Protein AF-0000000066949214 (afdb_homodimer)

Foldseek 3Di:
DAAEEEDLAVVRVVVVCVVVVPDDLVCLRNHAYEYDLQRFLVRLVVVVVVDDDDDSHRHYDCVQLSVLSPVLLVLLVVLLVVLLVVVLVVLCVVQVVLVVLLVVLVVVLPDDLVPDDDDDDDLQAPPKDFDDDDQDDPPRDPDDVLCPDDPPRDHRDIDGHDDDPVVSVVVSVVVSVVVSVVSVVVSVVSVVVNVVSVVVSVCSVVVSVVVSVCNRRGRGSRSSHDDDSDDDND/DAAEEEDLAVVRVVVVCVVVVPDDLVCLRNHAYEYDLQRFLVRLVVVVVVDDDDDSHRHYDCVQLSVLSPVLLVLLVVLLVVLLVVVLVVLCVVQVVLVVLLVVLVVVLPDDLVPDDDDDDDLQAPPKDFDDDDQDDPPRDPDDPQCPDDPPRDHRDIDGHDDDPVVSVVVSVVRSVVVSVVSVVVSVVSVVVNVVSVVVSVCSVVVSVVVSVCNRRGRGSRSSHDDDSDDDND

Sequence (468 aa):
MAEIETISSLADADDVLENRGINQVEGINQVQFRLDEQISLVAATEVKVRTRPGRLGFRLLNPELMDCKFQTKVKLDEAYERMFTECMIECDQELVPLEAHIAELKRLLLLPNNEIEDIGPDIMQRGRGLQQVLYLHPPFPLYPEYEYHPPPQPQIPYQPAYATAKERENARSRDRRAQRAWWHANLTLLETKKKILEGKRIDLERGLRSEMRKALESQSDLGAGYTNYHFRHRMAEIETISSLADADDVLENRGINQVEGINQVQFRLDEQISLVAATEVKVRTRPGRLGFRLLNPELMDCKFQTKVKLDEAYERMFTECMIECDQELVPLEAHIAELKRLLLLPNNEIEDIGPDIMQRGRGLQQVLYLHPPFPLYPEYEYHPPPQPQIPYQPAYATAKERENARSRDRRAQRAWWHANLTLLETKKKILEGKRIDLERGLRSEMRKALESQSDLGAGYTNYHFRHR

pLDDT: mean 91.13, std 10.94, range [52.09, 98.62]

Radius of gyration: 39.36 Å; Cα contacts (8 Å, |Δi|>4): 691; chains: 2; bounding box: 39×109×84 Å

Solvent-accessible surface area (backbone atoms only — not comparable to full-atom values): 24986 Å² total; per-residue (Å²): 131,56,44,78,44,76,29,59,33,61,67,48,51,52,48,52,30,60,76,66,65,50,75,54,78,86,44,35,68,56,41,29,38,30,69,39,64,38,26,12,32,54,37,40,41,57,44,49,75,33,41,42,76,30,72,84,32,28,40,42,75,46,58,57,44,45,50,27,16,41,50,39,46,54,53,49,51,53,50,46,50,52,42,50,51,52,52,52,51,54,48,46,66,59,45,52,49,47,51,52,52,48,52,50,42,54,54,59,67,63,51,54,75,89,72,54,79,86,70,54,74,63,70,80,61,34,65,47,42,69,28,35,12,38,38,57,71,88,78,42,58,84,72,55,63,68,79,66,48,64,81,87,50,83,70,66,50,73,36,66,39,61,84,44,70,64,55,45,50,50,50,53,50,27,18,51,45,8,34,46,34,47,45,48,51,44,40,52,52,50,52,51,53,47,53,48,54,53,48,40,48,54,48,49,53,52,51,50,50,53,51,51,50,47,62,35,65,36,70,34,40,46,18,32,21,46,56,78,81,82,73,81,75,117,131,56,44,78,43,76,28,58,34,61,66,49,51,50,49,52,30,60,77,68,66,52,75,53,82,84,44,34,67,54,42,29,38,31,70,41,63,38,26,13,32,54,36,40,42,57,46,50,76,36,41,41,78,33,74,86,32,28,40,42,75,49,57,57,42,47,50,26,17,40,51,40,46,53,51,49,53,54,50,47,51,53,41,50,51,51,52,52,50,54,49,46,66,58,46,54,52,48,52,53,52,48,52,51,42,54,53,59,67,64,51,56,74,89,72,55,80,86,71,56,75,63,70,80,60,36,65,46,42,70,28,35,12,39,40,56,71,90,78,42,56,84,72,56,67,65,73,69,46,65,82,89,48,78,70,66,49,72,36,65,39,60,84,46,73,66,54,46,50,52,50,53,50,28,18,53,46,8,35,46,34,47,47,47,52,43,39,53,49,51,52,51,52,48,54,49,52,53,48,40,48,53,48,49,54,52,51,50,50,51,53,51,51,48,63,36,63,35,69,32,39,44,18,32,20,47,57,79,82,82,72,80,74,111

Secondary structure (DSSP, 8-state):
-PEEEEESSHHHHHHHHHHHT--SGGGGGGEEEEE-TT--HHHHHHHHHTEEE-SSSEEES-HHHHHHHHHHHHHHHHHHHHHHHHHHHHHHHHHHHHHHHHHHHHHHHTS-GGGSPP-SS-GGGTT-EEPEEE--STTS-SS-GGGGPPTTSPPPPEEPPP-SHHHHHHHHHHHHHHHHHHHHHHHHHHHHHHHHHHHHHHHHHHHHHHHHHHHHHS--STTSS---------/-PEEEEESSHHHHHHHHHHHT--SGGGGGGEEEEE-TT--HHHHHHHHHTEEE-SSSEEES-HHHHHHHHHHHHHHHHHHHHHHHHHHHHHHHHHHHHHHHHHHHHHHHTS-GGGSPP-SS-GGGTT-EEPEEE--STTS-SS-GGGGPPTTSPPPPEEPPP-SHHHHHHHHHHHHHHHHHHHHHHHHHHHHHHHHHHHHHHHHHHHHHHHHHHHHHS--STTSS---------

Structure (mmCIF, N/CA/C/O backbone):
data_AF-0000000066949214-model_v1
#
loop_
_entity.id
_entity.type
_entity.pdbx_description
1 polymer 'Os05g0100100 protein'
#
loop_
_atom_site.group_PDB
_atom_site.id
_atom_site.type_symbol
_atom_site.label_atom_id
_atom_site.label_alt_id
_atom_site.label_comp_id
_atom_site.label_asym_id
_atom_site.label_entity_id
_atom_site.label_seq_id
_atom_site.pdbx_PDB_ins_code
_atom_site.Cartn_x
_atom_site.Cartn_y
_atom_site.Cartn_z
_atom_site.occupancy
_atom_site.B_iso_or_equiv
_atom_site.auth_seq_id
_atom_site.auth_comp_id
_atom_site.auth_asym_id
_atom_site.auth_atom_id
_atom_site.pdbx_PDB_model_num
ATOM 1 N N . MET A 1 1 ? 13.844 -54.031 -25.891 1 65.94 1 MET A N 1
ATOM 2 C CA . MET A 1 1 ? 12.938 -53.312 -25 1 65.94 1 MET A CA 1
ATOM 3 C C . MET A 1 1 ? 13.188 -51.812 -25.062 1 65.94 1 MET A C 1
ATOM 5 O O . MET A 1 1 ? 14.336 -51.375 -25.172 1 65.94 1 MET A O 1
ATOM 9 N N . ALA A 1 2 ? 12.188 -50.938 -25.281 1 81.5 2 ALA A N 1
ATOM 10 C CA . ALA A 1 2 ? 12.383 -49.5 -25.438 1 81.5 2 ALA A CA 1
ATOM 11 C C . ALA A 1 2 ? 12.953 -48.875 -24.172 1 81.5 2 ALA A C 1
ATOM 13 O O . ALA A 1 2 ? 12.586 -49.281 -23.062 1 81.5 2 ALA A O 1
ATOM 14 N N . GLU A 1 3 ? 14.023 -48.188 -24.375 1 91.94 3 GLU A N 1
ATOM 15 C CA . GLU A 1 3 ? 14.609 -47.438 -23.266 1 91.94 3 GLU A CA 1
ATOM 16 C C . GLU A 1 3 ? 13.672 -46.344 -22.781 1 91.94 3 GLU A C 1
ATOM 18 O O . GLU A 1 3 ? 12.953 -45.719 -23.578 1 91.94 3 GLU A O 1
ATOM 23 N N . ILE A 1 4 ? 13.656 -46.219 -21.516 1 95.06 4 ILE A N 1
ATOM 24 C CA . ILE A 1 4 ? 12.805 -45.188 -20.922 1 95.06 4 ILE A CA 1
ATOM 25 C C . ILE A 1 4 ? 13.648 -43.969 -20.562 1 95.06 4 ILE A C 1
ATOM 27 O O . ILE A 1 4 ? 14.664 -44.094 -19.859 1 95.06 4 ILE A O 1
ATOM 31 N N . GLU A 1 5 ? 13.273 -42.75 -21.125 1 95.88 5 GLU A N 1
ATOM 32 C CA . GLU A 1 5 ? 13.961 -41.5 -20.828 1 95.88 5 GLU A CA 1
ATOM 33 C C . GLU A 1 5 ? 13.047 -40.531 -20.078 1 95.88 5 GLU A C 1
ATOM 35 O O . GLU A 1 5 ? 11.891 -40.344 -20.453 1 95.88 5 GLU A O 1
ATOM 40 N N . THR A 1 6 ? 13.617 -40 -18.938 1 97.38 6 THR A N 1
ATOM 41 C CA . THR A 1 6 ? 12.867 -39 -18.188 1 97.38 6 THR A CA 1
ATOM 42 C C . THR A 1 6 ? 13.18 -37.594 -18.703 1 97.38 6 THR A C 1
ATOM 44 O O . THR A 1 6 ? 14.352 -37.219 -18.812 1 97.38 6 THR A O 1
ATOM 47 N N . ILE A 1 7 ? 12.125 -36.812 -19.062 1 96.88 7 ILE A N 1
ATOM 48 C CA . ILE A 1 7 ? 12.336 -35.469 -19.625 1 96.88 7 ILE A CA 1
ATOM 49 C C . ILE A 1 7 ? 11.664 -34.438 -18.734 1 96.88 7 ILE A C 1
ATOM 51 O O . ILE A 1 7 ? 10.664 -34.719 -18.078 1 96.88 7 ILE A O 1
ATOM 55 N N . SER A 1 8 ? 12.312 -33.25 -18.766 1 97.5 8 SER A N 1
ATOM 56 C CA . SER A 1 8 ? 11.766 -32.125 -18.016 1 97.5 8 SER A CA 1
ATOM 57 C C . SER A 1 8 ? 11.375 -30.984 -18.938 1 97.5 8 SER A C 1
ATOM 59 O O . SER A 1 8 ? 11 -29.906 -18.469 1 97.5 8 SER A O 1
ATOM 61 N N . SER A 1 9 ? 11.508 -31.25 -20.219 1 96.12 9 SER A N 1
ATOM 62 C CA . SER A 1 9 ? 11.125 -30.281 -21.234 1 96.12 9 SER A CA 1
ATOM 63 C C . SER A 1 9 ? 11.125 -30.922 -22.625 1 96.12 9 SER A C 1
ATOM 65 O O . SER A 1 9 ? 11.633 -32.031 -22.797 1 96.12 9 SER A O 1
ATOM 67 N N . LEU A 1 10 ? 10.523 -30.234 -23.562 1 93.56 10 LEU A N 1
ATOM 68 C CA . LEU A 1 10 ? 10.578 -30.688 -24.953 1 93.56 10 LEU A CA 1
ATOM 69 C C . LEU A 1 10 ? 12.008 -30.672 -25.469 1 93.56 10 LEU A C 1
ATOM 71 O O . LEU A 1 10 ? 12.391 -31.531 -26.266 1 93.56 10 LEU A O 1
ATOM 75 N N . ALA A 1 11 ? 12.703 -29.688 -24.984 1 93.75 11 ALA A N 1
ATOM 76 C CA . ALA A 1 11 ? 14.109 -29.594 -25.391 1 93.75 11 ALA A CA 1
ATOM 77 C C . ALA A 1 11 ? 14.883 -30.844 -24.969 1 93.75 11 ALA A C 1
ATOM 79 O O . ALA A 1 11 ? 15.727 -31.328 -25.719 1 93.75 11 ALA A O 1
ATOM 80 N N . ASP A 1 12 ? 14.609 -31.344 -23.75 1 95.31 12 ASP A N 1
ATOM 81 C CA . ASP A 1 12 ? 15.219 -32.594 -23.297 1 95.31 12 ASP A CA 1
ATOM 82 C C . ASP A 1 12 ? 14.93 -33.719 -24.266 1 95.31 12 ASP A C 1
ATOM 84 O O . ASP A 1 12 ? 15.812 -34.531 -24.578 1 95.31 12 ASP A O 1
ATOM 88 N N . ALA A 1 13 ? 13.664 -33.812 -24.703 1 93.25 13 ALA A N 1
ATOM 89 C CA . ALA A 1 13 ? 13.25 -34.875 -25.625 1 93.25 13 ALA A CA 1
ATOM 90 C C . ALA A 1 13 ? 14 -34.781 -26.953 1 93.25 13 ALA A C 1
ATOM 92 O O . ALA A 1 13 ? 14.477 -35.781 -27.469 1 93.25 13 ALA A O 1
ATOM 93 N N . ASP A 1 14 ? 14.164 -33.594 -27.422 1 90.94 14 ASP A N 1
ATOM 94 C CA . ASP A 1 14 ? 14.898 -33.375 -28.672 1 90.94 14 ASP A CA 1
ATOM 95 C C . ASP A 1 14 ? 16.359 -33.781 -28.516 1 90.94 14 ASP A C 1
ATOM 97 O O . ASP A 1 14 ? 16.938 -34.375 -29.438 1 90.94 14 ASP A O 1
ATOM 101 N N . ASP A 1 15 ? 16.875 -33.438 -27.422 1 93.19 15 ASP A N 1
ATOM 102 C CA . ASP A 1 15 ? 18.266 -33.781 -27.156 1 93.19 15 ASP A CA 1
ATOM 103 C C . ASP A 1 15 ? 18.469 -35.281 -27.156 1 93.19 15 ASP A C 1
ATOM 105 O O . ASP A 1 15 ? 19.453 -35.781 -27.688 1 93.19 15 ASP A O 1
ATOM 109 N N . VAL A 1 16 ? 17.562 -35.969 -26.469 1 92.31 16 VAL A N 1
ATOM 110 C CA . VAL A 1 16 ? 17.609 -37.438 -26.406 1 92.31 16 VAL A CA 1
ATOM 111 C C . VAL A 1 16 ? 17.594 -38.031 -27.828 1 92.31 16 VAL A C 1
ATOM 113 O O . VAL A 1 16 ? 18.375 -38.906 -28.141 1 92.31 16 VAL A O 1
ATOM 116 N N . LEU A 1 17 ? 16.703 -37.562 -28.672 1 90.44 17 LEU A N 1
ATOM 117 C CA . LEU A 1 17 ? 16.578 -38.062 -30.047 1 90.44 17 LEU A CA 1
ATOM 118 C C . LEU A 1 17 ? 17.844 -37.781 -30.844 1 90.44 17 LEU A C 1
ATOM 120 O O . LEU A 1 17 ? 18.328 -38.656 -31.562 1 90.44 17 LEU A O 1
ATOM 124 N N . GLU A 1 18 ? 18.344 -36.625 -30.719 1 90.44 18 GLU A N 1
ATOM 125 C CA . GLU A 1 18 ? 19.578 -36.25 -31.422 1 90.44 18 GLU A CA 1
ATOM 126 C C . GLU A 1 18 ? 20.75 -37.125 -31.016 1 90.44 18 GLU A C 1
ATOM 128 O O . GLU A 1 18 ? 21.5 -37.594 -31.875 1 90.44 18 GLU A O 1
ATOM 133 N N . ASN A 1 19 ? 20.875 -37.312 -29.734 1 92.38 19 ASN A N 1
ATOM 134 C CA . ASN A 1 19 ? 21.984 -38.094 -29.203 1 92.38 19 ASN A CA 1
ATOM 135 C C . ASN A 1 19 ? 21.906 -39.562 -29.641 1 92.38 19 ASN A C 1
ATOM 137 O O . ASN A 1 19 ? 22.922 -40.25 -29.766 1 92.38 19 ASN A O 1
ATOM 141 N N . ARG A 1 20 ? 20.656 -40.031 -29.906 1 89 20 ARG A N 1
ATOM 142 C CA . ARG A 1 20 ? 20.453 -41.406 -30.281 1 89 20 ARG A CA 1
ATOM 143 C C . ARG A 1 20 ? 20.375 -41.562 -31.797 1 89 20 ARG A C 1
ATOM 145 O O . ARG A 1 20 ? 20.219 -42.656 -32.312 1 89 20 ARG A O 1
ATOM 152 N N . GLY A 1 21 ? 20.359 -40.469 -32.438 1 86.12 21 GLY A N 1
ATOM 153 C CA . GLY A 1 21 ? 20.297 -40.5 -33.906 1 86.12 21 GLY A CA 1
ATOM 154 C C . GLY A 1 21 ? 18.953 -40.906 -34.438 1 86.12 21 GLY A C 1
ATOM 155 O O . GLY A 1 21 ? 18.859 -41.531 -35.5 1 86.12 21 GLY A O 1
ATOM 156 N N . ILE A 1 22 ? 17.938 -40.656 -33.656 1 86.94 22 ILE A N 1
ATOM 157 C CA . ILE A 1 22 ? 16.594 -41 -34.094 1 86.94 22 ILE A CA 1
ATOM 158 C C . ILE A 1 22 ? 16.016 -39.844 -34.906 1 86.94 22 ILE A C 1
ATOM 160 O O . ILE A 1 22 ? 15.688 -38.781 -34.344 1 86.94 22 ILE A O 1
ATOM 164 N N . ASN A 1 23 ? 15.883 -40 -36.188 1 79.56 23 ASN A N 1
ATOM 165 C CA . ASN A 1 23 ? 15.43 -38.938 -37.094 1 79.56 23 ASN A CA 1
ATOM 166 C C . ASN A 1 23 ? 14.328 -39.406 -38.031 1 79.56 23 ASN A C 1
ATOM 168 O O . ASN A 1 23 ? 13.852 -38.656 -38.875 1 79.56 23 ASN A O 1
ATOM 172 N N . GLN A 1 24 ? 13.984 -40.656 -37.875 1 77.56 24 GLN A N 1
ATOM 173 C CA . GLN A 1 24 ? 12.945 -41.219 -38.75 1 77.56 24 GLN A CA 1
ATOM 174 C C . GLN A 1 24 ? 11.859 -41.906 -37.906 1 77.56 24 GLN A C 1
ATOM 176 O O . GLN A 1 24 ? 12.102 -42.312 -36.75 1 77.56 24 GLN A O 1
ATOM 181 N N . VAL A 1 25 ? 10.688 -42.062 -38.469 1 76.06 25 VAL A N 1
ATOM 182 C CA . VAL A 1 25 ? 9.492 -42.625 -37.812 1 76.06 25 VAL A CA 1
ATOM 183 C C . VAL A 1 25 ? 9.766 -44.062 -37.375 1 76.06 25 VAL A C 1
ATOM 185 O O . VAL A 1 25 ? 9.18 -44.5 -36.375 1 76.06 25 VAL A O 1
ATOM 188 N N . GLU A 1 26 ? 10.695 -44.719 -37.969 1 77.5 26 GLU A N 1
ATOM 189 C CA . GLU A 1 26 ? 11 -46.094 -37.625 1 77.5 26 GLU A CA 1
ATOM 190 C C . GLU A 1 26 ? 11.641 -46.219 -36.25 1 77.5 26 GLU A C 1
ATOM 192 O O . GLU A 1 26 ? 11.617 -47.312 -35.656 1 77.5 26 GLU A O 1
ATOM 197 N N . GLY A 1 27 ? 12.148 -45.125 -35.781 1 80.12 27 GLY A N 1
ATOM 198 C CA . GLY A 1 27 ? 12.867 -45.156 -34.531 1 80.12 27 GLY A CA 1
ATOM 199 C C . GLY A 1 27 ? 11.969 -44.875 -33.312 1 80.12 27 GLY A C 1
ATOM 200 O O . GLY A 1 27 ? 12.445 -44.781 -32.188 1 80.12 27 GLY A O 1
ATOM 201 N N . ILE A 1 28 ? 10.656 -44.844 -33.562 1 82.88 28 ILE A N 1
ATOM 202 C CA . ILE A 1 28 ? 9.742 -44.438 -32.5 1 82.88 28 ILE A CA 1
ATOM 203 C C . ILE A 1 28 ? 9.727 -45.469 -31.391 1 82.88 28 ILE A C 1
ATOM 205 O O . ILE A 1 28 ? 9.445 -45.156 -30.234 1 82.88 28 ILE A O 1
ATOM 209 N N . ASN A 1 29 ? 10.086 -46.656 -31.672 1 85.25 29 ASN A N 1
ATOM 210 C CA . ASN A 1 29 ? 10.008 -47.75 -30.672 1 85.25 29 ASN A CA 1
ATOM 211 C C . ASN A 1 29 ? 11.312 -47.875 -29.891 1 85.25 29 ASN A C 1
ATOM 213 O O . ASN A 1 29 ? 11.406 -48.688 -28.984 1 85.25 29 ASN A O 1
ATOM 217 N N . GLN A 1 30 ? 12.234 -47.062 -30.188 1 88.56 30 GLN A N 1
ATOM 218 C CA . GLN A 1 30 ? 13.547 -47.156 -29.547 1 88.56 30 GLN A CA 1
ATOM 219 C C . GLN A 1 30 ? 13.555 -46.469 -28.188 1 88.56 30 GLN A C 1
ATOM 221 O O . GLN A 1 30 ? 14.367 -46.812 -27.328 1 88.56 30 GLN A O 1
ATOM 226 N N . VAL A 1 31 ? 12.695 -45.5 -28.125 1 92.06 31 VAL A N 1
ATOM 227 C CA . VAL A 1 31 ? 12.711 -44.75 -26.875 1 92.06 31 VAL A CA 1
ATOM 228 C C . VAL A 1 31 ? 11.281 -44.406 -26.453 1 92.06 31 VAL A C 1
ATOM 230 O O . VAL A 1 31 ? 10.414 -44.188 -27.297 1 92.06 31 VAL A O 1
ATOM 233 N N . GLN A 1 32 ? 11 -44.5 -25.172 1 94.12 32 GLN A N 1
ATOM 234 C CA . GLN A 1 32 ? 9.781 -44.031 -24.531 1 94.12 32 GLN A CA 1
ATOM 235 C C . GLN A 1 32 ? 10.078 -42.938 -23.5 1 94.12 32 GLN A C 1
ATOM 237 O O . GLN A 1 32 ? 11.148 -42.938 -22.875 1 94.12 32 GLN A O 1
ATOM 242 N N . PHE A 1 33 ? 9.125 -42.031 -23.391 1 95.19 33 PHE A N 1
ATOM 243 C CA . PHE A 1 33 ? 9.398 -40.906 -22.531 1 95.19 33 PHE A CA 1
ATOM 244 C C . PHE A 1 33 ? 8.531 -40.938 -21.266 1 95.19 33 PHE A C 1
ATOM 246 O O . PHE A 1 33 ? 7.406 -41.438 -21.312 1 95.19 33 PHE A O 1
ATOM 253 N N . ARG A 1 34 ? 9.156 -40.469 -20.188 1 96.69 34 ARG A N 1
ATOM 254 C CA . ARG A 1 34 ? 8.5 -40.219 -18.906 1 96.69 34 ARG A CA 1
ATOM 255 C C . ARG A 1 34 ? 8.742 -38.781 -18.469 1 96.69 34 ARG A C 1
ATOM 257 O O . ARG A 1 34 ? 9.867 -38.281 -18.562 1 96.69 34 ARG A O 1
ATOM 264 N N . LEU A 1 35 ? 7.625 -38.188 -18.031 1 97.5 35 LEU A N 1
ATOM 265 C CA . LEU A 1 35 ? 7.797 -36.844 -17.5 1 97.5 35 LEU A CA 1
ATOM 266 C C . LEU A 1 35 ? 8.383 -36.906 -16.094 1 97.5 35 LEU A C 1
ATOM 268 O O . LEU A 1 35 ? 7.988 -37.75 -15.281 1 97.5 35 LEU A O 1
ATOM 272 N N . ASP A 1 36 ? 9.344 -35.969 -15.93 1 97.81 36 ASP A N 1
ATOM 273 C CA . ASP A 1 36 ? 9.82 -35.781 -14.562 1 97.81 36 ASP A CA 1
ATOM 274 C C . ASP A 1 36 ? 8.703 -35.281 -13.656 1 97.81 36 ASP A C 1
ATOM 276 O O . ASP A 1 36 ? 7.922 -34.406 -14.055 1 97.81 36 ASP A O 1
ATOM 280 N N . GLU A 1 37 ? 8.664 -35.781 -12.484 1 97.38 37 GLU A N 1
ATOM 281 C CA . GLU A 1 37 ? 7.59 -35.406 -11.57 1 97.38 37 GLU A CA 1
ATOM 282 C C . GLU A 1 37 ? 7.645 -33.938 -11.227 1 97.38 37 GLU A C 1
ATOM 284 O O . GLU A 1 37 ? 6.617 -33.312 -10.922 1 97.38 37 GLU A O 1
ATOM 289 N N . GLN A 1 38 ? 8.859 -33.344 -11.312 1 97.94 38 GLN A N 1
ATOM 290 C CA . GLN A 1 38 ? 9.023 -31.969 -10.898 1 97.94 38 GLN A CA 1
ATOM 291 C C . GLN A 1 38 ? 9.109 -31.031 -12.109 1 97.94 38 GLN A C 1
ATOM 293 O O . GLN A 1 38 ? 9.516 -29.875 -11.984 1 97.94 38 GLN A O 1
ATOM 298 N N . ILE A 1 39 ? 8.68 -31.516 -13.25 1 98.25 39 ILE A N 1
ATOM 299 C CA . ILE A 1 39 ? 8.633 -30.672 -14.438 1 98.25 39 ILE A CA 1
ATOM 300 C C . ILE A 1 39 ? 7.805 -29.422 -14.156 1 98.25 39 ILE A C 1
ATOM 302 O O . ILE A 1 39 ? 6.809 -29.484 -13.43 1 98.25 39 ILE A O 1
ATOM 306 N N . SER A 1 40 ? 8.242 -28.359 -14.711 1 98.44 40 SER A N 1
ATOM 307 C CA . SER A 1 40 ? 7.504 -27.125 -14.477 1 98.44 40 SER A CA 1
ATOM 308 C C . SER A 1 40 ? 6.141 -27.156 -15.156 1 98.44 40 SER A C 1
ATOM 310 O O . SER A 1 40 ? 5.922 -27.938 -16.094 1 98.44 40 SER A O 1
ATOM 312 N N . LEU A 1 41 ? 5.305 -26.406 -14.602 1 98.62 41 LEU A N 1
ATOM 313 C CA . LEU A 1 41 ? 3.967 -26.359 -15.18 1 98.62 41 LEU A CA 1
ATOM 314 C C . LEU A 1 41 ? 4.012 -25.891 -16.625 1 98.62 41 LEU A C 1
ATOM 316 O O . LEU A 1 41 ? 3.299 -26.422 -17.484 1 98.62 41 LEU A O 1
ATOM 320 N N . VAL A 1 42 ? 4.84 -24.906 -16.953 1 98.06 42 VAL A N 1
ATOM 321 C CA . VAL A 1 42 ? 4.969 -24.375 -18.312 1 98.06 42 VAL A CA 1
ATOM 322 C C . VAL A 1 42 ? 5.543 -25.438 -19.234 1 98.06 42 VAL A C 1
ATOM 324 O O . VAL A 1 42 ? 5.004 -25.688 -20.312 1 98.06 42 VAL A O 1
ATOM 327 N N . ALA A 1 43 ? 6.535 -26.094 -18.781 1 97.88 43 ALA A N 1
ATOM 328 C CA . ALA A 1 43 ? 7.156 -27.125 -19.594 1 97.88 43 ALA A CA 1
ATOM 329 C C . ALA A 1 43 ? 6.191 -28.281 -19.844 1 97.88 43 ALA A C 1
ATOM 331 O O . ALA A 1 43 ? 6.117 -28.812 -20.953 1 97.88 43 ALA A O 1
ATOM 332 N N . ALA A 1 44 ? 5.484 -28.719 -18.812 1 97.75 44 ALA A N 1
ATOM 333 C CA . ALA A 1 44 ? 4.504 -29.781 -18.953 1 97.75 44 ALA A CA 1
ATOM 334 C C . ALA A 1 44 ? 3.428 -29.422 -19.969 1 97.75 44 ALA A C 1
ATOM 336 O O . ALA A 1 44 ? 2.984 -30.281 -20.734 1 97.75 44 ALA A O 1
ATOM 337 N N . THR A 1 45 ? 3.02 -28.203 -19.922 1 96.44 45 THR A N 1
ATOM 338 C CA . THR A 1 45 ? 2.004 -27.734 -20.859 1 96.44 45 THR A CA 1
ATOM 339 C C . THR A 1 45 ? 2.518 -27.797 -22.297 1 96.44 45 THR A C 1
ATOM 341 O O . THR A 1 45 ? 1.783 -28.172 -23.203 1 96.44 45 THR A O 1
ATOM 344 N N . GLU A 1 46 ? 3.721 -27.438 -22.516 1 94.88 46 GLU A N 1
ATOM 345 C CA . GLU A 1 46 ? 4.324 -27.516 -23.844 1 94.88 46 GLU A CA 1
ATOM 346 C C . GLU A 1 46 ? 4.344 -28.953 -24.344 1 94.88 46 GLU A C 1
ATOM 348 O O . GLU A 1 46 ? 4.078 -29.219 -25.531 1 94.88 46 GLU A O 1
ATOM 353 N N . VAL A 1 47 ? 4.664 -29.859 -23.438 1 94.88 47 VAL A N 1
ATOM 354 C CA . VAL A 1 47 ? 4.664 -31.266 -23.797 1 94.88 47 VAL A CA 1
ATOM 355 C C . VAL A 1 47 ? 3.25 -31.719 -24.156 1 94.88 47 VAL A C 1
ATOM 357 O O . VAL A 1 47 ? 3.045 -32.438 -25.141 1 94.88 47 VAL A O 1
ATOM 360 N N . LYS A 1 48 ? 2.318 -31.281 -23.344 1 94.31 48 LYS A N 1
ATOM 361 C CA . LYS A 1 48 ? 0.929 -31.688 -23.562 1 94.31 48 LYS A CA 1
ATOM 362 C C . LYS A 1 48 ? 0.442 -31.25 -24.953 1 94.31 48 LYS A C 1
ATOM 364 O O . LYS A 1 48 ? -0.281 -31.984 -25.609 1 94.31 48 LYS A O 1
ATOM 369 N N . VAL A 1 49 ? 0.837 -30.109 -25.375 1 90.62 49 VAL A N 1
ATOM 370 C CA . VAL A 1 49 ? 0.42 -29.562 -26.656 1 90.62 49 VAL A CA 1
ATOM 371 C C . VAL A 1 49 ? 0.888 -30.469 -27.781 1 90.62 49 VAL A C 1
ATOM 373 O O . VAL A 1 49 ? 0.236 -30.562 -28.828 1 90.62 49 VAL A O 1
ATOM 376 N N . ARG A 1 50 ? 1.873 -31.266 -27.516 1 89.88 50 ARG A N 1
ATOM 377 C CA . ARG A 1 50 ? 2.455 -32.125 -28.547 1 89.88 50 ARG A CA 1
ATOM 378 C C . ARG A 1 50 ? 2.096 -33.594 -28.312 1 89.88 50 ARG A C 1
ATOM 380 O O . ARG A 1 50 ? 2.703 -34.469 -28.891 1 89.88 50 ARG A O 1
ATOM 387 N N . THR A 1 51 ? 1.265 -33.781 -27.375 1 90.88 51 THR A N 1
ATOM 388 C CA . THR A 1 51 ? 0.872 -35.125 -27.031 1 90.88 51 THR A CA 1
ATOM 389 C C . THR A 1 51 ? -0.571 -35.406 -27.453 1 90.88 51 THR A C 1
ATOM 391 O O . THR A 1 51 ? -1.442 -34.562 -27.281 1 90.88 51 THR A O 1
ATOM 394 N N . ARG A 1 52 ? -0.812 -36.562 -28.016 1 88.06 52 ARG A N 1
ATOM 395 C CA . ARG A 1 52 ? -2.141 -37 -28.438 1 88.06 52 ARG A CA 1
ATOM 396 C C . ARG A 1 52 ? -2.275 -38.531 -28.328 1 88.06 52 ARG A C 1
ATOM 398 O O . ARG A 1 52 ? -1.274 -39.25 -28.281 1 88.06 52 ARG A O 1
ATOM 405 N N . PRO A 1 53 ? -3.58 -38.906 -28.172 1 86.88 53 PRO A N 1
ATOM 406 C CA . PRO A 1 53 ? -3.758 -40.344 -28.266 1 86.88 53 PRO A CA 1
ATOM 407 C C . PRO A 1 53 ? -3.291 -40.906 -29.609 1 86.88 53 PRO A C 1
ATOM 409 O O . PRO A 1 53 ? -3.551 -40.312 -30.656 1 86.88 53 PRO A O 1
ATOM 412 N N . GLY A 1 54 ? -2.447 -41.906 -29.516 1 83.69 54 GLY A N 1
ATOM 413 C CA . GLY A 1 54 ? -1.995 -42.438 -30.781 1 83.69 54 GLY A CA 1
ATOM 414 C C . GLY A 1 54 ? -0.955 -43.531 -30.609 1 83.69 54 GLY A C 1
ATOM 415 O O . GLY A 1 54 ? -0.649 -43.938 -29.484 1 83.69 54 GLY A O 1
ATOM 416 N N . ARG A 1 55 ? -0.5 -44.062 -31.812 1 82.31 55 ARG A N 1
ATOM 417 C CA . ARG A 1 55 ? 0.49 -45.125 -31.828 1 82.31 55 ARG A CA 1
ATOM 418 C C . ARG A 1 55 ? 1.735 -44.719 -32.594 1 82.31 55 ARG A C 1
ATOM 420 O O . ARG A 1 55 ? 2.793 -45.344 -32.469 1 82.31 55 ARG A O 1
ATOM 427 N N . LEU A 1 56 ? 1.579 -43.75 -33.375 1 80.38 56 LEU A N 1
ATOM 428 C CA . LEU A 1 56 ? 2.648 -43.375 -34.281 1 80.38 56 LEU A CA 1
ATOM 429 C C . LEU A 1 56 ? 3.461 -42.219 -33.75 1 80.38 56 LEU A C 1
ATOM 431 O O . LEU A 1 56 ? 3.658 -41.219 -34.438 1 80.38 56 LEU A O 1
ATOM 435 N N . GLY A 1 57 ? 3.842 -42.25 -32.594 1 85.75 57 GLY A N 1
ATOM 436 C CA . GLY A 1 57 ? 4.691 -41.312 -31.875 1 85.75 57 GLY A CA 1
ATOM 437 C C . GLY A 1 57 ? 5.453 -41.938 -30.719 1 85.75 57 GLY A C 1
ATOM 438 O O . GLY A 1 57 ? 5.418 -43.156 -30.547 1 85.75 57 GLY A O 1
ATOM 439 N N . PHE A 1 58 ? 6.133 -41.156 -30.094 1 90.38 58 PHE A N 1
ATOM 440 C CA . PHE A 1 58 ? 6.871 -41.656 -28.953 1 90.38 58 PHE A CA 1
ATOM 441 C C . PHE A 1 58 ? 5.957 -41.812 -27.75 1 90.38 58 PHE A C 1
ATOM 443 O O . PHE A 1 58 ? 5.309 -40.875 -27.312 1 90.38 58 PHE A O 1
ATOM 450 N N . ARG A 1 59 ? 5.938 -42.906 -27.188 1 92.19 59 ARG A N 1
ATOM 451 C CA . ARG A 1 59 ? 5.004 -43.25 -26.125 1 92.19 59 ARG A CA 1
ATOM 452 C C . ARG A 1 59 ? 5.34 -42.438 -24.859 1 92.19 59 ARG A C 1
ATOM 454 O O . ARG A 1 59 ? 6.504 -42.375 -24.469 1 92.19 59 ARG A O 1
ATOM 461 N N . LEU A 1 60 ? 4.324 -41.906 -24.297 1 94.44 60 LEU A N 1
ATOM 462 C CA . LEU A 1 60 ? 4.426 -41.281 -22.984 1 94.44 60 LEU A CA 1
ATOM 463 C C . LEU A 1 60 ? 3.904 -42.219 -21.891 1 94.44 60 LEU A C 1
ATOM 465 O O . LEU A 1 60 ? 2.74 -42.625 -21.922 1 94.44 60 LEU A O 1
ATOM 469 N N . LEU A 1 61 ? 4.691 -42.406 -20.891 1 93.94 61 LEU A N 1
ATOM 470 C CA . LEU A 1 61 ? 4.418 -43.469 -19.953 1 93.94 61 LEU A CA 1
ATOM 471 C C . LEU A 1 61 ? 3.535 -43 -18.797 1 93.94 61 LEU A C 1
ATOM 473 O O . LEU A 1 61 ? 2.85 -43.812 -18.172 1 93.94 61 LEU A O 1
ATOM 477 N N . ASN A 1 62 ? 3.631 -41.719 -18.469 1 94.38 62 ASN A N 1
ATOM 478 C CA . ASN A 1 62 ? 2.859 -41.219 -17.328 1 94.38 62 ASN A CA 1
ATOM 479 C C . ASN A 1 62 ? 1.982 -40.031 -17.734 1 94.38 62 ASN A C 1
ATOM 481 O O . ASN A 1 62 ? 2.123 -38.938 -17.188 1 94.38 62 ASN A O 1
ATOM 485 N N . PRO A 1 63 ? 0.985 -40.25 -18.594 1 94.12 63 PRO A N 1
ATOM 486 C CA . PRO A 1 63 ? 0.09 -39.188 -19.047 1 94.12 63 PRO A CA 1
ATOM 487 C C . PRO A 1 63 ? -0.749 -38.594 -17.922 1 94.12 63 PRO A C 1
ATOM 489 O O . PRO A 1 63 ? -1.174 -37.438 -18 1 94.12 63 PRO A O 1
ATOM 492 N N . GLU A 1 64 ? -1.032 -39.406 -16.906 1 94.81 64 GLU A N 1
ATOM 493 C CA . GLU A 1 64 ? -1.771 -38.906 -15.758 1 94.81 64 GLU A CA 1
ATOM 494 C C . GLU A 1 64 ? -1.062 -37.688 -15.133 1 94.81 64 GLU A C 1
ATOM 496 O O . GLU A 1 64 ? -1.701 -36.688 -14.797 1 94.81 64 GLU A O 1
ATOM 501 N N . LEU A 1 65 ? 0.292 -37.812 -14.969 1 96.38 65 LEU A N 1
ATOM 502 C CA . LEU A 1 65 ? 1.084 -36.688 -14.453 1 96.38 65 LEU A CA 1
ATOM 503 C C . LEU A 1 65 ? 0.93 -35.469 -15.328 1 96.38 65 LEU A C 1
ATOM 505 O O . LEU A 1 65 ? 0.755 -34.344 -14.82 1 96.38 65 LEU A O 1
ATOM 509 N N . MET A 1 66 ? 0.968 -35.625 -16.609 1 96.06 66 MET A N 1
ATOM 510 C CA . MET A 1 66 ? 0.813 -34.531 -17.562 1 96.06 66 MET A CA 1
ATOM 511 C C . MET A 1 66 ? -0.534 -33.844 -17.391 1 96.06 66 MET A C 1
ATOM 513 O O . MET A 1 66 ? -0.606 -32.625 -17.359 1 96.06 66 MET A O 1
ATOM 517 N N . ASP A 1 67 ? -1.559 -34.625 -17.234 1 95.5 67 ASP A N 1
ATOM 518 C CA . ASP A 1 67 ? -2.904 -34.062 -17.062 1 95.5 67 ASP A CA 1
ATOM 519 C C . ASP A 1 67 ? -3.025 -33.312 -15.75 1 95.5 67 ASP A C 1
ATOM 521 O O . ASP A 1 67 ? -3.631 -32.219 -15.703 1 95.5 67 ASP A O 1
ATOM 525 N N . CYS A 1 68 ? -2.486 -33.875 -14.688 1 97.56 68 CYS A N 1
ATOM 526 C CA . CYS A 1 68 ? -2.508 -33.219 -13.398 1 97.56 68 CYS A CA 1
ATOM 527 C C . CYS A 1 68 ? -1.765 -31.875 -13.461 1 97.56 68 CYS A C 1
ATOM 529 O O . CYS A 1 68 ? -2.238 -30.875 -12.93 1 97.56 68 CYS A O 1
ATOM 531 N N . LYS A 1 69 ? -0.597 -31.891 -14.109 1 98.25 69 LYS A N 1
ATOM 532 C CA . LYS A 1 69 ? 0.185 -30.656 -14.266 1 98.25 69 LYS A CA 1
ATOM 533 C C . LYS A 1 69 ? -0.598 -29.609 -15.039 1 98.25 69 LYS A C 1
ATOM 535 O O . LYS A 1 69 ? -0.619 -28.438 -14.648 1 98.25 69 LYS A O 1
ATOM 540 N N . PHE A 1 70 ? -1.191 -30.031 -16.078 1 97.38 70 PHE A N 1
ATOM 541 C CA . PHE A 1 70 ? -1.962 -29.109 -16.891 1 97.38 70 PHE A CA 1
ATOM 542 C C . PHE A 1 70 ? -3.145 -28.547 -16.109 1 97.38 70 PHE A C 1
ATOM 544 O O . PHE A 1 70 ? -3.389 -27.344 -16.125 1 97.38 70 PHE A O 1
ATOM 551 N N . GLN A 1 71 ? -3.877 -29.406 -15.508 1 97.19 71 GLN A N 1
ATOM 552 C CA . GLN A 1 71 ? -5.008 -28.969 -14.695 1 97.19 71 GLN A CA 1
ATOM 553 C C . GLN A 1 71 ? -4.562 -27.984 -13.617 1 97.19 71 GLN A C 1
ATOM 555 O O . GLN A 1 71 ? -5.227 -26.969 -13.383 1 97.19 71 GLN A O 1
ATOM 560 N N . THR A 1 72 ? -3.502 -28.312 -12.961 1 98.25 72 THR A N 1
ATOM 561 C CA . THR A 1 72 ? -2.967 -27.453 -11.914 1 98.25 72 THR A CA 1
ATOM 562 C C . THR A 1 72 ? -2.623 -26.078 -12.484 1 98.25 72 THR A C 1
ATOM 564 O O . THR A 1 72 ? -2.898 -25.047 -11.859 1 98.25 72 THR A O 1
ATOM 567 N N . LYS A 1 73 ? -1.979 -26.016 -13.656 1 98.31 73 LYS A N 1
ATOM 568 C CA . LYS A 1 73 ? -1.653 -24.75 -14.297 1 98.31 73 LYS A CA 1
ATOM 569 C C . LYS A 1 73 ? -2.908 -23.906 -14.516 1 98.31 73 LYS A C 1
ATOM 571 O O . LYS A 1 73 ? -2.928 -22.719 -14.203 1 98.31 73 LYS A O 1
ATOM 576 N N . VAL A 1 74 ? -3.943 -24.547 -15.031 1 97.88 74 VAL A N 1
ATOM 577 C CA . VAL A 1 74 ? -5.195 -23.859 -15.32 1 97.88 74 VAL A CA 1
ATOM 578 C C . VAL A 1 74 ? -5.793 -23.297 -14.023 1 97.88 74 VAL A C 1
ATOM 580 O O . VAL A 1 74 ? -6.172 -22.125 -13.961 1 97.88 74 VAL A O 1
ATOM 583 N N . LYS A 1 75 ? -5.828 -24.125 -13.039 1 98.19 75 LYS A N 1
ATOM 584 C CA . LYS A 1 75 ? -6.438 -23.734 -11.773 1 98.19 75 LYS A CA 1
ATOM 585 C C . LYS A 1 75 ? -5.617 -22.656 -11.086 1 98.19 75 LYS A C 1
ATOM 587 O O . LYS A 1 75 ? -6.176 -21.766 -10.438 1 98.19 75 LYS A O 1
ATOM 592 N N . LEU A 1 76 ? -4.312 -22.766 -11.164 1 98.38 76 LEU A N 1
ATOM 593 C CA . LEU A 1 76 ? -3.463 -21.75 -10.57 1 98.38 76 LEU A CA 1
ATOM 594 C C . LEU A 1 76 ? -3.646 -20.406 -11.289 1 98.38 76 LEU A C 1
ATOM 596 O O . LEU A 1 76 ? -3.732 -19.359 -10.641 1 98.38 76 LEU A O 1
ATOM 600 N N . ASP A 1 77 ? -3.752 -20.422 -12.625 1 97.94 77 ASP A N 1
ATOM 601 C CA . ASP A 1 77 ? -4 -19.219 -13.398 1 97.94 77 ASP A CA 1
ATOM 602 C C . ASP A 1 77 ? -5.316 -18.547 -12.984 1 97.94 77 ASP A C 1
ATOM 604 O O . ASP A 1 77 ? -5.375 -17.328 -12.797 1 97.94 77 ASP A O 1
ATOM 608 N N . GLU A 1 78 ? -6.301 -19.328 -12.844 1 97.81 78 GLU A N 1
ATOM 609 C CA . GLU A 1 78 ? -7.613 -18.828 -12.453 1 97.81 78 GLU A CA 1
ATOM 610 C C . GLU A 1 78 ? -7.574 -18.188 -11.062 1 97.81 78 GLU A C 1
ATOM 612 O O . GLU A 1 78 ? -8.094 -17.094 -10.859 1 97.81 78 GLU A O 1
ATOM 617 N N . ALA A 1 79 ? -6.98 -18.938 -10.156 1 97.69 79 ALA A N 1
ATOM 618 C CA . ALA A 1 79 ? -6.883 -18.453 -8.781 1 97.69 79 ALA A CA 1
ATOM 619 C C . ALA A 1 79 ? -6.082 -17.156 -8.703 1 97.69 79 ALA A C 1
ATOM 621 O O . ALA A 1 79 ? -6.492 -16.203 -8.031 1 97.69 79 ALA A O 1
ATOM 622 N N . TYR A 1 80 ? -5.012 -17.125 -9.406 1 97.69 80 TYR A N 1
ATOM 623 C CA . TYR A 1 80 ? -4.172 -15.93 -9.445 1 97.69 80 TYR A CA 1
ATOM 624 C C . TYR A 1 80 ? -4.93 -14.742 -10.023 1 97.69 80 TYR A C 1
ATOM 626 O O . TYR A 1 80 ? -4.867 -13.641 -9.492 1 97.69 80 TYR A O 1
ATOM 634 N N . GLU A 1 81 ? -5.566 -14.961 -11.125 1 97.69 81 GLU A N 1
ATOM 635 C CA . GLU A 1 81 ? -6.312 -13.883 -11.773 1 97.69 81 GLU A CA 1
ATOM 636 C C . GLU A 1 81 ? -7.352 -13.289 -10.836 1 97.69 81 GLU A C 1
ATOM 638 O O . GLU A 1 81 ? -7.52 -12.07 -10.773 1 97.69 81 GLU A O 1
ATOM 643 N N . ARG A 1 82 ? -8.031 -14.031 -10.117 1 97.12 82 ARG A N 1
ATOM 644 C CA . ARG A 1 82 ? -9.023 -13.562 -9.156 1 97.12 82 ARG A CA 1
ATOM 645 C C . ARG A 1 82 ? -8.367 -12.727 -8.062 1 97.12 82 ARG A C 1
ATOM 647 O O . ARG A 1 82 ? -8.828 -11.625 -7.762 1 97.12 82 ARG A O 1
ATOM 654 N N . MET A 1 83 ? -7.309 -13.344 -7.504 1 96.56 83 MET A N 1
ATOM 655 C CA . MET A 1 83 ? -6.59 -12.641 -6.445 1 96.56 83 MET A CA 1
ATOM 656 C C . MET A 1 83 ? -6.066 -11.297 -6.945 1 96.56 83 MET A C 1
ATOM 658 O O . MET A 1 83 ? -6.211 -10.281 -6.27 1 96.56 83 MET A O 1
ATOM 662 N N . PHE A 1 84 ? -5.492 -11.336 -8.109 1 97.38 84 PHE A N 1
ATOM 663 C CA . PHE A 1 84 ? -4.883 -10.148 -8.695 1 97.38 84 PHE A CA 1
ATOM 664 C C . PHE A 1 84 ? -5.93 -9.078 -8.977 1 97.38 84 PHE A C 1
ATOM 666 O O . PHE A 1 84 ? -5.742 -7.91 -8.633 1 97.38 84 PHE A O 1
ATOM 673 N N . THR A 1 85 ? -6.973 -9.453 -9.562 1 97.19 85 THR A N 1
ATOM 674 C CA . THR A 1 85 ? -8.055 -8.531 -9.883 1 97.19 85 THR A CA 1
ATOM 675 C C . THR A 1 85 ? -8.609 -7.887 -8.617 1 97.19 85 THR A C 1
ATOM 677 O O . THR A 1 85 ? -8.836 -6.676 -8.578 1 97.19 85 THR A O 1
ATOM 680 N N . GLU A 1 86 ? -8.805 -8.664 -7.641 1 96 86 GLU A N 1
ATOM 681 C CA . GLU A 1 86 ? -9.312 -8.141 -6.375 1 96 86 GLU A CA 1
ATOM 682 C C . GLU A 1 86 ? -8.328 -7.145 -5.762 1 96 86 GLU A C 1
ATOM 684 O O . GLU A 1 86 ? -8.742 -6.117 -5.219 1 96 86 GLU A O 1
ATOM 689 N N . CYS A 1 87 ? -7.047 -7.469 -5.816 1 95.62 87 CYS A N 1
ATOM 690 C CA . CYS A 1 87 ? -6.016 -6.562 -5.324 1 95.62 87 CYS A CA 1
ATOM 691 C C . CYS A 1 87 ? -6.078 -5.223 -6.051 1 95.62 87 CYS A C 1
ATOM 693 O O . CYS A 1 87 ? -6.008 -4.168 -5.422 1 95.62 87 CYS A O 1
ATOM 695 N N . MET A 1 88 ? -6.23 -5.238 -7.367 1 96.75 88 MET A N 1
ATOM 696 C CA . MET A 1 88 ? -6.262 -4.012 -8.156 1 96.75 88 MET A CA 1
ATOM 697 C C . MET A 1 88 ? -7.52 -3.203 -7.855 1 96.75 88 MET A C 1
ATOM 699 O O . MET A 1 88 ? -7.465 -1.975 -7.773 1 96.75 88 MET A O 1
ATOM 703 N N . ILE A 1 89 ? -8.625 -3.873 -7.648 1 96.31 89 ILE A N 1
ATOM 704 C CA . ILE A 1 89 ? -9.875 -3.203 -7.309 1 96.31 89 ILE A CA 1
ATOM 705 C C . ILE A 1 89 ? -9.727 -2.469 -5.98 1 96.31 89 ILE A C 1
ATOM 707 O O . ILE A 1 89 ? -10.172 -1.326 -5.84 1 96.31 89 ILE A O 1
ATOM 711 N N . GLU A 1 90 ? -9.109 -3.127 -5.004 1 94.69 90 GLU A N 1
ATOM 712 C CA . GLU A 1 90 ? -8.867 -2.504 -3.707 1 94.69 90 GLU A CA 1
ATOM 713 C C . GLU A 1 90 ? -7.988 -1.264 -3.844 1 94.69 90 GLU A C 1
ATOM 715 O O . GLU A 1 90 ? -8.242 -0.243 -3.203 1 94.69 90 GLU A O 1
ATOM 720 N N . CYS A 1 91 ? -6.98 -1.335 -4.637 1 96.19 91 CYS A N 1
ATOM 721 C CA . CYS A 1 91 ? -6.125 -0.18 -4.895 1 96.19 91 CYS A CA 1
ATOM 722 C C . CYS A 1 91 ? -6.934 0.974 -5.477 1 96.19 91 CYS A C 1
ATOM 724 O O . CYS A 1 91 ? -6.797 2.117 -5.035 1 96.19 91 CYS A O 1
ATOM 726 N N . ASP A 1 92 ? -7.805 0.689 -6.41 1 96.25 92 ASP A N 1
ATOM 727 C CA . ASP A 1 92 ? -8.617 1.719 -7.055 1 96.25 92 ASP A CA 1
ATOM 728 C C . ASP A 1 92 ? -9.602 2.34 -6.07 1 96.25 92 ASP A C 1
ATOM 730 O O . ASP A 1 92 ? -9.859 3.543 -6.117 1 96.25 92 ASP A O 1
ATOM 734 N N . GLN A 1 93 ? -10.117 1.548 -5.258 1 95.19 93 GLN A N 1
ATOM 735 C CA . GLN A 1 93 ? -11.086 2.029 -4.273 1 95.19 93 GLN A CA 1
ATOM 736 C C . GLN A 1 93 ? -10.453 3.059 -3.34 1 95.19 93 GLN A C 1
ATOM 738 O O . GLN A 1 93 ? -11.133 3.951 -2.836 1 95.19 93 GLN A O 1
ATOM 743 N N . GLU A 1 94 ? -9.203 2.922 -3.08 1 94.38 94 GLU A N 1
ATOM 744 C CA . GLU A 1 94 ? -8.492 3.873 -2.229 1 94.38 94 GLU A CA 1
ATOM 745 C C . GLU A 1 94 ? -8.07 5.109 -3.018 1 94.38 94 GLU A C 1
ATOM 747 O O . GLU A 1 94 ? -8.148 6.23 -2.512 1 94.38 94 GLU A O 1
ATOM 752 N N . LEU A 1 95 ? -7.719 4.918 -4.25 1 96.94 95 LEU A N 1
ATOM 753 C CA . LEU A 1 95 ? -7.07 5.969 -5.027 1 96.94 95 LEU A CA 1
ATOM 754 C C . LEU A 1 95 ? -8.102 6.906 -5.648 1 96.94 95 LEU A C 1
ATOM 756 O O . LEU A 1 95 ? -7.891 8.117 -5.711 1 96.94 95 LEU A O 1
ATOM 760 N N . VAL A 1 96 ? -9.219 6.395 -6.066 1 96.62 96 VAL A N 1
ATOM 761 C CA . VAL A 1 96 ? -10.18 7.156 -6.859 1 96.62 96 VAL A CA 1
ATOM 762 C C . VAL A 1 96 ? -10.742 8.305 -6.027 1 96.62 96 VAL A C 1
ATOM 764 O O . VAL A 1 96 ? -10.703 9.461 -6.449 1 96.62 96 VAL A O 1
ATOM 767 N N . PRO A 1 97 ? -11.273 8 -4.816 1 96.56 97 PRO A N 1
ATOM 768 C CA . PRO A 1 97 ? -11.766 9.117 -4.008 1 96.56 97 PRO A CA 1
ATOM 769 C C . PRO A 1 97 ? -10.664 10.117 -3.656 1 96.56 97 PRO A C 1
ATOM 771 O O . PRO A 1 97 ? -10.914 11.328 -3.613 1 96.56 97 PRO A O 1
ATOM 774 N N . LEU A 1 98 ? -9.492 9.633 -3.363 1 97 98 LEU A N 1
ATOM 775 C CA . LEU A 1 98 ? -8.352 10.484 -3.037 1 97 98 LEU A CA 1
ATOM 776 C C . LEU A 1 98 ? -8.047 11.438 -4.184 1 97 98 LEU A C 1
ATOM 778 O O . LEU A 1 98 ? -7.832 12.633 -3.959 1 97 98 LEU A O 1
ATOM 782 N N . GLU A 1 99 ? -8.086 10.984 -5.387 1 97.56 99 GLU A N 1
ATOM 783 C CA . GLU A 1 99 ? -7.828 11.797 -6.57 1 97.56 99 GLU A CA 1
ATOM 784 C C . GLU A 1 99 ? -8.906 12.867 -6.75 1 97.56 99 GLU A C 1
ATOM 786 O O . GLU A 1 99 ? -8.609 13.984 -7.164 1 97.56 99 GLU A O 1
ATOM 791 N N . ALA A 1 100 ? -10.07 12.516 -6.434 1 97.56 100 ALA A N 1
ATOM 792 C CA . ALA A 1 100 ? -11.164 13.477 -6.504 1 97.56 100 ALA A CA 1
ATOM 793 C C . ALA A 1 100 ? -10.953 14.625 -5.52 1 97.56 100 ALA A C 1
ATOM 795 O O . ALA A 1 100 ? -11.148 15.789 -5.863 1 97.56 100 ALA A O 1
ATOM 796 N N . HIS A 1 101 ? -10.555 14.305 -4.305 1 97.81 101 HIS A N 1
ATOM 797 C CA . HIS A 1 101 ? -10.281 15.328 -3.299 1 97.81 101 HIS A CA 1
ATOM 798 C C . HIS A 1 101 ? -9.125 16.219 -3.725 1 97.81 101 HIS A C 1
ATOM 800 O O . HIS A 1 101 ? -9.18 17.438 -3.553 1 97.81 101 HIS A O 1
ATOM 806 N N . ILE A 1 102 ? -8.078 15.641 -4.215 1 98.31 102 ILE A N 1
ATOM 807 C CA . ILE A 1 102 ? -6.914 16.391 -4.676 1 98.31 102 ILE A CA 1
ATOM 808 C C . ILE A 1 102 ? -7.328 17.359 -5.777 1 98.31 102 ILE A C 1
ATOM 810 O O . ILE A 1 102 ? -6.938 18.531 -5.762 1 98.31 102 ILE A O 1
ATOM 814 N N . ALA A 1 103 ? -8.148 16.859 -6.715 1 98.06 103 ALA A N 1
ATOM 815 C CA . ALA A 1 103 ? -8.625 17.703 -7.805 1 98.06 103 ALA A CA 1
ATOM 816 C C . ALA A 1 103 ? -9.438 18.875 -7.27 1 98.06 103 ALA A C 1
ATOM 818 O O . ALA A 1 103 ? -9.297 20.016 -7.746 1 98.06 103 ALA A O 1
ATOM 819 N N . GLU A 1 104 ? -10.266 18.609 -6.32 1 97.69 104 GLU A N 1
ATOM 820 C CA . GLU A 1 104 ? -11.078 19.656 -5.715 1 97.69 104 GLU A CA 1
ATOM 821 C C . GLU A 1 104 ? -10.211 20.719 -5.035 1 97.69 104 GLU A C 1
ATOM 823 O O . GLU A 1 104 ? -10.438 21.906 -5.199 1 97.69 104 GLU A O 1
ATOM 828 N N . LEU A 1 105 ? -9.211 20.297 -4.281 1 98.12 105 LEU A N 1
ATOM 829 C CA . LEU A 1 105 ? -8.32 21.234 -3.596 1 98.12 105 LEU A CA 1
ATOM 830 C C . LEU A 1 105 ? -7.527 22.062 -4.598 1 98.12 105 LEU A C 1
ATOM 832 O O . LEU A 1 105 ? -7.316 23.25 -4.387 1 98.12 105 LEU A O 1
ATOM 836 N N . LYS A 1 106 ? -7.113 21.469 -5.672 1 98.12 106 LYS A N 1
ATOM 837 C CA . LYS A 1 106 ? -6.402 22.203 -6.715 1 98.12 106 LYS A CA 1
ATOM 838 C C . LYS A 1 106 ? -7.293 23.266 -7.344 1 98.12 106 LYS A C 1
ATOM 840 O O . LYS A 1 106 ? -6.824 24.359 -7.664 1 98.12 106 LYS A O 1
ATOM 845 N N . ARG A 1 107 ? -8.531 22.922 -7.496 1 97.62 107 ARG A N 1
ATOM 846 C CA . ARG A 1 107 ? -9.492 23.891 -8 1 97.62 107 ARG A CA 1
ATOM 847 C C . ARG A 1 107 ? -9.656 25.062 -7.023 1 97.62 107 ARG A C 1
ATOM 849 O O . ARG A 1 107 ? -9.695 26.219 -7.43 1 97.62 107 ARG A O 1
ATOM 856 N N . LEU A 1 108 ? -9.773 24.75 -5.762 1 97.25 108 LEU A N 1
ATOM 857 C CA . LEU A 1 108 ? -9.914 25.781 -4.73 1 97.25 108 LEU A CA 1
ATOM 858 C C . LEU A 1 108 ? -8.703 26.703 -4.711 1 97.25 108 LEU A C 1
ATOM 860 O O . LEU A 1 108 ? -8.844 27.906 -4.559 1 97.25 108 LEU A O 1
ATOM 864 N N . LEU A 1 109 ? -7.516 26.141 -4.887 1 97.69 109 LEU A N 1
ATOM 865 C CA . LEU A 1 109 ? -6.27 26.906 -4.824 1 97.69 109 LEU A CA 1
ATOM 866 C C . LEU A 1 109 ? -6.16 27.875 -6 1 97.69 109 LEU A C 1
ATOM 868 O O . LEU A 1 109 ? -5.391 28.828 -5.945 1 97.69 109 LEU A O 1
ATOM 872 N N . LEU A 1 110 ? -6.98 27.656 -7.027 1 97.06 110 LEU A N 1
ATOM 873 C CA . LEU A 1 110 ? -6.957 28.5 -8.219 1 97.06 110 LEU A CA 1
ATOM 874 C C . LEU A 1 110 ? -7.988 29.609 -8.109 1 97.06 110 LEU A C 1
ATOM 876 O O . LEU A 1 110 ? -8.016 30.516 -8.945 1 97.06 110 LEU A O 1
ATOM 880 N N . LEU A 1 111 ? -8.766 29.562 -7.121 1 96.56 111 LEU A N 1
ATOM 881 C CA . LEU A 1 111 ? -9.789 30.594 -6.957 1 96.56 111 LEU A CA 1
ATOM 882 C C . LEU A 1 111 ? -9.148 31.969 -6.797 1 96.56 111 LEU A C 1
ATOM 884 O O . LEU A 1 111 ? -8.172 32.125 -6.055 1 96.56 111 LEU A O 1
ATOM 888 N N . PRO A 1 112 ? -9.688 32.906 -7.48 1 95.94 112 PRO A N 1
ATOM 889 C CA . PRO A 1 112 ? -9.234 34.281 -7.199 1 95.94 112 PRO A CA 1
ATOM 890 C C . PRO A 1 112 ? -9.562 34.719 -5.777 1 95.94 112 PRO A C 1
ATOM 892 O O . PRO A 1 112 ? -10.492 34.219 -5.16 1 95.94 112 PRO A O 1
ATOM 895 N N . ASN A 1 113 ? -8.852 35.719 -5.262 1 93.06 113 ASN A N 1
ATOM 896 C CA . ASN A 1 113 ? -8.977 36.156 -3.883 1 93.06 113 ASN A CA 1
ATOM 897 C C . ASN A 1 113 ? -10.398 36.594 -3.566 1 93.06 113 ASN A C 1
ATOM 899 O O . ASN A 1 113 ? -10.906 36.375 -2.471 1 93.06 113 ASN A O 1
ATOM 903 N N . ASN A 1 114 ? -11.008 37.219 -4.488 1 91.12 114 ASN A N 1
ATOM 904 C CA . ASN A 1 114 ? -12.32 37.781 -4.258 1 91.12 114 ASN A CA 1
ATOM 905 C C . ASN A 1 114 ? -13.398 36.719 -4.168 1 91.12 114 ASN A C 1
ATOM 907 O O . ASN A 1 114 ? -14.523 37 -3.746 1 91.12 114 ASN A O 1
ATOM 911 N N . GLU A 1 115 ? -13.055 35.469 -4.492 1 93.75 115 GLU A N 1
ATOM 912 C CA . GLU A 1 115 ? -14.023 34.375 -4.457 1 93.75 115 GLU A CA 1
ATOM 913 C C . GLU A 1 115 ? -13.836 33.531 -3.213 1 93.75 115 GLU A C 1
ATOM 915 O O . GLU A 1 115 ? -14.609 32.594 -2.967 1 93.75 115 GLU A O 1
ATOM 920 N N . ILE A 1 116 ? -12.82 33.875 -2.461 1 94.44 116 ILE A N 1
ATOM 921 C CA . ILE A 1 116 ? -12.625 33.156 -1.202 1 94.44 116 ILE A CA 1
ATOM 922 C C . ILE A 1 116 ? -13.547 33.719 -0.133 1 94.44 116 ILE A C 1
ATOM 924 O O . ILE A 1 116 ? -13.539 34.938 0.117 1 94.44 116 ILE A O 1
ATOM 928 N N . GLU A 1 117 ? -14.312 32.875 0.404 1 89.5 117 GLU A N 1
ATOM 929 C CA . GLU A 1 117 ? -15.312 33.281 1.386 1 89.5 117 GLU A CA 1
ATOM 930 C C . GLU A 1 117 ? -14.656 33.875 2.623 1 89.5 117 GLU A C 1
ATOM 932 O O . GLU A 1 117 ? -13.641 33.375 3.102 1 89.5 117 GLU A O 1
ATOM 937 N N . ASP A 1 118 ? -15.312 34.906 3.133 1 87.06 118 ASP A N 1
ATOM 938 C CA . ASP A 1 118 ? -14.883 35.469 4.398 1 87.06 118 ASP A CA 1
ATOM 939 C C . ASP A 1 118 ? -15.469 34.719 5.586 1 87.06 118 ASP A C 1
ATOM 941 O O . ASP A 1 118 ? -16.688 34.656 5.738 1 87.06 118 ASP A O 1
ATOM 945 N N . ILE A 1 119 ? -14.602 34.188 6.41 1 87.06 119 ILE A N 1
ATOM 946 C CA . ILE A 1 119 ? -15.109 33.344 7.496 1 87.06 119 ILE A CA 1
ATOM 947 C C . ILE A 1 119 ? -14.781 34 8.836 1 87.06 119 ILE A C 1
ATOM 949 O O . ILE A 1 119 ? -15.18 33.5 9.891 1 87.06 119 ILE A O 1
ATOM 953 N N . GLY A 1 120 ? -14.148 35.062 8.906 1 88.19 120 GLY A N 1
ATOM 954 C CA . GLY A 1 120 ? -13.789 35.719 10.164 1 88.19 120 GLY A CA 1
ATOM 955 C C . GLY A 1 120 ? -14.891 36.594 10.711 1 88.19 120 GLY A C 1
ATOM 956 O O . GLY A 1 120 ? -15.914 36.812 10.062 1 88.19 120 GLY A O 1
ATOM 957 N N . PRO A 1 121 ? -14.742 36.906 11.938 1 91.69 121 PRO A N 1
ATOM 958 C CA . PRO A 1 121 ? -15.711 37.844 12.539 1 91.69 121 PRO A CA 1
ATOM 959 C C . PRO A 1 121 ? -15.789 39.156 11.789 1 91.69 121 PRO A C 1
ATOM 961 O O . PRO A 1 121 ? -15.008 39.406 10.859 1 91.69 121 PRO A O 1
ATOM 964 N N . ASP A 1 122 ? -16.672 40 12.211 1 93.38 122 ASP A N 1
ATOM 965 C CA . ASP A 1 122 ? -16.828 41.344 11.625 1 93.38 122 ASP A CA 1
ATOM 966 C C . ASP A 1 122 ? -15.516 42.125 11.688 1 93.38 122 ASP A C 1
ATOM 968 O O . ASP A 1 122 ? -14.93 42.281 12.766 1 93.38 122 ASP A O 1
ATOM 972 N N . ILE A 1 123 ? -15.133 42.594 10.492 1 93.81 123 ILE A N 1
ATOM 973 C CA . ILE A 1 123 ? -13.828 43.25 10.336 1 93.81 123 ILE A CA 1
ATOM 974 C C . ILE A 1 123 ? -13.758 44.5 11.227 1 93.81 123 ILE A C 1
ATOM 976 O O . ILE A 1 123 ? -12.68 44.875 11.672 1 93.81 123 ILE A O 1
ATOM 980 N N . MET A 1 124 ? -14.867 45.094 11.57 1 93.44 124 MET A N 1
ATOM 981 C CA . MET A 1 124 ? -14.906 46.344 12.336 1 93.44 124 MET A CA 1
ATOM 982 C C . MET A 1 124 ? -14.664 46.062 13.82 1 93.44 124 MET A C 1
ATOM 984 O O . MET A 1 124 ? -14.383 47 14.586 1 93.44 124 MET A O 1
ATOM 988 N N . GLN A 1 125 ? -14.734 44.844 14.18 1 90.94 125 GLN A N 1
ATOM 989 C CA . GLN A 1 125 ? -14.594 44.5 15.594 1 90.94 125 GLN A CA 1
ATOM 990 C C . GLN A 1 125 ? -13.305 43.719 15.836 1 90.94 125 GLN A C 1
ATOM 992 O O . GLN A 1 125 ? -13.047 43.281 16.969 1 90.94 125 GLN A O 1
ATOM 997 N N . ARG A 1 126 ? -12.508 43.531 14.883 1 92.25 126 ARG A N 1
ATOM 998 C CA . ARG A 1 126 ? -11.312 42.719 14.992 1 92.25 126 ARG A CA 1
ATOM 999 C C . ARG A 1 126 ? -10.172 43.469 15.641 1 92.25 126 ARG A C 1
ATOM 1001 O O . ARG A 1 126 ? -10.086 44.688 15.523 1 92.25 126 ARG A O 1
ATOM 1008 N N . GLY A 1 127 ? -9.359 42.719 16.25 1 86.81 127 GLY A N 1
ATOM 1009 C CA . GLY A 1 127 ? -8.164 43.25 16.875 1 86.81 127 GLY A CA 1
ATOM 1010 C C . GLY A 1 127 ? -8.414 43.812 18.25 1 86.81 127 GLY A C 1
ATOM 1011 O O . GLY A 1 127 ? -7.477 44.25 18.938 1 86.81 127 GLY A O 1
ATOM 1012 N N . ARG A 1 128 ? -9.633 43.781 18.641 1 88 128 ARG A N 1
ATOM 1013 C CA . ARG A 1 128 ? -9.984 44.406 19.922 1 88 128 ARG A CA 1
ATOM 1014 C C . ARG A 1 128 ? -9.883 43.406 21.062 1 88 128 ARG A C 1
ATOM 1016 O O . ARG A 1 128 ? -10.133 42.188 20.875 1 88 128 ARG A O 1
ATOM 1023 N N . GLY A 1 129 ? -9.508 43.938 22.281 1 87.19 129 GLY A N 1
ATOM 1024 C CA . GLY A 1 129 ? -9.422 43.094 23.453 1 87.19 129 GLY A CA 1
ATOM 1025 C C . GLY A 1 129 ? -8.469 43.625 24.5 1 87.19 129 GLY A C 1
ATOM 1026 O O . GLY A 1 129 ? -7.941 44.719 24.375 1 87.19 129 GLY A O 1
ATOM 1027 N N . LEU A 1 130 ? -8.406 42.812 25.516 1 87.56 130 LEU A N 1
ATOM 1028 C CA . LEU A 1 130 ? -7.457 43.188 26.562 1 87.56 130 LEU A CA 1
ATOM 1029 C C . LEU A 1 130 ? -6.031 43.188 26.031 1 87.56 130 LEU A C 1
ATOM 1031 O O . LEU A 1 130 ? -5.66 42.281 25.25 1 87.56 130 LEU A O 1
ATOM 1035 N N . GLN A 1 131 ? -5.34 44.188 26.5 1 89.62 131 GLN A N 1
ATOM 1036 C CA . GLN A 1 131 ? -3.934 44.219 26.125 1 89.62 131 GLN A CA 1
ATOM 1037 C C . GLN A 1 131 ? -3.213 42.938 26.531 1 89.62 131 GLN A C 1
ATOM 1039 O O . GLN A 1 131 ? -3.387 42.469 27.641 1 89.62 131 GLN A O 1
ATOM 1044 N N . GLN A 1 132 ? -2.459 42.375 25.516 1 90.25 132 GLN A N 1
ATOM 1045 C CA . GLN A 1 132 ? -1.659 41.188 25.75 1 90.25 132 GLN A CA 1
ATOM 1046 C C . GLN A 1 132 ? -0.18 41.531 25.906 1 90.25 132 GLN A C 1
ATOM 1048 O O . GLN A 1 132 ? 0.341 42.375 25.188 1 90.25 132 GLN A O 1
ATOM 1053 N N . VAL A 1 133 ? 0.416 40.844 26.938 1 89.56 133 VAL A N 1
ATOM 1054 C CA . VAL A 1 133 ? 1.834 41.094 27.156 1 89.56 133 VAL A CA 1
ATOM 1055 C C . VAL A 1 133 ? 2.607 39.781 27.188 1 89.56 133 VAL A C 1
ATOM 1057 O O . VAL A 1 133 ? 2.088 38.781 27.641 1 89.56 133 VAL A O 1
ATOM 1060 N N . LEU A 1 134 ? 3.758 39.875 26.578 1 89.94 134 LEU A N 1
ATOM 1061 C CA . LEU A 1 134 ? 4.703 38.75 26.516 1 89.94 134 LEU A CA 1
ATOM 1062 C C . LEU A 1 134 ? 5.664 38.812 27.703 1 89.94 134 LEU A C 1
ATOM 1064 O O . LEU A 1 134 ? 6.301 39.812 27.953 1 89.94 134 LEU A O 1
ATOM 1068 N N . TYR A 1 135 ? 5.625 37.688 28.422 1 84.69 135 TYR A N 1
ATOM 1069 C CA . TYR A 1 135 ? 6.562 37.562 29.531 1 84.69 135 TYR A CA 1
ATOM 1070 C C . TYR A 1 135 ? 7.777 36.75 29.125 1 84.69 135 TYR A C 1
ATOM 1072 O O . TYR A 1 135 ? 7.652 35.562 28.797 1 84.69 135 TYR A O 1
ATOM 1080 N N . LEU A 1 136 ? 8.727 37.344 28.891 1 81.81 136 LEU A N 1
ATOM 1081 C CA . LEU A 1 136 ? 9.938 36.656 28.453 1 81.81 136 LEU A CA 1
ATOM 1082 C C 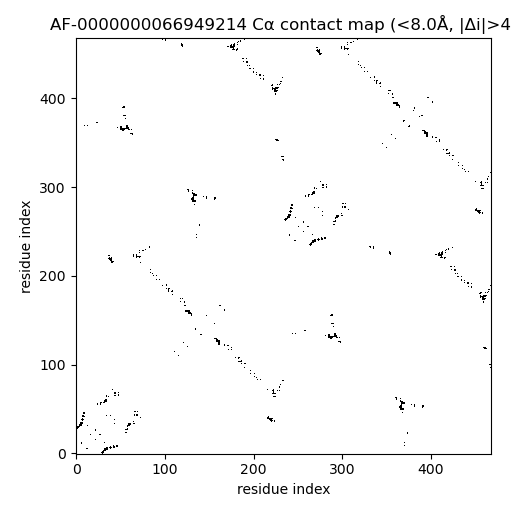. LEU A 1 136 ? 10.828 36.312 29.641 1 81.81 136 LEU A C 1
ATOM 1084 O O . LEU A 1 136 ? 10.57 36.719 30.766 1 81.81 136 LEU A O 1
ATOM 1088 N N . HIS A 1 137 ? 12.109 35.719 29.75 1 64.81 137 HIS A N 1
ATOM 1089 C CA . HIS A 1 137 ? 13.031 35.219 30.766 1 64.81 137 HIS A CA 1
ATOM 1090 C C . HIS A 1 137 ? 12.875 35.938 32.094 1 64.81 137 HIS A C 1
ATOM 1092 O O . HIS A 1 137 ? 12.367 37.062 32.125 1 64.81 137 HIS A O 1
ATOM 1098 N N . PRO A 1 138 ? 13.234 35.281 33.375 1 57.56 138 PRO A N 1
ATOM 1099 C CA . PRO A 1 138 ? 13.461 36.125 34.531 1 57.56 138 PRO A CA 1
ATOM 1100 C C . PRO A 1 138 ? 14.117 37.469 34.125 1 57.56 138 PRO A C 1
ATOM 1102 O O . PRO A 1 138 ? 14.883 37.531 33.188 1 57.56 138 PRO A O 1
ATOM 1105 N N . PRO A 1 139 ? 13.547 38.531 34.812 1 53.62 139 PRO A N 1
ATOM 1106 C CA . PRO A 1 139 ? 12.742 38.594 36.031 1 53.62 139 PRO A CA 1
ATOM 1107 C C . PRO A 1 139 ? 11.25 38.781 35.75 1 53.62 139 PRO A C 1
ATOM 1109 O O . PRO A 1 139 ? 10.492 39.156 36.656 1 53.62 139 PRO A O 1
ATOM 1112 N N . PHE A 1 140 ? 10.859 38.594 34.438 1 57.66 140 PHE A N 1
ATOM 1113 C CA . PHE A 1 140 ? 9.453 38.938 34.312 1 57.66 140 PHE A CA 1
ATOM 1114 C C . PHE A 1 140 ? 8.555 37.781 34.719 1 57.66 140 PHE A C 1
ATOM 1116 O O . PHE A 1 140 ? 8.539 36.75 34.062 1 57.66 140 PHE A O 1
ATOM 1123 N N . PRO A 1 141 ? 8.078 37.875 36 1 58.41 141 PRO A N 1
ATOM 1124 C CA . PRO A 1 141 ? 7.262 36.781 36.469 1 58.41 141 PRO A CA 1
ATOM 1125 C C . PRO A 1 141 ? 6.043 36.5 35.594 1 58.41 141 PRO A C 1
ATOM 1127 O O . PRO A 1 141 ? 5.406 37.469 35.125 1 58.41 141 PRO A O 1
ATOM 1130 N N . LEU A 1 142 ? 5.777 35.312 35.125 1 60.38 142 LEU A N 1
ATOM 1131 C CA . LEU A 1 142 ? 4.66 34.844 34.312 1 60.38 142 LEU A CA 1
ATOM 1132 C C . LEU A 1 142 ? 3.33 35.312 34.906 1 60.38 142 LEU A C 1
ATOM 1134 O O . LEU A 1 142 ? 2.387 35.594 34.156 1 60.38 142 LEU A O 1
ATOM 1138 N N . TYR A 1 143 ? 3.184 35.25 36.219 1 58.31 143 TYR A N 1
ATOM 1139 C CA . TYR A 1 143 ? 1.943 35.625 36.875 1 58.31 143 TYR A CA 1
ATOM 1140 C C . TYR A 1 143 ? 2.148 36.844 37.75 1 58.31 143 TYR A C 1
ATOM 1142 O O . TYR A 1 143 ? 2.383 36.719 38.969 1 58.31 143 TYR A O 1
ATOM 1150 N N . PRO A 1 144 ? 2.178 37.938 37.031 1 55.5 144 PRO A N 1
ATOM 1151 C CA . PRO A 1 144 ? 2.455 39.062 37.938 1 55.5 144 PRO A CA 1
ATOM 1152 C C . PRO A 1 144 ? 1.289 39.344 38.875 1 55.5 144 PRO A C 1
ATOM 1154 O O . PRO A 1 144 ? 0.144 39.469 38.438 1 55.5 144 PRO A O 1
ATOM 1157 N N . GLU A 1 145 ? 1.347 39.062 40.031 1 54.38 145 GLU A N 1
ATOM 1158 C CA . GLU A 1 145 ? 0.368 39.25 41.094 1 54.38 145 GLU A CA 1
ATOM 1159 C C . GLU A 1 145 ? -0.365 40.562 40.938 1 54.38 145 GLU A C 1
ATOM 1161 O O . GLU A 1 145 ? -1.561 40.656 41.25 1 54.38 145 GLU A O 1
ATOM 1166 N N . TYR A 1 146 ? 0.33 41.438 40.594 1 52.09 146 TYR A N 1
ATOM 1167 C CA . TYR A 1 146 ? -0.198 42.781 40.656 1 52.09 146 TYR A CA 1
ATOM 1168 C C . TYR A 1 146 ? -1.242 43.031 39.594 1 52.09 146 TYR A C 1
ATOM 1170 O O . TYR A 1 146 ? -2.023 44 39.688 1 52.09 146 TYR A O 1
ATOM 1178 N N . GLU A 1 147 ? -1.147 42.219 38.469 1 58.34 147 GLU A N 1
ATOM 1179 C CA . GLU A 1 147 ? -2.223 42.375 37.5 1 58.34 147 GLU A CA 1
ATOM 1180 C C . GLU A 1 147 ? -3.586 42.125 38.125 1 58.34 147 GLU A C 1
ATOM 1182 O O . GLU A 1 147 ? -4.609 42.594 37.625 1 58.34 147 GLU A O 1
ATOM 1187 N N . TYR A 1 148 ? -3.48 41.438 39.406 1 56.69 148 TYR A N 1
ATOM 1188 C CA . TYR A 1 148 ? -4.734 41.031 40.031 1 56.69 148 TYR A CA 1
ATOM 1189 C C . TYR A 1 148 ? -5.051 41.938 41.219 1 56.69 148 TYR A C 1
ATOM 1191 O O . TYR A 1 148 ? -5.945 41.625 42 1 56.69 148 TYR A O 1
ATOM 1199 N N . HIS A 1 149 ? -4.309 42.906 41.312 1 56.66 149 HIS A N 1
ATOM 1200 C CA . HIS A 1 149 ? -4.637 43.656 42.531 1 56.66 149 HIS A CA 1
ATOM 1201 C C . HIS A 1 149 ? -5.918 44.469 42.344 1 56.66 149 HIS A C 1
ATOM 1203 O O . HIS A 1 149 ? -6.238 44.875 41.219 1 56.66 149 HIS A O 1
ATOM 1209 N N . PRO A 1 150 ? -6.711 44.438 43.375 1 55.06 150 PRO A N 1
ATOM 1210 C CA . PRO A 1 150 ? -7.977 45.156 43.406 1 55.06 150 PRO A CA 1
ATOM 1211 C C . PRO A 1 150 ? -7.805 46.656 43.062 1 55.06 150 PRO A C 1
ATOM 1213 O O . PRO A 1 150 ? -6.711 47.188 43.188 1 55.06 150 PRO A O 1
ATOM 1216 N N . PRO A 1 151 ? -8.812 47.438 42.719 1 55.38 151 PRO A N 1
ATOM 1217 C CA . PRO A 1 151 ? -8.758 48.875 42.625 1 55.38 151 PRO A CA 1
ATOM 1218 C C . PRO A 1 151 ? -8.133 49.562 43.844 1 55.38 151 PRO A C 1
ATOM 1220 O O . PRO A 1 151 ? -8.203 49 44.938 1 55.38 151 PRO A O 1
ATOM 1223 N N . PRO A 1 152 ? -7.523 50.75 43.469 1 54.34 152 PRO A N 1
ATOM 1224 C CA . PRO A 1 152 ? -7.449 51.594 42.281 1 54.34 152 PRO A CA 1
ATOM 1225 C C . PRO A 1 152 ? -6.426 51.094 41.25 1 54.34 152 PRO A C 1
ATOM 1227 O O . PRO A 1 152 ? -5.883 51.875 40.469 1 54.34 152 PRO A O 1
ATOM 1230 N N . GLN A 1 153 ? -5.965 50.094 41.375 1 56.34 153 GLN A N 1
ATOM 1231 C CA . GLN A 1 153 ? -4.871 49.688 40.5 1 56.34 153 GLN A CA 1
ATOM 1232 C C . GLN A 1 153 ? -5.32 49.688 39.031 1 56.34 153 GLN A C 1
ATOM 1234 O O . GLN A 1 153 ? -6.473 49.344 38.75 1 56.34 153 GLN A O 1
ATOM 1239 N N . PRO A 1 154 ? -4.371 50.156 38.25 1 62.22 154 PRO A N 1
ATOM 1240 C CA . PRO A 1 154 ? -4.66 50.469 36.844 1 62.22 154 PRO A CA 1
ATOM 1241 C C . PRO A 1 154 ? -5.168 49.25 36.094 1 62.22 154 PRO A C 1
ATOM 1243 O O . PRO A 1 154 ? -4.68 48.125 36.312 1 62.22 154 PRO A O 1
ATOM 1246 N N . GLN A 1 155 ? -6.375 49.312 35.594 1 75.94 155 GLN A N 1
ATOM 1247 C CA . GLN A 1 155 ? -7.051 48.344 34.75 1 75.94 155 GLN A CA 1
ATOM 1248 C C . GLN A 1 155 ? -6.207 48 33.531 1 75.94 155 GLN A C 1
ATOM 1250 O O . GLN A 1 155 ? -5.426 48.812 33.062 1 75.94 155 GLN A O 1
ATOM 1255 N N . ILE A 1 156 ? -6.051 46.625 33.219 1 81.44 156 ILE A N 1
ATOM 1256 C CA . ILE A 1 156 ? -5.414 46.219 31.984 1 81.44 156 ILE A CA 1
ATOM 1257 C C . ILE A 1 156 ? -5.984 47.031 30.812 1 81.44 156 ILE A C 1
ATOM 1259 O O . ILE A 1 156 ? -7.203 47.125 30.656 1 81.44 156 ILE A O 1
ATOM 1263 N N . PRO A 1 157 ? -5.102 47.688 30.141 1 85.94 157 PRO A N 1
ATOM 1264 C CA . PRO A 1 157 ? -5.586 48.5 29.016 1 85.94 157 PRO A CA 1
ATOM 1265 C C . PRO A 1 157 ? -6.293 47.656 27.953 1 85.94 157 PRO A C 1
ATOM 1267 O O . PRO A 1 157 ? -6.031 46.469 27.828 1 85.94 157 PRO A O 1
ATOM 1270 N N . TYR A 1 158 ? -7.16 48.375 27.266 1 87.75 158 TYR A N 1
ATOM 1271 C CA . TYR A 1 158 ? -7.883 47.781 26.156 1 87.75 158 TYR A CA 1
ATOM 1272 C C . TYR A 1 158 ? -7.297 48.219 24.828 1 87.75 158 TYR A C 1
ATOM 1274 O O . TYR A 1 158 ? -6.977 49.375 24.641 1 87.75 158 TYR A O 1
ATOM 1282 N N . GLN A 1 159 ? -7.07 47.219 24.016 1 89.19 159 GLN A N 1
ATOM 1283 C CA . GLN A 1 159 ? -6.68 47.5 22.641 1 89.19 159 GLN A CA 1
ATOM 1284 C C . GLN A 1 159 ? -7.902 47.688 21.75 1 89.19 159 GLN A C 1
ATOM 1286 O O . GLN A 1 159 ? -8.82 46.875 21.75 1 89.19 159 GLN A O 1
ATOM 1291 N N . PRO A 1 160 ? -7.871 48.812 21.031 1 90.69 160 PRO A N 1
ATOM 1292 C CA . PRO A 1 160 ? -9.008 49.062 20.141 1 90.69 160 PRO A CA 1
ATOM 1293 C C . PRO A 1 160 ? -8.953 48.219 18.859 1 90.69 160 PRO A C 1
ATOM 1295 O O . PRO A 1 160 ? -7.922 47.625 18.562 1 90.69 160 PRO A O 1
ATOM 1298 N N . ALA A 1 161 ? -10.086 48.281 18.172 1 92.81 161 ALA A N 1
ATOM 1299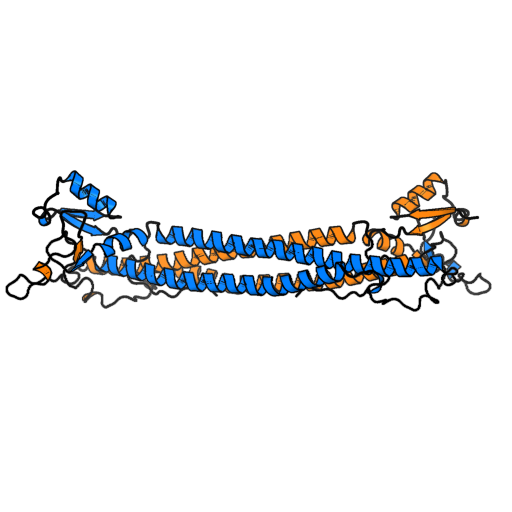 C CA . ALA A 1 161 ? -10.156 47.656 16.859 1 92.81 161 ALA A CA 1
ATOM 1300 C C . ALA A 1 161 ? -9.266 48.375 15.852 1 92.81 161 ALA A C 1
ATOM 1302 O O . ALA A 1 161 ? -8.727 49.438 16.141 1 92.81 161 ALA A O 1
ATOM 1303 N N . TYR A 1 162 ? -9.062 47.625 14.68 1 92.75 162 TYR A N 1
ATOM 1304 C CA . TYR A 1 162 ? -8.281 48.25 13.609 1 92.75 162 TYR A CA 1
ATOM 1305 C C . TYR A 1 162 ? -8.773 49.656 13.305 1 92.75 162 TYR A C 1
ATOM 1307 O O . TYR A 1 162 ? -9.961 49.844 13.078 1 92.75 162 TYR A O 1
ATOM 1315 N N . ALA A 1 163 ? -7.871 50.531 13.148 1 91.38 163 ALA A N 1
ATOM 1316 C CA . ALA A 1 163 ? -8.227 51.938 13.055 1 91.38 163 ALA A CA 1
ATOM 1317 C C . ALA A 1 163 ? -8.336 52.375 11.602 1 91.38 163 ALA A C 1
ATOM 1319 O O . ALA A 1 163 ? -9.156 53.25 11.266 1 91.38 163 ALA A O 1
ATOM 1320 N N . THR A 1 164 ? -7.535 51.844 10.781 1 94.19 164 THR A N 1
ATOM 1321 C CA . THR A 1 164 ? -7.441 52.344 9.414 1 94.19 164 THR A CA 1
ATOM 1322 C C . THR A 1 164 ? -7.984 51.312 8.422 1 94.19 164 THR A C 1
ATOM 1324 O O . THR A 1 164 ? -8.031 50.125 8.711 1 94.19 164 THR A O 1
ATOM 1327 N N . ALA A 1 165 ? -8.359 51.906 7.227 1 93.69 165 ALA A N 1
ATOM 1328 C CA . ALA A 1 165 ? -8.82 51.031 6.145 1 93.69 165 ALA A CA 1
ATOM 1329 C C . ALA A 1 165 ? -7.719 50.094 5.699 1 93.69 165 ALA A C 1
ATOM 1331 O O . ALA A 1 165 ? -7.988 48.938 5.355 1 93.69 165 ALA A O 1
ATOM 1332 N N . LYS A 1 166 ? -6.57 50.531 5.723 1 95.06 166 LYS A N 1
ATOM 1333 C CA . LYS A 1 166 ? -5.422 49.719 5.316 1 95.06 166 LYS A CA 1
ATOM 1334 C C . LYS A 1 166 ? -5.23 48.531 6.25 1 95.06 166 LYS A C 1
ATOM 1336 O O . LYS A 1 166 ? -4.98 47.406 5.793 1 95.06 166 LYS A O 1
ATOM 1341 N N . GLU A 1 167 ? -5.336 48.75 7.543 1 93.5 167 GLU A N 1
ATOM 1342 C CA . GLU A 1 167 ? -5.219 47.688 8.523 1 93.5 167 GLU A CA 1
ATOM 1343 C C . GLU A 1 167 ? -6.309 46.625 8.328 1 93.5 167 GLU A C 1
ATOM 1345 O O . GLU A 1 167 ? -6.043 45.438 8.422 1 93.5 167 GLU A O 1
ATOM 1350 N N . ARG A 1 168 ? -7.5 47.062 8 1 94.62 168 ARG A N 1
ATOM 1351 C CA . ARG A 1 168 ? -8.625 46.188 7.785 1 94.62 168 ARG A CA 1
ATOM 1352 C C . ARG A 1 168 ? -8.445 45.344 6.516 1 94.62 168 ARG A C 1
ATOM 1354 O O . ARG A 1 168 ? -8.719 44.156 6.5 1 94.62 168 ARG A O 1
ATOM 1361 N N . GLU A 1 169 ? -7.953 46.031 5.527 1 93.75 169 GLU A N 1
ATOM 1362 C CA . GLU A 1 169 ? -7.699 45.312 4.281 1 93.75 169 GLU A CA 1
ATOM 1363 C C . GLU A 1 169 ? -6.578 44.281 4.453 1 93.75 169 GLU A C 1
ATOM 1365 O O . GLU A 1 169 ? -6.633 43.188 3.889 1 93.75 169 GLU A O 1
ATOM 1370 N N . ASN A 1 170 ? -5.602 44.625 5.16 1 94.56 170 ASN A N 1
ATOM 1371 C CA . ASN A 1 170 ? -4.523 43.688 5.457 1 94.56 170 ASN A CA 1
ATOM 1372 C C . ASN A 1 170 ? -5.035 42.469 6.207 1 94.56 170 ASN A C 1
ATOM 1374 O O . ASN A 1 170 ? -4.602 41.344 5.938 1 94.56 170 ASN A O 1
ATOM 1378 N N . ALA A 1 171 ? -5.906 42.719 7.105 1 94.69 171 ALA A N 1
ATOM 1379 C CA . ALA A 1 171 ? -6.492 41.594 7.863 1 94.69 171 ALA A CA 1
ATOM 1380 C C . ALA A 1 171 ? -7.281 40.688 6.949 1 94.69 171 ALA A C 1
ATOM 1382 O O . ALA A 1 171 ? -7.164 39.438 7.055 1 94.69 171 ALA A O 1
ATOM 1383 N N . ARG A 1 172 ? -8.031 41.219 6.051 1 94.56 172 ARG A N 1
ATOM 1384 C CA . ARG A 1 172 ? -8.781 40.406 5.094 1 94.56 172 ARG A CA 1
ATOM 1385 C C . ARG A 1 172 ? -7.844 39.594 4.199 1 94.56 172 ARG A C 1
ATOM 1387 O O . ARG A 1 172 ? -8.117 38.438 3.893 1 94.56 172 ARG A O 1
ATOM 1394 N N . SER A 1 173 ? -6.844 40.25 3.77 1 95.56 173 SER A N 1
ATOM 1395 C CA . SER A 1 173 ? -5.855 39.594 2.926 1 95.56 173 SER A CA 1
ATOM 1396 C C . SER A 1 173 ? -5.211 38.406 3.652 1 95.56 173 SER A C 1
ATOM 1398 O O . SER A 1 173 ? -4.969 37.375 3.053 1 95.56 173 SER A O 1
ATOM 1400 N N . ARG A 1 174 ? -4.934 38.562 4.922 1 96.19 174 ARG A N 1
ATOM 1401 C CA . ARG A 1 174 ? -4.359 37.469 5.719 1 96.19 174 ARG A CA 1
ATOM 1402 C C . ARG A 1 174 ? -5.309 36.281 5.797 1 96.19 174 ARG A C 1
ATOM 1404 O O . ARG A 1 174 ? -4.875 35.125 5.758 1 96.19 174 ARG A O 1
ATOM 1411 N N . ASP A 1 175 ? -6.582 36.594 5.895 1 96.94 175 ASP A N 1
ATOM 1412 C CA . ASP A 1 175 ? -7.566 35.5 5.91 1 96.94 175 ASP A CA 1
ATOM 1413 C C . ASP A 1 175 ? -7.484 34.688 4.633 1 96.94 175 ASP A C 1
ATOM 1415 O O . ASP A 1 175 ? -7.477 33.438 4.688 1 96.94 175 ASP A O 1
ATOM 1419 N N . ARG A 1 176 ? -7.402 35.375 3.535 1 96.62 176 ARG A N 1
ATOM 1420 C CA . ARG A 1 176 ? -7.355 34.688 2.25 1 96.62 176 ARG A CA 1
ATOM 1421 C C . ARG A 1 176 ? -6.078 33.844 2.117 1 96.62 176 ARG A C 1
ATOM 1423 O O . ARG A 1 176 ? -6.117 32.719 1.654 1 96.62 176 ARG A O 1
ATOM 1430 N N . ARG A 1 177 ? -4.992 34.406 2.465 1 97.12 177 ARG A N 1
ATOM 1431 C CA . ARG A 1 177 ? -3.725 33.688 2.41 1 97.12 177 ARG A CA 1
ATOM 1432 C C . ARG A 1 177 ? -3.736 32.469 3.346 1 97.12 177 ARG A C 1
ATOM 1434 O O . ARG A 1 177 ? -3.223 31.406 3.002 1 97.12 177 ARG A O 1
ATOM 1441 N N . ALA A 1 178 ? -4.305 32.688 4.531 1 97.88 178 ALA A N 1
ATOM 1442 C CA . ALA A 1 178 ? -4.414 31.609 5.496 1 97.88 178 ALA A CA 1
ATOM 1443 C C . ALA A 1 178 ? -5.254 30.469 4.934 1 97.88 178 ALA A C 1
ATOM 1445 O O . ALA A 1 178 ? -4.902 29.297 5.094 1 97.88 178 ALA A O 1
ATOM 1446 N N . GLN A 1 179 ? -6.348 30.828 4.328 1 97.88 179 GLN A N 1
ATOM 1447 C CA . GLN A 1 179 ? -7.215 29.812 3.738 1 97.88 179 GLN A CA 1
ATOM 1448 C C . GLN A 1 179 ? -6.48 29.016 2.658 1 97.88 179 GLN A C 1
ATOM 1450 O O . GLN A 1 179 ? -6.559 27.797 2.619 1 97.88 179 GLN A O 1
ATOM 1455 N N . ARG A 1 180 ? -5.766 29.719 1.835 1 97.88 180 ARG A N 1
ATOM 1456 C CA . ARG A 1 180 ? -5.008 29.047 0.781 1 97.88 180 ARG A CA 1
ATOM 1457 C C . ARG A 1 180 ? -3.932 28.141 1.37 1 97.88 180 ARG A C 1
ATOM 1459 O O . ARG A 1 180 ? -3.695 27.047 0.866 1 97.88 180 ARG A O 1
ATOM 1466 N N . ALA A 1 181 ? -3.295 28.609 2.387 1 98.19 181 ALA A N 1
ATOM 1467 C CA . ALA A 1 181 ? -2.27 27.812 3.047 1 98.19 181 ALA A CA 1
ATOM 1468 C C . ALA A 1 181 ? -2.869 26.547 3.641 1 98.19 181 ALA A C 1
ATOM 1470 O O . ALA A 1 181 ? -2.242 25.484 3.607 1 98.19 181 ALA A O 1
ATOM 1471 N N . TRP A 1 182 ? -4.07 26.672 4.191 1 98.25 182 TRP A N 1
ATOM 1472 C CA . TRP A 1 182 ? -4.766 25.516 4.742 1 98.25 182 TRP A CA 1
ATOM 1473 C C . TRP A 1 182 ? -5.059 24.484 3.648 1 98.25 182 TRP A C 1
ATOM 1475 O O . TRP A 1 182 ? -4.785 23.297 3.814 1 98.25 182 TRP A O 1
ATOM 1485 N N . TRP A 1 183 ? -5.594 24.984 2.551 1 98.12 183 TRP A N 1
ATOM 1486 C CA . TRP A 1 183 ? -5.844 24.094 1.419 1 98.12 183 TRP A CA 1
ATOM 1487 C C . TRP A 1 183 ? -4.555 23.438 0.948 1 98.12 183 TRP A C 1
ATOM 1489 O O . TRP A 1 183 ? -4.539 22.25 0.633 1 98.12 183 TRP A O 1
ATOM 1499 N N . HIS A 1 184 ? -3.48 24.25 0.906 1 98.25 184 HIS A N 1
ATOM 1500 C CA . HIS A 1 184 ? -2.197 23.734 0.443 1 98.25 184 HIS A CA 1
ATOM 1501 C C . HIS A 1 184 ? -1.675 22.641 1.368 1 98.25 184 HIS A C 1
ATOM 1503 O O . HIS A 1 184 ? -1.13 21.641 0.904 1 98.25 184 HIS A O 1
ATOM 1509 N N . ALA A 1 185 ? -1.796 22.828 2.641 1 98.25 185 ALA A N 1
ATOM 1510 C CA . ALA A 1 185 ? -1.374 21.797 3.594 1 98.25 185 ALA A CA 1
ATOM 1511 C C . ALA A 1 185 ? -2.156 20.516 3.395 1 98.25 185 ALA A C 1
ATOM 1513 O O . ALA A 1 185 ? -1.578 19.422 3.389 1 98.25 185 ALA A O 1
ATOM 1514 N N . ASN A 1 186 ? -3.445 20.688 3.285 1 98.25 186 ASN A N 1
ATOM 1515 C CA . ASN A 1 186 ? -4.289 19.516 3.018 1 98.25 186 ASN A CA 1
ATOM 1516 C C . ASN A 1 186 ? -3.869 18.812 1.737 1 98.25 186 ASN A C 1
ATOM 1518 O O . ASN A 1 186 ? -3.709 17.578 1.727 1 98.25 186 ASN A O 1
ATOM 1522 N N . LEU A 1 187 ? -3.668 19.594 0.691 1 98.44 187 LEU A N 1
ATOM 1523 C CA . LEU A 1 187 ? -3.271 19.047 -0.602 1 98.44 187 LEU A CA 1
ATOM 1524 C C . LEU A 1 187 ? -1.957 18.281 -0.489 1 98.44 187 LEU A C 1
ATOM 1526 O O . LEU A 1 187 ? -1.834 17.172 -1.012 1 98.44 187 LEU A O 1
ATOM 1530 N N . THR A 1 188 ? -1.026 18.844 0.227 1 98.38 188 THR A N 1
ATOM 1531 C CA . THR A 1 188 ? 0.288 18.219 0.376 1 98.38 188 THR A CA 1
ATOM 1532 C C . THR A 1 188 ? 0.176 16.875 1.073 1 98.38 188 THR A C 1
ATOM 1534 O O . THR A 1 188 ? 0.814 15.898 0.663 1 98.38 188 THR A O 1
ATOM 1537 N N . LEU A 1 189 ? -0.616 16.812 2.086 1 98.44 189 LEU A N 1
ATOM 1538 C CA . LEU A 1 189 ? -0.807 15.555 2.805 1 98.44 189 LEU A CA 1
ATOM 1539 C C . LEU A 1 189 ? -1.48 14.516 1.914 1 98.44 189 LEU A C 1
ATOM 1541 O O . LEU A 1 189 ? -1.073 13.352 1.893 1 98.44 189 LEU A O 1
ATOM 1545 N N . LEU A 1 190 ? -2.496 14.938 1.148 1 98.31 190 LEU A N 1
ATOM 1546 C CA . LEU A 1 190 ? -3.211 14.016 0.273 1 98.31 190 LEU A CA 1
ATOM 1547 C C . LEU A 1 190 ? -2.311 13.531 -0.859 1 98.31 190 LEU A C 1
ATOM 1549 O O . LEU A 1 190 ? -2.361 12.359 -1.242 1 98.31 190 LEU A O 1
ATOM 1553 N N . GLU A 1 191 ? -1.497 14.477 -1.41 1 98.38 191 GLU A N 1
ATOM 1554 C CA . GLU A 1 191 ? -0.578 14.086 -2.477 1 98.38 191 GLU A CA 1
ATOM 1555 C C . GLU A 1 191 ? 0.47 13.102 -1.97 1 98.38 191 GLU A C 1
ATOM 1557 O O . GLU A 1 191 ? 0.879 12.195 -2.697 1 98.38 191 GLU A O 1
ATOM 1562 N N . THR A 1 192 ? 0.91 13.305 -0.757 1 98.38 192 THR A N 1
ATOM 1563 C CA . THR A 1 192 ? 1.832 12.352 -0.148 1 98.38 192 THR A CA 1
ATOM 1564 C C . THR A 1 192 ? 1.18 10.984 -0.013 1 98.38 192 THR A C 1
ATOM 1566 O O . THR A 1 192 ? 1.782 9.969 -0.365 1 98.38 192 THR A O 1
ATOM 1569 N N . LYS A 1 193 ? -0.013 10.891 0.485 1 98.19 193 LYS A N 1
ATOM 1570 C CA . LYS A 1 193 ? -0.767 9.648 0.596 1 98.19 193 LYS A CA 1
ATOM 1571 C C . LYS A 1 193 ? -0.938 8.984 -0.768 1 98.19 193 LYS A C 1
ATOM 1573 O O . LYS A 1 193 ? -0.722 7.777 -0.91 1 98.19 193 LYS A O 1
ATOM 1578 N N . LYS A 1 194 ? -1.284 9.797 -1.777 1 98.06 194 LYS A N 1
ATOM 1579 C CA . LYS A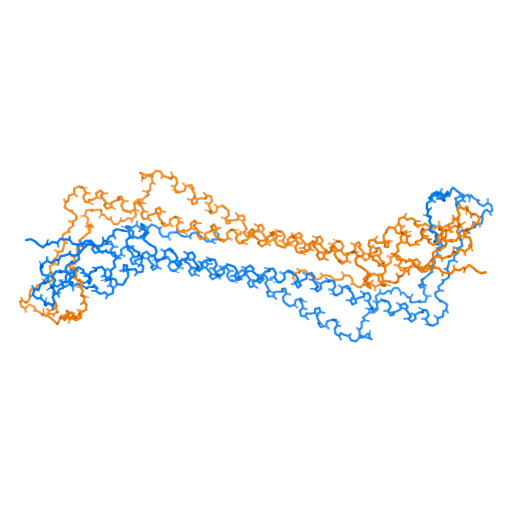 1 194 ? -1.492 9.273 -3.127 1 98.06 194 LYS A CA 1
ATOM 1580 C C . LYS A 1 194 ? -0.224 8.617 -3.664 1 98.06 194 LYS A C 1
ATOM 1582 O O . LYS A 1 194 ? -0.275 7.512 -4.207 1 98.06 194 LYS A O 1
ATOM 1587 N N . LYS A 1 195 ? 0.826 9.367 -3.461 1 98.5 195 LYS A N 1
ATOM 1588 C CA . LYS A 1 195 ? 2.102 8.852 -3.949 1 98.5 195 LYS A CA 1
ATOM 1589 C C . LYS A 1 195 ? 2.418 7.488 -3.332 1 98.5 195 LYS A C 1
ATOM 1591 O O . LYS A 1 195 ? 2.877 6.578 -4.027 1 98.5 195 LYS A O 1
ATOM 1596 N N . ILE A 1 196 ? 2.178 7.324 -2.088 1 98.25 196 ILE A N 1
ATOM 1597 C CA . ILE A 1 196 ? 2.465 6.078 -1.384 1 98.25 196 ILE A CA 1
ATOM 1598 C C . ILE A 1 196 ? 1.528 4.98 -1.878 1 98.25 196 ILE A C 1
ATOM 1600 O O . ILE A 1 196 ? 1.961 3.85 -2.119 1 98.25 196 ILE A O 1
ATOM 1604 N N . LEU A 1 197 ? 0.255 5.293 -2.051 1 97.94 197 LEU A N 1
ATOM 1605 C CA . LEU A 1 197 ? -0.724 4.309 -2.504 1 97.94 197 LEU A CA 1
ATOM 1606 C C . LEU A 1 197 ? -0.434 3.877 -3.938 1 97.94 197 LEU A C 1
ATOM 1608 O O . LEU A 1 197 ? -0.607 2.705 -4.281 1 97.94 197 LEU A O 1
ATOM 1612 N N . GLU A 1 198 ? -0.008 4.836 -4.797 1 98.19 198 GLU A N 1
ATOM 1613 C CA . GLU A 1 198 ? 0.412 4.484 -6.148 1 98.19 198 GLU A CA 1
ATOM 1614 C C . GLU A 1 198 ? 1.619 3.551 -6.129 1 98.19 198 GLU A C 1
ATOM 1616 O O . GLU A 1 198 ? 1.704 2.617 -6.93 1 98.19 198 GLU A O 1
ATOM 1621 N N . GLY A 1 199 ? 2.535 3.826 -5.234 1 98.12 199 GLY A N 1
ATOM 1622 C CA . GLY A 1 199 ? 3.676 2.938 -5.062 1 98.12 199 GLY A CA 1
ATOM 1623 C C . GLY A 1 199 ? 3.279 1.53 -4.66 1 98.12 199 GLY A C 1
ATOM 1624 O O . GLY A 1 199 ? 3.809 0.553 -5.195 1 98.12 199 GLY A O 1
ATOM 1625 N N . LYS A 1 200 ? 2.371 1.418 -3.727 1 97.94 200 LYS A N 1
ATOM 1626 C CA . LYS A 1 200 ? 1.857 0.119 -3.303 1 97.94 200 LYS A CA 1
ATOM 1627 C C . LYS A 1 200 ? 1.271 -0.652 -4.48 1 97.94 200 LYS A C 1
ATOM 1629 O O . LYS A 1 200 ? 1.501 -1.855 -4.621 1 97.94 200 LYS A O 1
ATOM 1634 N N . ARG A 1 201 ? 0.485 0.032 -5.32 1 97.94 201 ARG A N 1
ATOM 1635 C CA . ARG A 1 201 ? -0.128 -0.604 -6.48 1 97.94 201 ARG A CA 1
ATOM 1636 C C . ARG A 1 201 ? 0.932 -1.185 -7.41 1 97.94 201 ARG A C 1
ATOM 1638 O O . ARG A 1 201 ? 0.822 -2.332 -7.848 1 97.94 201 ARG A O 1
ATOM 1645 N N . ILE A 1 202 ? 1.92 -0.462 -7.691 1 98.31 202 ILE A N 1
ATOM 1646 C CA . ILE A 1 202 ? 3.002 -0.879 -8.578 1 98.31 202 ILE A CA 1
ATOM 1647 C C . ILE A 1 202 ? 3.738 -2.068 -7.965 1 98.31 202 ILE A C 1
ATOM 1649 O O . ILE A 1 202 ? 4.035 -3.047 -8.656 1 98.31 202 ILE A O 1
ATOM 1653 N N . ASP A 1 203 ? 4.02 -1.978 -6.691 1 98.31 203 ASP A N 1
ATOM 1654 C CA . ASP A 1 203 ? 4.738 -3.045 -6 1 98.31 203 ASP A CA 1
ATOM 1655 C C . ASP A 1 203 ? 3.922 -4.336 -5.988 1 98.31 203 ASP A C 1
ATOM 1657 O O . ASP A 1 203 ? 4.473 -5.426 -6.16 1 98.31 203 ASP A O 1
ATOM 1661 N N . LEU A 1 204 ? 2.621 -4.215 -5.777 1 98.19 204 LEU A N 1
ATOM 1662 C CA . LEU A 1 204 ? 1.75 -5.383 -5.793 1 98.19 204 LEU A CA 1
ATOM 1663 C C . LEU A 1 204 ? 1.759 -6.051 -7.168 1 98.19 204 LEU A C 1
ATOM 1665 O O . LEU A 1 204 ? 1.917 -7.27 -7.27 1 98.19 204 LEU A O 1
ATOM 1669 N N . GLU A 1 205 ? 1.595 -5.242 -8.18 1 98.06 205 GLU A N 1
ATOM 1670 C CA . GLU A 1 205 ? 1.58 -5.77 -9.547 1 98.06 205 GLU A CA 1
ATOM 1671 C C . GLU A 1 205 ? 2.883 -6.496 -9.867 1 98.06 205 GLU A C 1
ATOM 1673 O O . GLU A 1 205 ? 2.863 -7.648 -10.312 1 98.06 205 GLU A O 1
ATOM 1678 N N . ARG A 1 206 ? 3.977 -5.875 -9.625 1 98.25 206 ARG A N 1
ATOM 1679 C CA . ARG A 1 206 ? 5.289 -6.43 -9.945 1 98.25 206 ARG A CA 1
ATOM 1680 C C . ARG A 1 206 ? 5.594 -7.645 -9.078 1 98.25 206 ARG A C 1
ATOM 1682 O O . ARG A 1 206 ? 6.039 -8.68 -9.586 1 98.25 206 ARG A O 1
ATOM 1689 N N . GLY A 1 207 ? 5.344 -7.477 -7.773 1 98.19 207 GLY A N 1
ATOM 1690 C CA . GLY A 1 207 ? 5.66 -8.539 -6.832 1 98.19 207 GLY A CA 1
ATOM 1691 C C . GLY A 1 207 ? 4.863 -9.812 -7.078 1 98.19 207 GLY A C 1
ATOM 1692 O O . GLY A 1 207 ? 5.43 -10.898 -7.145 1 98.19 207 GLY A O 1
ATOM 1693 N N . LEU A 1 208 ? 3.594 -9.695 -7.207 1 98.19 208 LEU A N 1
ATOM 1694 C CA . LEU A 1 208 ? 2.736 -10.859 -7.406 1 98.19 208 LEU A CA 1
ATOM 1695 C C . LEU A 1 208 ? 3.008 -11.508 -8.758 1 98.19 208 LEU A C 1
ATOM 1697 O O . LEU A 1 208 ? 3.045 -12.742 -8.867 1 98.19 208 LEU A O 1
ATOM 1701 N N . ARG A 1 209 ? 3.262 -10.672 -9.789 1 98.19 209 ARG A N 1
ATOM 1702 C CA . ARG A 1 209 ? 3.578 -11.211 -11.109 1 98.19 209 ARG A CA 1
ATOM 1703 C C . ARG A 1 209 ? 4.883 -12 -11.078 1 98.19 209 ARG A C 1
ATOM 1705 O O . ARG A 1 209 ? 4.988 -13.062 -11.695 1 98.19 209 ARG A O 1
ATOM 1712 N N . SER A 1 210 ? 5.797 -11.492 -10.438 1 98.5 210 SER A N 1
ATOM 1713 C CA . SER A 1 210 ? 7.094 -12.148 -10.328 1 98.5 210 SER A CA 1
ATOM 1714 C C . SER A 1 210 ? 6.973 -13.5 -9.641 1 98.5 210 SER A C 1
ATOM 1716 O O . SER A 1 210 ? 7.527 -14.492 -10.109 1 98.5 210 SER A O 1
ATOM 1718 N N . GLU A 1 211 ? 6.246 -13.531 -8.57 1 98.38 211 GLU A N 1
ATOM 1719 C CA . GLU A 1 211 ? 6.082 -14.781 -7.824 1 98.38 211 GLU A CA 1
ATOM 1720 C C . GLU A 1 211 ? 5.293 -15.805 -8.633 1 98.38 211 GLU A C 1
ATOM 1722 O O . GLU A 1 211 ? 5.602 -17 -8.602 1 98.38 211 GLU A O 1
ATOM 1727 N N . MET A 1 212 ? 4.297 -15.359 -9.32 1 98.38 212 MET A N 1
ATOM 1728 C CA . MET A 1 212 ? 3.52 -16.266 -10.164 1 98.38 212 MET A CA 1
ATOM 1729 C C . MET A 1 212 ? 4.383 -16.859 -11.273 1 98.38 212 MET A C 1
ATOM 1731 O O . MET A 1 212 ? 4.324 -18.062 -11.539 1 98.38 212 MET A O 1
ATOM 1735 N N . ARG A 1 213 ? 5.199 -15.992 -11.867 1 98.19 213 ARG A N 1
ATOM 1736 C CA . ARG A 1 213 ? 6.102 -16.469 -12.914 1 98.19 213 ARG A CA 1
ATOM 1737 C C . ARG A 1 213 ? 7.051 -17.531 -12.375 1 98.19 213 ARG A C 1
ATOM 1739 O O . ARG A 1 213 ? 7.246 -18.578 -13.008 1 98.19 213 ARG A O 1
ATOM 1746 N N . LYS A 1 214 ? 7.531 -17.328 -11.219 1 98.31 214 LYS A N 1
ATOM 1747 C CA . LYS A 1 214 ? 8.43 -18.312 -10.594 1 98.31 214 LYS A CA 1
ATOM 1748 C C . LYS A 1 214 ? 7.711 -19.625 -10.344 1 98.31 214 LYS A C 1
ATOM 1750 O O . LYS A 1 214 ? 8.258 -20.703 -10.617 1 98.31 214 LYS A O 1
ATOM 1755 N N . ALA A 1 215 ? 6.504 -19.516 -9.859 1 98.31 215 ALA A N 1
ATOM 1756 C CA . ALA A 1 215 ? 5.723 -20.719 -9.57 1 98.31 215 ALA A CA 1
ATOM 1757 C C . ALA A 1 215 ? 5.465 -21.531 -10.836 1 98.31 215 ALA A C 1
ATOM 1759 O O . ALA A 1 215 ? 5.527 -22.766 -10.828 1 98.31 215 ALA A O 1
ATOM 1760 N N . LEU A 1 216 ? 5.227 -20.922 -11.922 1 98.31 216 LEU A N 1
ATOM 1761 C CA . LEU A 1 216 ? 4.867 -21.562 -13.188 1 98.31 216 LEU A CA 1
ATOM 1762 C C . LEU A 1 216 ? 6.102 -22.141 -13.867 1 98.31 216 LEU A C 1
ATOM 1764 O O . LEU A 1 216 ? 6.023 -23.219 -14.484 1 98.31 216 LEU A O 1
ATOM 1768 N N . GLU A 1 217 ? 7.23 -21.516 -13.703 1 98 217 GLU A N 1
ATOM 1769 C CA . GLU A 1 217 ? 8.391 -21.828 -14.523 1 98 217 GLU A CA 1
ATOM 1770 C C . GLU A 1 217 ? 9.383 -22.719 -13.766 1 98 217 GLU A C 1
ATOM 1772 O O . GLU A 1 217 ? 10.266 -23.328 -14.359 1 98 217 GLU A O 1
ATOM 1777 N N . SER A 1 218 ? 9.195 -22.766 -12.484 1 97.56 218 SER A N 1
ATOM 1778 C CA . SER A 1 218 ? 10.148 -23.531 -11.68 1 97.56 218 SER A CA 1
ATOM 1779 C C . SER A 1 218 ? 9.766 -25.016 -11.625 1 97.56 218 SER A C 1
ATOM 1781 O O . SER A 1 218 ? 8.586 -25.344 -11.656 1 97.56 218 SER A O 1
ATOM 1783 N N . GLN A 1 219 ? 10.836 -25.844 -11.594 1 97.69 219 GLN A N 1
ATOM 1784 C CA . GLN A 1 219 ? 10.602 -27.234 -11.242 1 97.69 219 GLN A CA 1
ATOM 1785 C C . GLN A 1 219 ? 10.07 -27.375 -9.82 1 97.69 219 GLN A C 1
ATOM 1787 O O . GLN A 1 219 ? 10.617 -26.781 -8.891 1 97.69 219 GLN A O 1
ATOM 1792 N N . SER A 1 220 ? 8.953 -28.062 -9.719 1 97.62 220 SER A N 1
ATOM 1793 C CA . SER A 1 220 ? 8.328 -28.219 -8.414 1 97.62 220 SER A CA 1
ATOM 1794 C C . SER A 1 220 ? 7.355 -29.391 -8.398 1 97.62 220 SER A C 1
ATOM 1796 O O . SER A 1 220 ? 7.121 -30.016 -9.438 1 97.62 220 SER A O 1
ATOM 1798 N N . ASP A 1 221 ? 6.82 -29.609 -7.266 1 98.38 221 ASP A N 1
ATOM 1799 C CA . ASP A 1 221 ? 5.832 -30.688 -7.117 1 98.38 221 ASP A CA 1
ATOM 1800 C C . ASP A 1 221 ? 4.43 -30.188 -7.461 1 98.38 221 ASP A C 1
ATOM 1802 O O . ASP A 1 221 ? 3.455 -30.922 -7.332 1 98.38 221 ASP A O 1
ATOM 1806 N N . LEU A 1 222 ? 4.328 -28.922 -7.848 1 98.38 222 LEU A N 1
ATOM 1807 C CA . LEU A 1 222 ? 3.035 -28.422 -8.305 1 98.38 222 LEU A CA 1
ATOM 1808 C C . LEU A 1 222 ? 2.502 -29.266 -9.453 1 98.38 222 LEU A C 1
ATOM 1810 O O . LEU A 1 222 ? 3.17 -29.422 -10.477 1 98.38 222 LEU A O 1
ATOM 1814 N N . GLY A 1 223 ? 1.358 -29.844 -9.234 1 97.94 223 GLY A N 1
ATOM 1815 C CA . GLY A 1 223 ? 0.725 -30.625 -10.281 1 97.94 223 GLY A CA 1
ATOM 1816 C C . GLY A 1 223 ? 1.283 -32.031 -10.391 1 97.94 223 GLY A C 1
ATOM 1817 O O . GLY A 1 223 ? 1.028 -32.719 -11.375 1 97.94 223 GLY A O 1
ATOM 1818 N N . ALA A 1 224 ? 2.096 -32.406 -9.367 1 97.75 224 ALA A N 1
ATOM 1819 C CA . ALA A 1 224 ? 2.654 -33.75 -9.398 1 97.75 224 ALA A CA 1
ATOM 1820 C C . ALA A 1 224 ? 1.564 -34.812 -9.195 1 97.75 224 ALA A C 1
ATOM 1822 O O . ALA A 1 224 ? 1.761 -36 -9.516 1 97.75 224 ALA A O 1
ATOM 1823 N N . GLY A 1 225 ? 0.478 -34.438 -8.727 1 97 225 GLY A N 1
ATOM 1824 C CA . GLY A 1 225 ? -0.678 -35.281 -8.469 1 97 225 GLY A CA 1
ATOM 1825 C C . GLY A 1 225 ? -1.967 -34.5 -8.312 1 97 225 GLY A C 1
ATOM 1826 O O . GLY A 1 225 ? -2.027 -33.312 -8.672 1 97 225 GLY A O 1
ATOM 1827 N N . TYR A 1 226 ? -2.965 -35.188 -7.914 1 96.81 226 TYR A N 1
ATOM 1828 C CA . TYR A 1 226 ? -4.262 -34.562 -7.695 1 96.81 226 TYR A CA 1
ATOM 1829 C C . TYR A 1 226 ? -4.23 -33.656 -6.465 1 96.81 226 TYR A C 1
ATOM 1831 O O . TYR A 1 226 ? -3.623 -34 -5.449 1 96.81 226 TYR A O 1
ATOM 1839 N N . THR A 1 227 ? -4.844 -32.531 -6.645 1 95.62 227 THR A N 1
ATOM 1840 C CA . THR A 1 227 ? -4.754 -31.484 -5.641 1 95.62 227 THR A CA 1
ATOM 1841 C C . THR A 1 227 ? -6.117 -30.844 -5.402 1 95.62 227 THR A C 1
ATOM 1843 O O . THR A 1 227 ? -6.898 -30.672 -6.344 1 95.62 227 THR A O 1
ATOM 1846 N N . ASN A 1 228 ? -6.383 -30.531 -4.102 1 95.5 228 ASN A N 1
ATOM 1847 C CA . ASN A 1 228 ? -7.453 -29.594 -3.791 1 95.5 228 ASN A CA 1
ATOM 1848 C C . ASN A 1 228 ? -7.051 -28.156 -4.105 1 95.5 228 ASN A C 1
ATOM 1850 O O . ASN A 1 228 ? -6.152 -27.609 -3.471 1 95.5 228 ASN A O 1
ATOM 1854 N N . TYR A 1 229 ? -7.816 -27.578 -4.996 1 96.44 229 TYR A N 1
ATOM 1855 C CA . TYR A 1 229 ? -7.367 -26.312 -5.562 1 96.44 229 TYR A CA 1
ATOM 1856 C C . TYR A 1 229 ? -7.965 -25.141 -4.809 1 96.44 229 TYR A C 1
ATOM 1858 O O . TYR A 1 229 ? -8.141 -24.047 -5.371 1 96.44 229 TYR A O 1
ATOM 1866 N N . HIS A 1 230 ? -8.336 -25.297 -3.576 1 94.88 230 HIS A N 1
ATOM 1867 C CA . HIS A 1 230 ? -8.75 -24.156 -2.764 1 94.88 230 HIS A CA 1
ATOM 1868 C C . HIS A 1 230 ? -7.605 -23.172 -2.584 1 94.88 230 HIS A C 1
ATOM 1870 O O . HIS A 1 230 ? -6.496 -23.547 -2.197 1 94.88 230 HIS A O 1
ATOM 1876 N N . PHE A 1 231 ? -7.891 -21.984 -2.91 1 94.12 231 PHE A N 1
ATOM 1877 C CA . PHE A 1 231 ? -6.887 -20.922 -2.934 1 94.12 231 PHE A CA 1
ATOM 1878 C C . PHE A 1 231 ? -7.344 -19.719 -2.127 1 94.12 231 PHE A C 1
ATOM 1880 O O . PHE A 1 231 ? -8.391 -19.125 -2.418 1 94.12 231 PHE A O 1
ATOM 1887 N N . ARG A 1 232 ? -6.531 -19.391 -1.178 1 87.56 232 ARG A N 1
ATOM 1888 C CA . ARG A 1 232 ? -6.859 -18.281 -0.305 1 87.56 232 ARG A CA 1
ATOM 1889 C C . ARG A 1 232 ? -6.301 -16.969 -0.862 1 87.56 232 ARG A C 1
ATOM 1891 O O . ARG A 1 232 ? -5.168 -16.922 -1.342 1 87.56 232 ARG A O 1
ATOM 1898 N N . HIS A 1 233 ? -7.141 -15.938 -0.884 1 81.06 233 HIS A N 1
ATOM 1899 C CA . HIS A 1 233 ? -6.621 -14.672 -1.389 1 81.06 233 HIS A CA 1
ATOM 1900 C C . HIS A 1 233 ? -7.207 -13.492 -0.626 1 81.06 233 HIS A C 1
ATOM 1902 O O . HIS A 1 233 ? -6.758 -12.359 -0.788 1 81.06 233 HIS A O 1
ATOM 1908 N N . ARG A 1 234 ? -8.539 -13.812 0.133 1 72.75 234 ARG A N 1
ATOM 1909 C CA . ARG A 1 234 ? -9.109 -12.703 0.897 1 72.75 234 ARG A CA 1
ATOM 1910 C C . ARG A 1 234 ? -9.266 -13.078 2.367 1 72.75 234 ARG A C 1
ATOM 1912 O O . ARG A 1 234 ? -9.586 -14.227 2.689 1 72.75 234 ARG A O 1
ATOM 1919 N N . MET B 1 1 ? 8.773 56.938 22.016 1 64.56 1 MET B N 1
ATOM 1920 C CA . MET B 1 1 ? 7.832 56 21.422 1 64.56 1 MET B CA 1
ATOM 1921 C C . MET B 1 1 ? 8.43 54.594 21.344 1 64.56 1 MET B C 1
ATOM 1923 O O . MET B 1 1 ? 9.617 54.438 21.047 1 64.56 1 MET B O 1
ATOM 1927 N N . ALA B 1 2 ? 7.801 53.562 21.844 1 80.19 2 ALA B N 1
ATOM 1928 C CA . ALA B 1 2 ? 8.375 52.219 21.891 1 80.19 2 ALA B CA 1
ATOM 1929 C C . ALA B 1 2 ? 8.625 51.688 20.484 1 80.19 2 ALA B C 1
ATOM 1931 O O . ALA B 1 2 ? 7.836 51.938 19.578 1 80.19 2 ALA B O 1
ATOM 1932 N N . GLU B 1 3 ? 9.844 51.25 20.328 1 91.56 3 GLU B N 1
ATOM 1933 C CA . GLU B 1 3 ? 10.18 50.625 19.062 1 91.56 3 GLU B CA 1
ATOM 1934 C C . GLU B 1 3 ? 9.414 49.312 18.875 1 91.56 3 GLU B C 1
ATOM 1936 O O . GLU B 1 3 ? 9.141 48.594 19.844 1 91.56 3 GLU B O 1
ATOM 1941 N N . ILE B 1 4 ? 9.008 49.125 17.656 1 94.75 4 ILE B N 1
ATOM 1942 C CA . ILE B 1 4 ? 8.273 47.906 17.344 1 94.75 4 ILE B CA 1
ATOM 1943 C C . ILE B 1 4 ? 9.203 46.906 16.688 1 94.75 4 ILE B C 1
ATOM 1945 O O . ILE B 1 4 ? 9.875 47.219 15.695 1 94.75 4 ILE B O 1
ATOM 1949 N N . GLU B 1 5 ? 9.328 45.656 17.297 1 95.75 5 GLU B N 1
ATOM 1950 C CA . GLU B 1 5 ? 10.148 44.562 16.75 1 95.75 5 GLU B CA 1
ATOM 1951 C C . GLU B 1 5 ? 9.281 43.406 16.297 1 95.75 5 GLU B C 1
ATOM 1953 O O . GLU B 1 5 ? 8.391 42.969 17.031 1 95.75 5 GLU B O 1
ATOM 1958 N N . THR B 1 6 ? 9.531 42.969 15.016 1 97.25 6 THR B N 1
ATOM 1959 C CA . THR B 1 6 ? 8.828 41.812 14.516 1 97.25 6 THR B CA 1
ATOM 1960 C C . THR B 1 6 ? 9.602 40.531 14.836 1 97.25 6 THR B C 1
ATOM 1962 O O . THR B 1 6 ? 10.805 40.438 14.562 1 97.25 6 THR B O 1
ATOM 1965 N N . ILE B 1 7 ? 8.938 39.531 15.5 1 96.81 7 ILE B N 1
ATOM 1966 C CA . ILE B 1 7 ? 9.617 38.312 15.898 1 96.81 7 ILE B CA 1
ATOM 1967 C C . ILE B 1 7 ? 8.945 37.094 15.242 1 96.81 7 ILE B C 1
ATOM 1969 O O . ILE B 1 7 ? 7.75 37.125 14.953 1 96.81 7 ILE B O 1
ATOM 1973 N N . SER B 1 8 ? 9.812 36.094 15.023 1 97.44 8 SER B N 1
ATOM 1974 C CA . SER B 1 8 ? 9.32 34.844 14.453 1 97.44 8 SER B CA 1
ATOM 1975 C C . SER B 1 8 ? 9.531 33.688 15.414 1 97.44 8 SER B C 1
ATOM 1977 O O . SER B 1 8 ? 9.281 32.531 15.062 1 97.44 8 SER B O 1
ATOM 1979 N N . SER B 1 9 ? 10.008 34.031 16.578 1 96.06 9 SER B N 1
ATOM 1980 C CA . SER B 1 9 ? 10.219 33.062 17.625 1 96.06 9 SER B CA 1
ATOM 1981 C C . SER B 1 9 ? 10.531 33.75 18.969 1 96.06 9 SER B C 1
ATOM 1983 O O . SER B 1 9 ? 10.797 34.938 19 1 96.06 9 SER B O 1
ATOM 1985 N N . LEU B 1 10 ? 10.461 32.969 20.016 1 93.56 10 LEU B N 1
ATOM 1986 C CA . LEU B 1 10 ? 10.859 33.469 21.328 1 93.56 10 LEU B CA 1
ATOM 1987 C C . LEU B 1 10 ? 12.352 33.812 21.344 1 93.56 10 LEU B C 1
ATOM 1989 O O . LEU B 1 10 ? 12.773 34.75 22.016 1 93.56 10 LEU B O 1
ATOM 1993 N N . ALA B 1 11 ? 13.047 33 20.625 1 93.81 11 ALA B N 1
ATOM 1994 C CA . ALA B 1 11 ? 14.484 33.219 20.547 1 93.81 11 ALA B CA 1
ATOM 1995 C C . ALA B 1 11 ? 14.773 34.594 19.953 1 93.81 11 ALA B C 1
ATOM 1997 O O . ALA B 1 11 ? 15.68 35.312 20.406 1 93.81 11 ALA B O 1
ATOM 1998 N N . ASP B 1 12 ? 14.008 34.969 18.891 1 95.25 12 ASP B N 1
ATOM 1999 C CA . ASP B 1 12 ? 14.133 36.312 18.312 1 95.25 12 ASP B CA 1
ATOM 2000 C C . ASP B 1 12 ? 13.914 37.406 19.375 1 95.25 12 ASP B C 1
ATOM 2002 O O . ASP B 1 12 ? 14.641 38.375 19.406 1 95.25 12 ASP B O 1
ATOM 2006 N N . ALA B 1 13 ? 12.883 37.188 20.203 1 93.06 13 ALA B N 1
ATOM 2007 C CA . ALA B 1 13 ? 12.555 38.156 21.25 1 93.06 13 ALA B CA 1
ATOM 2008 C C . ALA B 1 13 ? 13.695 38.281 22.25 1 93.06 13 ALA B C 1
ATOM 2010 O O . ALA B 1 13 ? 14.062 39.406 22.641 1 93.06 13 ALA B O 1
ATOM 2011 N N . ASP B 1 14 ? 14.289 37.219 22.609 1 90.69 14 ASP B N 1
ATOM 2012 C CA . ASP B 1 14 ? 15.414 37.219 23.531 1 90.69 14 ASP B CA 1
ATOM 2013 C C . ASP B 1 14 ? 16.609 37.938 22.938 1 90.69 14 ASP B C 1
ATOM 2015 O O . ASP B 1 14 ? 17.312 38.688 23.641 1 90.69 14 ASP B O 1
ATOM 2019 N N . ASP B 1 15 ? 16.812 37.656 21.719 1 92.88 15 ASP B N 1
ATOM 2020 C CA . ASP B 1 15 ? 17.938 38.312 21.031 1 92.88 15 ASP B CA 1
ATOM 2021 C C . ASP B 1 15 ? 17.766 39.844 21.016 1 92.88 15 ASP B C 1
ATOM 2023 O O . ASP B 1 15 ? 18.719 40.562 21.219 1 92.88 15 ASP B O 1
ATOM 2027 N N . VAL B 1 16 ? 16.547 40.281 20.703 1 92.12 16 VAL B N 1
ATOM 2028 C CA . VAL B 1 16 ? 16.25 41.688 20.672 1 92.12 16 VAL B CA 1
ATOM 2029 C C . VAL B 1 16 ? 16.547 42.312 22.031 1 92.12 16 VAL B C 1
ATOM 2031 O O . VAL B 1 16 ? 17.156 43.375 22.125 1 92.12 16 VAL B O 1
ATOM 2034 N N . LEU B 1 17 ? 16.109 41.688 23.109 1 89.88 17 LEU B N 1
ATOM 2035 C CA . LEU B 1 17 ? 16.328 42.219 24.469 1 89.88 17 LEU B CA 1
ATOM 2036 C C . LEU B 1 17 ? 17.812 42.25 24.797 1 89.88 17 LEU B C 1
ATOM 2038 O O . LEU B 1 17 ? 18.281 43.25 25.359 1 89.88 17 LEU B O 1
ATOM 2042 N N . GLU B 1 18 ? 18.5 41.219 24.484 1 89.88 18 GLU B N 1
ATOM 2043 C CA . GLU B 1 18 ? 19.938 41.156 24.75 1 89.88 18 GLU B CA 1
ATOM 2044 C C . GLU B 1 18 ? 20.688 42.281 24.016 1 89.88 18 GLU B C 1
ATOM 2046 O O . GLU B 1 18 ? 21.547 42.938 24.594 1 89.88 18 GLU B O 1
ATOM 2051 N N . ASN B 1 19 ? 20.344 42.438 22.766 1 92.06 19 ASN B N 1
ATOM 2052 C CA . ASN B 1 19 ? 21.016 43.438 21.938 1 92.06 19 ASN B CA 1
ATOM 2053 C C . ASN B 1 19 ? 20.734 44.875 22.438 1 92.06 19 ASN B C 1
ATOM 2055 O O . ASN B 1 19 ? 21.562 45.75 22.25 1 92.06 19 ASN B O 1
ATOM 2059 N N . ARG B 1 20 ? 19.562 45.031 23.094 1 88.81 20 ARG B N 1
ATOM 2060 C CA . ARG B 1 20 ? 19.188 46.344 23.578 1 88.81 20 ARG B CA 1
ATOM 2061 C C . ARG B 1 20 ? 19.547 46.531 25.047 1 88.81 20 ARG B C 1
ATOM 2063 O O . ARG B 1 20 ? 19.328 47.594 25.609 1 88.81 20 ARG B O 1
ATOM 2070 N N . GLY B 1 21 ? 20 45.5 25.641 1 85.31 21 GLY B N 1
ATOM 2071 C CA . GLY B 1 21 ? 20.422 45.562 27.031 1 85.31 21 GLY B CA 1
ATOM 2072 C C . GLY B 1 21 ? 19.25 45.656 28 1 85.31 21 GLY B C 1
ATOM 2073 O O . GLY B 1 21 ? 19.375 46.312 29.031 1 85.31 21 GLY B O 1
ATOM 2074 N N . ILE B 1 22 ? 18.125 45.188 27.562 1 85.56 22 ILE B N 1
ATOM 2075 C CA . ILE B 1 22 ? 16.953 45.25 28.438 1 85.56 22 ILE B CA 1
ATOM 2076 C C . ILE B 1 22 ? 16.953 44.031 29.359 1 85.56 22 ILE B C 1
ATOM 2078 O O . ILE B 1 22 ? 16.703 42.906 28.922 1 85.56 22 ILE B O 1
ATOM 2082 N N . ASN B 1 23 ? 17.219 44.219 30.641 1 77.56 23 ASN B N 1
ATOM 2083 C CA . ASN B 1 23 ? 17.328 43.094 31.594 1 77.56 23 ASN B CA 1
ATOM 2084 C C . ASN B 1 23 ? 16.484 43.375 32.844 1 77.56 23 ASN B C 1
ATOM 2086 O O . ASN B 1 23 ? 16.469 42.562 33.75 1 77.56 23 ASN B O 1
ATOM 2090 N N . GLN B 1 24 ? 15.859 44.531 32.875 1 75.44 24 GLN B N 1
ATOM 2091 C CA . GLN B 1 24 ? 15.047 44.875 34.031 1 75.44 24 GLN B CA 1
ATOM 2092 C C . GLN B 1 24 ? 13.633 45.281 33.594 1 75.44 24 GLN B C 1
ATOM 2094 O O . GLN B 1 24 ? 13.414 45.656 32.438 1 75.44 24 GLN B O 1
ATOM 2099 N N . VAL B 1 25 ? 12.68 45.219 34.531 1 73.75 25 VAL B N 1
ATOM 2100 C CA . VAL B 1 25 ? 11.258 45.469 34.312 1 73.75 25 VAL B CA 1
ATOM 2101 C C . VAL B 1 25 ? 11.055 46.906 33.844 1 73.75 25 VAL B C 1
ATOM 2103 O O . VAL B 1 25 ? 10.109 47.188 33.094 1 73.75 25 VAL B O 1
ATOM 2106 N N . GLU B 1 26 ? 11.984 47.75 34.094 1 75.62 26 GLU B N 1
ATOM 2107 C CA . GLU B 1 26 ? 11.852 49.188 33.75 1 75.62 26 GLU B CA 1
ATOM 2108 C C . GLU B 1 26 ? 11.977 49.375 32.219 1 75.62 26 GLU B C 1
ATOM 2110 O O . GLU B 1 26 ? 11.523 50.375 31.688 1 75.62 26 GLU B O 1
ATOM 2115 N N . GLY B 1 27 ? 12.523 48.375 31.594 1 78.88 27 GLY B N 1
ATOM 2116 C CA . GLY B 1 27 ? 12.758 48.469 30.156 1 78.88 27 GLY B CA 1
ATOM 2117 C C . GLY B 1 27 ? 11.609 47.969 29.312 1 78.88 27 GLY B C 1
ATOM 2118 O O . GLY B 1 27 ? 11.695 47.938 28.094 1 78.88 27 GLY B O 1
ATOM 2119 N N . ILE B 1 28 ? 10.492 47.656 29.969 1 81.38 28 ILE B N 1
ATOM 2120 C CA . ILE B 1 28 ? 9.398 47 29.266 1 81.38 28 ILE B CA 1
ATOM 2121 C C . ILE B 1 28 ? 8.781 47.938 28.25 1 81.38 28 ILE B C 1
ATOM 2123 O O . ILE B 1 28 ? 8.227 47.531 27.234 1 81.38 28 ILE B O 1
ATOM 2127 N N . ASN B 1 29 ? 8.914 49.219 28.422 1 83.81 29 ASN B N 1
ATOM 2128 C CA . ASN B 1 29 ? 8.281 50.188 27.547 1 83.81 29 ASN B CA 1
ATOM 2129 C C . ASN B 1 29 ? 9.195 50.594 26.391 1 83.81 29 ASN B C 1
ATOM 2131 O O . ASN B 1 29 ? 8.805 51.375 25.531 1 83.81 29 ASN B O 1
ATOM 2135 N N . GLN B 1 30 ? 10.328 50 26.344 1 88.19 30 GLN B N 1
ATOM 2136 C CA . GLN B 1 30 ? 11.305 50.344 25.328 1 88.19 30 GLN B CA 1
ATOM 2137 C C . GLN B 1 30 ? 11.031 49.625 24.016 1 88.19 30 GLN B C 1
ATOM 2139 O O . GLN B 1 30 ? 11.43 50.094 22.938 1 88.19 30 GLN B O 1
ATOM 2144 N N . VAL B 1 31 ? 10.438 48.469 24.203 1 91.75 31 VAL B N 1
ATOM 2145 C CA . VAL B 1 31 ? 10.211 47.719 22.984 1 91.75 31 VAL B CA 1
ATOM 2146 C C . VAL B 1 31 ? 8.836 47.062 23.047 1 91.75 31 VAL B C 1
ATOM 2148 O O . VAL B 1 31 ? 8.359 46.656 24.109 1 91.75 31 VAL B O 1
ATOM 2151 N N . GLN B 1 32 ? 8.133 47 21.922 1 93.69 32 GLN B N 1
ATOM 2152 C CA . GLN B 1 32 ? 6.91 46.25 21.688 1 93.69 32 GLN B CA 1
ATOM 2153 C C . GLN B 1 32 ? 7.102 45.219 20.594 1 93.69 32 GLN B C 1
ATOM 2155 O O . GLN B 1 32 ? 7.875 45.438 19.656 1 93.69 32 GLN B O 1
ATOM 2160 N N . PHE B 1 33 ? 6.398 44.094 20.766 1 94.88 33 PHE B N 1
ATOM 2161 C CA . PHE B 1 33 ? 6.625 43.031 19.812 1 94.88 33 PHE B CA 1
ATOM 2162 C C . PHE B 1 33 ? 5.414 42.812 18.906 1 94.88 33 PHE B C 1
ATOM 2164 O O . PHE B 1 33 ? 4.277 43.062 19.328 1 94.88 33 PHE B O 1
ATOM 2171 N N . ARG B 1 34 ? 5.723 42.469 17.672 1 96.44 34 ARG B N 1
ATOM 2172 C CA . ARG B 1 34 ? 4.766 42 16.672 1 96.44 34 ARG B CA 1
ATOM 2173 C C . ARG B 1 34 ? 5.176 40.625 16.109 1 96.44 34 ARG B C 1
ATOM 2175 O O . ARG B 1 34 ? 6.355 40.406 15.836 1 96.44 34 ARG B O 1
ATOM 2182 N N . LEU B 1 35 ? 4.148 39.812 16.047 1 97.44 35 LEU B N 1
ATOM 2183 C CA . LEU B 1 35 ? 4.441 38.531 15.43 1 97.44 35 LEU B CA 1
ATOM 2184 C C . LEU B 1 35 ? 4.504 38.656 13.914 1 97.44 35 LEU B C 1
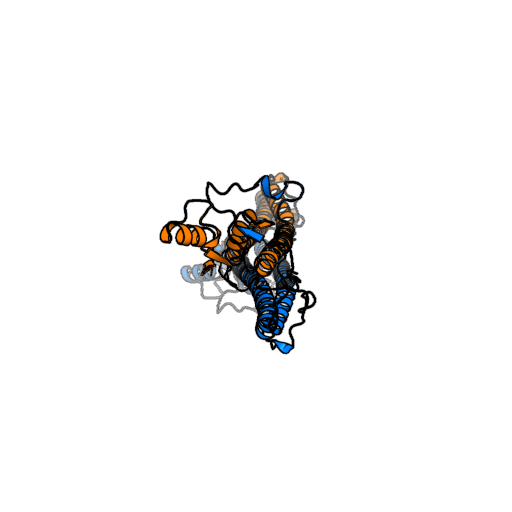ATOM 2186 O O . LEU B 1 35 ? 3.682 39.344 13.312 1 97.44 35 LEU B O 1
ATOM 2190 N N . ASP B 1 36 ? 5.547 37.938 13.406 1 97.81 36 ASP B N 1
ATOM 2191 C CA . ASP B 1 36 ? 5.586 37.812 11.953 1 97.81 36 ASP B CA 1
ATOM 2192 C C . ASP B 1 36 ? 4.375 37.031 11.445 1 97.81 36 ASP B C 1
ATOM 2194 O O . ASP B 1 36 ? 3.986 36.031 12.039 1 97.81 36 ASP B O 1
ATOM 2198 N N . GLU B 1 37 ? 3.836 37.469 10.383 1 97.25 37 GLU B N 1
ATOM 2199 C CA . GLU B 1 37 ? 2.637 36.844 9.852 1 97.25 37 GLU B CA 1
ATOM 2200 C C . GLU B 1 37 ? 2.914 35.375 9.461 1 97.25 37 GLU B C 1
ATOM 2202 O O . GLU B 1 37 ? 2.012 34.531 9.484 1 97.25 37 GLU B O 1
ATOM 2207 N N . GLN B 1 38 ? 4.191 35.094 9.109 1 97.94 38 GLN B N 1
ATOM 2208 C CA . GLN B 1 38 ? 4.52 33.781 8.617 1 97.94 38 GLN B CA 1
ATOM 2209 C C . GLN B 1 38 ? 5.207 32.938 9.695 1 97.94 38 GLN B C 1
ATOM 2211 O O . GLN B 1 38 ? 5.816 31.906 9.398 1 97.94 38 GLN B O 1
ATOM 2216 N N . ILE B 1 39 ? 5.09 33.344 10.938 1 98.19 39 ILE B N 1
ATOM 2217 C CA . ILE B 1 39 ? 5.633 32.562 12.039 1 98.19 39 ILE B CA 1
ATOM 2218 C C . ILE B 1 39 ? 5.062 31.156 12 1 98.19 39 ILE B C 1
ATOM 2220 O O . ILE B 1 39 ? 3.902 30.953 11.633 1 98.19 39 ILE B O 1
ATOM 2224 N N . SER B 1 40 ? 5.895 30.25 12.336 1 98.44 40 SER B N 1
ATOM 2225 C CA . SER B 1 40 ? 5.426 28.859 12.32 1 98.44 40 SER B CA 1
ATOM 2226 C C . SER B 1 40 ? 4.387 28.609 13.406 1 98.44 40 SER B C 1
ATOM 2228 O O . SER B 1 40 ? 4.312 29.359 14.383 1 98.44 40 SER B O 1
ATOM 2230 N N . LEU B 1 41 ? 3.598 27.672 13.117 1 98.56 41 LEU B N 1
ATOM 2231 C CA . LEU B 1 41 ? 2.566 27.344 14.102 1 98.56 41 LEU B CA 1
ATOM 2232 C C . LEU B 1 41 ? 3.189 26.953 15.438 1 98.56 41 LEU B C 1
ATOM 2234 O O . LEU B 1 41 ? 2.693 27.344 16.5 1 98.56 41 LEU B O 1
ATOM 2238 N N . VAL B 1 42 ? 4.277 26.203 15.438 1 98 42 VAL B N 1
ATOM 2239 C CA . VAL B 1 42 ? 4.957 25.766 16.656 1 98 42 VAL B CA 1
ATOM 2240 C C . VAL B 1 42 ? 5.543 26.969 17.375 1 98 42 VAL B C 1
ATOM 2242 O O . VAL B 1 42 ? 5.344 27.141 18.594 1 98 42 VAL B O 1
ATOM 2245 N N . ALA B 1 43 ? 6.168 27.812 16.672 1 97.75 43 ALA B N 1
ATOM 2246 C CA . ALA B 1 43 ? 6.766 29 17.266 1 97.75 43 ALA B CA 1
ATOM 2247 C C . ALA B 1 43 ? 5.695 29.906 17.859 1 97.75 43 ALA B C 1
ATOM 2249 O O . ALA B 1 43 ? 5.867 30.469 18.938 1 97.75 43 ALA B O 1
ATOM 2250 N N . ALA B 1 44 ? 4.605 30.125 17.125 1 97.69 44 ALA B N 1
ATOM 2251 C CA . ALA B 1 44 ? 3.506 30.953 17.609 1 97.69 44 ALA B CA 1
ATOM 2252 C C . ALA B 1 44 ? 2.932 30.406 18.922 1 97.69 44 ALA B C 1
ATOM 2254 O O . ALA B 1 44 ? 2.58 31.156 19.812 1 97.69 44 ALA B O 1
ATOM 2255 N N . THR B 1 45 ? 2.816 29.109 18.953 1 96.06 45 THR B N 1
ATOM 2256 C CA . THR B 1 45 ? 2.295 28.453 20.156 1 96.06 45 THR B CA 1
ATOM 2257 C C . THR B 1 45 ? 3.223 28.688 21.344 1 96.06 45 THR B C 1
ATOM 2259 O O . THR B 1 45 ? 2.758 28.922 22.453 1 96.06 45 THR B O 1
ATOM 2262 N N . GLU B 1 46 ? 4.477 28.625 21.156 1 94.62 46 GLU B N 1
ATOM 2263 C CA . GLU B 1 46 ? 5.445 28.891 22.203 1 94.62 46 GLU B CA 1
ATOM 2264 C C . GLU B 1 46 ? 5.305 30.312 22.734 1 94.62 46 GLU B C 1
ATOM 2266 O O . GLU B 1 46 ? 5.387 30.547 23.953 1 94.62 46 GLU B O 1
ATOM 2271 N N . VAL B 1 47 ? 5.113 31.234 21.797 1 94.56 47 VAL B N 1
ATOM 2272 C CA . VAL B 1 47 ? 4.91 32.625 22.203 1 94.56 47 VAL B CA 1
ATOM 2273 C C . VAL B 1 47 ? 3.627 32.75 23.016 1 94.56 47 VAL B C 1
ATOM 2275 O O . VAL B 1 47 ? 3.602 33.438 24.047 1 94.56 47 VAL B O 1
ATOM 2278 N N . LYS B 1 48 ? 2.598 32.094 22.547 1 93.81 48 LYS B N 1
ATOM 2279 C CA . LYS B 1 48 ? 1.303 32.156 23.219 1 93.81 48 LYS B CA 1
ATOM 2280 C C . LYS B 1 48 ? 1.404 31.688 24.672 1 93.81 48 LYS B C 1
ATOM 2282 O O . LYS B 1 48 ? 0.794 32.25 25.562 1 93.81 48 LYS B O 1
ATOM 2287 N N . VAL B 1 49 ? 2.158 30.688 24.891 1 90.19 49 VAL B N 1
ATOM 2288 C CA . VAL B 1 49 ? 2.32 30.094 26.219 1 90.19 49 VAL B CA 1
ATOM 2289 C C . VAL B 1 49 ? 2.908 31.141 27.172 1 90.19 49 VAL B C 1
ATOM 2291 O O . VAL B 1 49 ? 2.629 31.125 28.375 1 90.19 49 VAL B O 1
ATOM 2294 N N . ARG B 1 50 ? 3.541 32.125 26.625 1 89.56 50 ARG B N 1
ATOM 2295 C CA . ARG B 1 50 ? 4.215 33.125 27.438 1 89.56 50 ARG B CA 1
ATOM 2296 C C . ARG B 1 50 ? 3.477 34.469 27.391 1 89.56 50 ARG B C 1
ATOM 2298 O O . ARG B 1 50 ? 4.02 35.5 27.781 1 89.56 50 ARG B O 1
ATOM 2305 N N . THR B 1 51 ? 2.377 34.438 26.781 1 90.19 51 THR B N 1
ATOM 2306 C CA . THR B 1 51 ? 1.596 35.656 26.641 1 90.19 51 THR B CA 1
ATOM 2307 C C . THR B 1 51 ? 0.352 35.625 27.516 1 90.19 51 THR B C 1
ATOM 2309 O O . THR B 1 51 ? -0.313 34.594 27.609 1 90.19 51 THR B O 1
ATOM 2312 N N . ARG B 1 52 ? 0.054 36.719 28.188 1 87.56 52 ARG B N 1
ATOM 2313 C CA . ARG B 1 52 ? -1.125 36.875 29.031 1 87.56 52 ARG B CA 1
ATOM 2314 C C . ARG B 1 52 ? -1.633 38.312 29.016 1 87.56 52 ARG B C 1
ATOM 2316 O O . ARG B 1 52 ? -0.891 39.219 28.688 1 87.56 52 ARG B O 1
ATOM 2323 N N . PRO B 1 53 ? -2.965 38.375 29.312 1 86.25 53 PRO B N 1
ATOM 2324 C CA . PRO B 1 53 ? -3.426 39.75 29.516 1 86.25 53 PRO B CA 1
ATOM 2325 C C . PRO B 1 53 ? -2.689 40.438 30.641 1 86.25 53 PRO B C 1
ATOM 2327 O O . PRO B 1 53 ? -2.453 39.844 31.703 1 86.25 53 PRO B O 1
ATOM 2330 N N . GLY B 1 54 ? -2.193 41.594 30.312 1 83.06 54 GLY B N 1
ATOM 2331 C CA . GLY B 1 54 ? -1.495 42.312 31.391 1 83.06 54 GLY B CA 1
ATOM 2332 C C . GLY B 1 54 ? -0.843 43.594 30.922 1 83.06 54 GLY B C 1
ATOM 2333 O O . GLY B 1 54 ? -1.021 44 29.781 1 83.06 54 GLY B O 1
ATOM 2334 N N . ARG B 1 55 ? -0.155 44.25 31.922 1 81.5 55 ARG B N 1
ATOM 2335 C CA . ARG B 1 55 ? 0.519 45.531 31.656 1 81.5 55 ARG B CA 1
ATOM 2336 C C . ARG B 1 55 ? 2.008 45.406 31.969 1 81.5 55 ARG B C 1
ATOM 2338 O O . ARG B 1 55 ? 2.797 46.25 31.516 1 81.5 55 ARG B O 1
ATOM 2345 N N . LEU B 1 56 ? 2.338 44.469 32.719 1 79.69 56 LEU B N 1
ATOM 2346 C CA . LEU B 1 56 ? 3.707 44.375 33.219 1 79.69 56 LEU B CA 1
ATOM 2347 C C . LEU B 1 56 ? 4.527 43.406 32.375 1 79.69 56 LEU B C 1
ATOM 2349 O O . LEU B 1 56 ? 5.141 42.5 32.906 1 79.69 56 LEU B O 1
ATOM 2353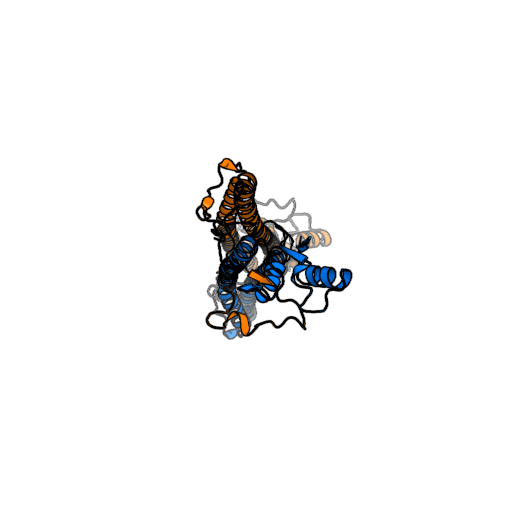 N N . GLY B 1 57 ? 4.543 43.5 31.156 1 84.44 57 GLY B N 1
ATOM 2354 C CA . GLY B 1 57 ? 5.297 42.75 30.172 1 84.44 57 GLY B CA 1
ATOM 2355 C C . GLY B 1 57 ? 5.461 43.5 28.859 1 84.44 57 GLY B C 1
ATOM 2356 O O . GLY B 1 57 ? 5.105 44.688 28.75 1 84.44 57 GLY B O 1
ATOM 2357 N N . PHE B 1 58 ? 6.043 42.844 28.016 1 89.88 58 PHE B N 1
ATOM 2358 C CA . PHE B 1 58 ? 6.227 43.469 26.703 1 89.88 58 PHE B CA 1
ATOM 2359 C C . PHE B 1 58 ? 4.953 43.375 25.875 1 89.88 58 PHE B C 1
ATOM 2361 O O . PHE B 1 58 ? 4.445 42.281 25.625 1 89.88 58 PHE B O 1
ATOM 2368 N N . ARG B 1 59 ? 4.492 44.406 25.422 1 91.69 59 ARG B N 1
ATOM 2369 C CA . ARG B 1 59 ? 3.211 44.438 24.734 1 91.69 59 ARG B CA 1
ATOM 2370 C C . ARG B 1 59 ? 3.285 43.719 23.391 1 91.69 59 ARG B C 1
ATOM 2372 O O . ARG B 1 59 ? 4.242 43.875 22.641 1 91.69 59 ARG B O 1
ATOM 2379 N N . LEU B 1 60 ? 2.299 42.906 23.172 1 94.06 60 LEU B N 1
ATOM 2380 C CA . LEU B 1 60 ? 2.107 42.281 21.875 1 94.06 60 LEU B CA 1
ATOM 2381 C C . LEU B 1 60 ? 1.063 43.031 21.062 1 94.06 60 LEU B C 1
ATOM 2383 O O . LEU B 1 60 ? -0.088 43.156 21.484 1 94.06 60 LEU B O 1
ATOM 2387 N N . LEU B 1 61 ? 1.408 43.344 19.844 1 93.81 61 LEU B N 1
ATOM 2388 C CA . LEU B 1 61 ? 0.607 44.312 19.094 1 93.81 61 LEU B CA 1
ATOM 2389 C C . LEU B 1 61 ? -0.463 43.594 18.281 1 93.81 61 LEU B C 1
ATOM 2391 O O . LEU B 1 61 ? -1.483 44.188 17.922 1 93.81 61 LEU B O 1
ATOM 2395 N N . ASN B 1 62 ? -0.176 42.375 17.891 1 94.25 62 ASN B N 1
ATOM 2396 C CA . ASN B 1 62 ? -1.136 41.656 17.047 1 94.25 62 ASN B CA 1
ATOM 2397 C C . ASN B 1 62 ? -1.542 40.312 17.672 1 94.25 62 ASN B C 1
ATOM 2399 O O . ASN B 1 62 ? -1.346 39.281 17.062 1 94.25 62 ASN B O 1
ATOM 2403 N N . PRO B 1 63 ? -2.217 40.344 18.812 1 93.69 63 PRO B N 1
ATOM 2404 C CA . PRO B 1 63 ? -2.643 39.125 19.5 1 93.69 63 PRO B CA 1
ATOM 2405 C C . PRO B 1 63 ? -3.643 38.281 18.688 1 93.69 63 PRO B C 1
ATOM 2407 O O . PRO B 1 63 ? -3.738 37.062 18.859 1 93.69 63 PRO B O 1
ATOM 2410 N N . GLU B 1 64 ? -4.434 38.969 17.844 1 94.56 64 GLU B N 1
ATOM 2411 C CA . GLU B 1 64 ? -5.367 38.25 16.984 1 94.56 64 GLU B CA 1
ATOM 2412 C C . GLU B 1 64 ? -4.645 37.219 16.125 1 94.56 64 GLU B C 1
ATOM 2414 O O . GLU B 1 64 ? -5.109 36.094 15.969 1 94.56 64 GLU B O 1
ATOM 2419 N N . LEU B 1 65 ? -3.477 37.656 15.531 1 96.31 65 LEU B N 1
ATOM 2420 C CA . LEU B 1 65 ? -2.664 36.719 14.742 1 96.31 65 LEU B CA 1
ATOM 2421 C C . LEU B 1 65 ? -2.238 35.531 15.578 1 96.31 65 LEU B C 1
ATOM 2423 O O . LEU B 1 65 ? -2.309 34.375 15.117 1 96.31 65 LEU B O 1
ATOM 2427 N N . MET B 1 66 ? -1.819 35.75 16.781 1 95.88 66 MET B N 1
ATOM 2428 C CA . MET B 1 66 ? -1.403 34.688 17.703 1 95.88 66 MET B CA 1
ATOM 2429 C C . MET B 1 66 ? -2.543 33.719 17.938 1 95.88 66 MET B C 1
ATOM 2431 O O . MET B 1 66 ? -2.338 32.5 17.891 1 95.88 66 MET B O 1
ATOM 2435 N N . ASP B 1 67 ? -3.719 34.219 18.172 1 95.19 67 ASP B N 1
ATOM 2436 C CA . ASP B 1 67 ? -4.887 33.375 18.422 1 95.19 67 ASP B CA 1
ATOM 2437 C C . ASP B 1 67 ? -5.246 32.531 17.188 1 95.19 67 ASP B C 1
ATOM 2439 O O . ASP B 1 67 ? -5.57 31.359 17.297 1 95.19 67 ASP B O 1
ATOM 2443 N N . CYS B 1 68 ? -5.23 33.188 16.031 1 97.38 68 CYS B N 1
ATOM 2444 C CA . CYS B 1 68 ? -5.52 32.469 14.781 1 97.38 68 CYS B CA 1
ATOM 2445 C C . CYS B 1 68 ? -4.512 31.344 14.555 1 97.38 68 CYS B C 1
ATOM 2447 O O . CYS B 1 68 ? -4.891 30.234 14.164 1 97.38 68 CYS B O 1
ATOM 2449 N N . LYS B 1 69 ? -3.229 31.641 14.781 1 98.19 69 LYS B N 1
ATOM 2450 C CA . LYS B 1 69 ? -2.182 30.625 14.633 1 98.19 69 LYS B CA 1
ATOM 2451 C C . LYS B 1 69 ? -2.41 29.453 15.578 1 98.19 69 LYS B C 1
ATOM 2453 O O . LYS B 1 69 ? -2.293 28.297 15.172 1 98.19 69 LYS B O 1
ATOM 2458 N N . PHE B 1 70 ? -2.705 29.766 16.781 1 97.25 70 PHE B N 1
ATOM 2459 C CA . PHE B 1 70 ? -2.936 28.734 17.766 1 97.25 70 PHE B CA 1
ATOM 2460 C C . PHE B 1 70 ? -4.145 27.875 17.391 1 97.25 70 PHE B C 1
ATOM 2462 O O . PHE B 1 70 ? -4.09 26.656 17.438 1 97.25 70 PHE B O 1
ATOM 2469 N N . GLN B 1 71 ? -5.223 28.547 17.094 1 97.06 71 GLN B N 1
ATOM 2470 C CA . GLN B 1 71 ? -6.426 27.828 16.672 1 97.06 71 GLN B CA 1
ATOM 2471 C C . GLN B 1 71 ? -6.148 26.938 15.477 1 97.06 71 GLN B C 1
ATOM 2473 O O . GLN B 1 71 ? -6.605 25.781 15.43 1 97.06 71 GLN B O 1
ATOM 2478 N N . THR B 1 72 ? -5.469 27.469 14.516 1 98.19 72 THR B N 1
ATOM 2479 C CA . THR B 1 72 ? -5.121 26.703 13.328 1 98.19 72 THR B CA 1
ATOM 2480 C C . THR B 1 72 ? -4.309 25.469 13.703 1 98.19 72 THR B C 1
ATOM 2482 O O . THR B 1 72 ? -4.531 24.375 13.164 1 98.19 72 THR B O 1
ATOM 2485 N N . LYS B 1 73 ? -3.309 25.609 14.578 1 98.31 73 LYS B N 1
ATOM 2486 C CA . LYS B 1 73 ? -2.514 24.469 15.023 1 98.31 73 LYS B CA 1
ATOM 2487 C C . LYS B 1 73 ? -3.402 23.375 15.609 1 98.31 73 LYS B C 1
ATOM 2489 O O . LYS B 1 73 ? -3.254 22.203 15.266 1 98.31 73 LYS B O 1
ATOM 2494 N N . VAL B 1 74 ? -4.324 23.766 16.453 1 97.75 74 VAL B N 1
ATOM 2495 C CA . VAL B 1 74 ? -5.219 22.812 17.109 1 97.75 74 VAL B CA 1
ATOM 2496 C C . VAL B 1 74 ? -6.062 22.094 16.062 1 97.75 74 VAL B C 1
ATOM 2498 O O . VAL B 1 74 ? -6.164 20.859 16.078 1 97.75 74 VAL B O 1
ATOM 2501 N N . LYS B 1 75 ? -6.609 22.859 15.18 1 98.19 75 LYS B N 1
ATOM 2502 C CA . LYS B 1 75 ? -7.492 22.281 14.164 1 98.19 75 LYS B CA 1
ATOM 2503 C C . LYS B 1 75 ? -6.719 21.391 13.203 1 98.19 75 LYS B C 1
ATOM 2505 O O . LYS B 1 75 ? -7.234 20.359 12.742 1 98.19 75 LYS B O 1
ATOM 2510 N N . LEU B 1 76 ? -5.523 21.797 12.859 1 98.31 76 LEU B N 1
ATOM 2511 C CA . LEU B 1 76 ? -4.695 20.969 11.992 1 98.31 76 LEU B CA 1
ATOM 2512 C C . LEU B 1 76 ? -4.328 19.656 12.672 1 98.31 76 LEU B C 1
ATOM 2514 O O . LEU B 1 76 ? -4.375 18.594 12.055 1 98.31 76 LEU B O 1
ATOM 2518 N N . ASP B 1 77 ? -3.99 19.703 13.969 1 97.94 77 ASP B N 1
ATOM 2519 C CA . ASP B 1 77 ? -3.689 18.5 14.742 1 97.94 77 ASP B CA 1
ATOM 2520 C C . ASP B 1 77 ? -4.879 17.547 14.75 1 97.94 77 ASP B C 1
ATOM 2522 O O . ASP B 1 77 ? -4.715 16.344 14.547 1 97.94 77 ASP B O 1
ATOM 2526 N N . GLU B 1 78 ? -6.012 18.078 14.969 1 97.88 78 GLU B N 1
ATOM 2527 C CA . GLU B 1 78 ? -7.227 17.266 15 1 97.88 78 GLU B CA 1
ATOM 2528 C C . GLU B 1 78 ? -7.492 16.609 13.648 1 97.88 78 GLU B C 1
ATOM 2530 O O . GLU B 1 78 ? -7.785 15.414 13.586 1 97.88 78 GLU B O 1
ATOM 2535 N N . ALA B 1 79 ? -7.422 17.422 12.625 1 97.75 79 ALA B N 1
ATOM 2536 C CA . ALA B 1 79 ? -7.668 16.922 11.273 1 97.75 79 ALA B CA 1
ATOM 2537 C C . ALA B 1 79 ? -6.664 15.844 10.898 1 97.75 79 ALA B C 1
ATOM 2539 O O . ALA B 1 79 ? -7.039 14.797 10.367 1 97.75 79 ALA B O 1
ATOM 2540 N N . TYR B 1 80 ? -5.449 16.078 11.203 1 97.69 80 TYR B N 1
ATOM 2541 C CA . TYR B 1 80 ? -4.391 15.117 10.922 1 97.69 80 TYR B CA 1
ATOM 2542 C C . TYR B 1 80 ? -4.629 13.812 11.68 1 97.69 80 TYR B C 1
ATOM 2544 O O . TYR B 1 80 ? -4.496 12.727 11.109 1 97.69 80 TYR B O 1
ATOM 2552 N N . GLU B 1 81 ? -4.891 13.914 12.938 1 97.69 81 GLU B N 1
ATOM 2553 C CA . GLU B 1 81 ? -5.121 12.727 13.75 1 97.69 81 GLU B CA 1
ATOM 2554 C C . GLU B 1 81 ? -6.25 11.875 13.172 1 97.69 81 GLU B C 1
ATOM 2556 O O . GLU B 1 81 ? -6.145 10.648 13.133 1 97.69 81 GLU B O 1
ATOM 2561 N N . ARG B 1 82 ? -7.27 12.422 12.75 1 97.12 82 ARG B N 1
ATOM 2562 C CA . ARG B 1 82 ? -8.383 11.695 12.148 1 97.12 82 ARG B CA 1
ATOM 2563 C C . ARG B 1 82 ? -7.949 10.992 10.867 1 97.12 82 ARG B C 1
ATOM 2565 O O . ARG B 1 82 ? -8.227 9.805 10.68 1 97.12 82 ARG B O 1
ATOM 2572 N N . MET B 1 83 ? -7.309 11.812 10.008 1 96.5 83 MET B N 1
ATOM 2573 C CA . MET B 1 83 ? -6.824 11.25 8.758 1 96.5 83 MET B CA 1
ATOM 2574 C C . MET B 1 83 ? -5.879 10.078 9.008 1 96.5 83 MET B C 1
ATOM 2576 O O . MET B 1 83 ? -6 9.023 8.383 1 96.5 83 MET B O 1
ATOM 2580 N N . PHE B 1 84 ? -4.973 10.297 9.914 1 97.31 84 PHE B N 1
ATOM 2581 C CA . PHE B 1 84 ? -3.953 9.305 10.227 1 97.31 84 PHE B CA 1
ATOM 2582 C C . PHE B 1 84 ? -4.586 8.039 10.797 1 97.31 84 PHE B C 1
ATOM 2584 O O . PHE B 1 84 ? -4.254 6.934 10.367 1 97.31 84 PHE B O 1
ATOM 2591 N N . THR B 1 85 ? -5.441 8.188 11.703 1 97.12 85 THR B N 1
ATOM 2592 C CA . THR B 1 85 ? -6.125 7.059 12.312 1 97.12 85 THR B CA 1
ATOM 2593 C C . THR B 1 85 ? -6.895 6.258 11.266 1 97.12 85 THR B C 1
ATOM 2595 O O . THR B 1 85 ? -6.848 5.027 11.266 1 97.12 85 THR B O 1
ATOM 2598 N N . GLU B 1 86 ? -7.578 6.934 10.453 1 96 86 GLU B N 1
ATOM 2599 C CA . GLU B 1 86 ? -8.328 6.254 9.398 1 96 86 GLU B CA 1
ATOM 2600 C C . GLU B 1 86 ? -7.402 5.48 8.469 1 96 86 GLU B C 1
ATOM 2602 O O . GLU B 1 86 ? -7.719 4.363 8.055 1 96 86 GLU B O 1
ATOM 2607 N N . CYS B 1 87 ? -6.273 6.09 8.102 1 95.69 87 CYS B N 1
ATOM 2608 C CA . CYS B 1 87 ? -5.281 5.414 7.27 1 95.69 87 CYS B CA 1
ATOM 2609 C C . CYS B 1 87 ? -4.797 4.129 7.93 1 95.69 87 CYS B C 1
ATOM 2611 O O . CYS B 1 87 ? -4.699 3.09 7.277 1 95.69 87 CYS B O 1
ATOM 2613 N N . MET B 1 88 ? -4.508 4.168 9.227 1 96.75 88 MET B N 1
ATOM 2614 C CA . MET B 1 88 ? -4.004 3 9.945 1 96.75 88 MET B CA 1
ATOM 2615 C C . MET B 1 88 ? -5.074 1.916 10.039 1 96.75 88 MET B C 1
ATOM 2617 O O . MET B 1 88 ? -4.773 0.729 9.898 1 96.75 88 MET B O 1
ATOM 2621 N N . ILE B 1 89 ? -6.312 2.309 10.234 1 96.44 89 ILE B N 1
ATOM 2622 C CA . ILE B 1 89 ? -7.418 1.361 10.297 1 96.44 89 ILE B CA 1
ATOM 2623 C C . ILE B 1 89 ? -7.547 0.626 8.961 1 96.44 89 ILE B C 1
ATOM 2625 O O . ILE B 1 89 ? -7.738 -0.591 8.938 1 96.44 89 ILE B O 1
ATOM 2629 N N . GLU B 1 90 ? -7.457 1.37 7.863 1 94.69 90 GLU B N 1
ATOM 2630 C CA . GLU B 1 90 ? -7.52 0.765 6.539 1 94.69 90 GLU B CA 1
ATOM 2631 C C . GLU B 1 90 ? -6.387 -0.24 6.336 1 94.69 90 GLU B C 1
ATOM 2633 O O . GLU B 1 90 ? -6.602 -1.318 5.777 1 94.69 90 GLU B O 1
ATOM 2638 N N . CYS B 1 91 ? -5.207 0.102 6.754 1 96.12 91 CYS B N 1
ATOM 2639 C CA . CYS B 1 91 ? -4.082 -0.823 6.672 1 96.12 91 CYS B CA 1
ATOM 2640 C C . CYS B 1 91 ? -4.375 -2.105 7.445 1 96.12 91 CYS B C 1
ATOM 2642 O O . CYS B 1 91 ? -4.137 -3.205 6.941 1 96.12 91 CYS B O 1
ATOM 2644 N N . ASP B 1 92 ? -4.922 -2.004 8.617 1 96.25 92 ASP B N 1
ATOM 2645 C CA . ASP B 1 92 ? -5.227 -3.166 9.445 1 96.25 92 ASP B CA 1
ATOM 2646 C C . ASP B 1 92 ? -6.316 -4.027 8.812 1 96.25 92 ASP B C 1
ATOM 2648 O O . ASP B 1 92 ? -6.27 -5.254 8.891 1 96.25 92 ASP B O 1
ATOM 2652 N N . GLN B 1 93 ? -7.234 -3.396 8.25 1 95.19 93 GLN B N 1
ATOM 2653 C CA . GLN B 1 93 ? -8.328 -4.113 7.609 1 95.19 93 GLN B CA 1
ATOM 2654 C C . GLN B 1 93 ? -7.82 -5.016 6.488 1 95.19 93 GLN B C 1
ATOM 2656 O O . GLN B 1 93 ? -8.414 -6.055 6.203 1 95.19 93 GLN B O 1
ATOM 2661 N N . GLU B 1 94 ? -6.797 -4.617 5.84 1 94.44 94 GLU B N 1
ATOM 2662 C CA . GLU B 1 94 ? -6.211 -5.418 4.773 1 94.44 94 GLU B CA 1
ATOM 2663 C C . GLU B 1 94 ? -5.285 -6.496 5.332 1 94.44 94 GLU B C 1
ATOM 2665 O O . GLU B 1 94 ? -5.273 -7.629 4.844 1 94.44 94 GLU B O 1
ATOM 2670 N N . LEU B 1 95 ? -4.598 -6.18 6.387 1 96.88 95 LEU B N 1
ATOM 2671 C CA . LEU B 1 95 ? -3.512 -7.023 6.867 1 96.88 95 LEU B CA 1
ATOM 2672 C C . LEU B 1 95 ? -4.047 -8.148 7.75 1 96.88 95 LEU B C 1
ATOM 2674 O O . LEU B 1 95 ? -3.557 -9.273 7.691 1 96.88 95 LEU B O 1
ATOM 2678 N N . VAL B 1 96 ? -5.043 -7.883 8.516 1 96.62 96 VAL B N 1
ATOM 2679 C CA . VAL B 1 96 ? -5.488 -8.812 9.555 1 96.62 96 VAL B CA 1
ATOM 2680 C C . VAL B 1 96 ? -6.02 -10.086 8.906 1 96.62 96 VAL B C 1
ATOM 2682 O O . VAL B 1 96 ? -5.582 -11.188 9.242 1 96.62 96 VAL B O 1
ATOM 2685 N N . PRO B 1 97 ? -6.977 -9.969 7.957 1 96.56 97 PRO B N 1
ATOM 2686 C CA . PRO B 1 97 ? -7.434 -11.203 7.309 1 96.56 97 PRO B CA 1
ATOM 2687 C C . PRO B 1 97 ? -6.312 -11.938 6.574 1 96.56 97 PRO B C 1
ATOM 2689 O O . PRO B 1 97 ? -6.281 -13.172 6.566 1 96.56 97 PRO B O 1
ATOM 2692 N N . LEU B 1 98 ? -5.449 -11.203 5.93 1 97 98 LEU B N 1
ATOM 2693 C CA . LEU B 1 98 ? -4.316 -11.781 5.219 1 97 98 LEU B CA 1
ATOM 2694 C C . LEU B 1 98 ? -3.441 -12.602 6.16 1 97 98 LEU B C 1
ATOM 2696 O O . LEU B 1 98 ? -3.049 -13.727 5.832 1 97 98 LEU B O 1
ATOM 2700 N N . GLU B 1 99 ? -3.191 -12.109 7.332 1 97.5 99 GLU B N 1
ATOM 2701 C CA . GLU B 1 99 ? -2.385 -12.805 8.336 1 97.5 99 GLU B CA 1
ATOM 2702 C C . GLU B 1 99 ? -3.07 -14.078 8.812 1 97.5 99 GLU B C 1
ATOM 2704 O O . GLU B 1 99 ? -2.408 -15.086 9.062 1 97.5 99 GLU B O 1
ATOM 2709 N N . ALA B 1 100 ? -4.32 -14.016 8.906 1 97.69 100 ALA B N 1
ATOM 2710 C CA . ALA B 1 100 ? -5.078 -15.203 9.289 1 97.69 100 ALA B CA 1
ATOM 2711 C C . ALA B 1 100 ? -4.938 -16.297 8.242 1 97.69 100 ALA B C 1
ATOM 2713 O O . ALA B 1 100 ? -4.742 -17.469 8.586 1 97.69 100 ALA B O 1
ATOM 2714 N N . HIS B 1 101 ? -5.047 -15.961 6.988 1 97.88 101 HIS B N 1
ATOM 2715 C CA . HIS B 1 101 ? -4.887 -16.938 5.906 1 97.88 101 HIS B CA 1
ATOM 2716 C C . HIS B 1 101 ? -3.484 -17.531 5.902 1 97.88 101 HIS B C 1
ATOM 2718 O O . HIS B 1 101 ? -3.318 -18.734 5.719 1 97.88 101 HIS B O 1
ATOM 2724 N N . ILE B 1 102 ? -2.5 -16.688 6.039 1 98.38 102 ILE B N 1
ATOM 2725 C CA . ILE B 1 102 ? -1.109 -17.141 6.07 1 98.38 102 ILE B CA 1
ATOM 2726 C C . ILE B 1 102 ? -0.91 -18.141 7.207 1 98.38 102 ILE B C 1
ATOM 2728 O O . ILE B 1 102 ? -0.291 -19.188 7.02 1 98.38 102 ILE B O 1
ATOM 2732 N N . ALA B 1 103 ? -1.461 -17.781 8.383 1 98.12 103 ALA B N 1
ATOM 2733 C CA . ALA B 1 103 ? -1.353 -18.672 9.531 1 98.12 103 ALA B CA 1
ATOM 2734 C C . ALA B 1 103 ? -2.004 -20.031 9.242 1 98.12 103 ALA B C 1
ATOM 2736 O O . ALA B 1 103 ? -1.461 -21.078 9.602 1 98.12 103 ALA B O 1
ATOM 2737 N N . GLU B 1 104 ? -3.129 -20 8.633 1 97.69 104 GLU B N 1
ATOM 2738 C CA . GLU B 1 104 ? -3.832 -21.219 8.289 1 97.69 104 GLU B CA 1
ATOM 2739 C C . GLU B 1 104 ? -3.01 -22.078 7.324 1 97.69 104 GLU B C 1
ATOM 2741 O O . GLU B 1 104 ? -2.891 -23.297 7.508 1 97.69 104 GLU B O 1
ATOM 2746 N N . LEU B 1 105 ? -2.445 -21.484 6.297 1 98.12 105 LEU B N 1
ATOM 2747 C CA . LEU B 1 105 ? -1.638 -22.203 5.32 1 98.12 105 LEU B CA 1
ATOM 2748 C C . LEU B 1 105 ? -0.395 -22.797 5.977 1 98.12 105 LEU B C 1
ATOM 2750 O O . LEU B 1 105 ? 0.004 -23.922 5.66 1 98.12 105 LEU B O 1
ATOM 2754 N N . LYS B 1 106 ? 0.197 -22.078 6.875 1 98.19 106 LYS B N 1
ATOM 2755 C CA . LYS B 1 106 ? 1.357 -22.594 7.602 1 98.19 106 LYS B CA 1
ATOM 2756 C C . LYS B 1 106 ? 0.989 -23.812 8.438 1 98.19 106 LYS B C 1
ATOM 2758 O O . LYS B 1 106 ? 1.771 -24.766 8.547 1 98.19 106 LYS B O 1
ATOM 2763 N N . ARG B 1 107 ? -0.179 -23.75 9.008 1 97.62 107 ARG B N 1
ATOM 2764 C CA . ARG B 1 107 ? -0.667 -24.906 9.758 1 97.62 107 ARG B CA 1
ATOM 2765 C C . ARG B 1 107 ? -0.867 -26.109 8.836 1 97.62 107 ARG B C 1
ATOM 2767 O O . ARG B 1 107 ? -0.503 -27.234 9.188 1 97.62 107 ARG B O 1
ATOM 2774 N N . LEU B 1 108 ? -1.463 -25.891 7.699 1 97.25 108 LEU B N 1
ATOM 2775 C CA . LEU B 1 108 ? -1.693 -26.969 6.734 1 97.25 108 LEU B CA 1
ATOM 2776 C C . LEU B 1 108 ? -0.375 -27.578 6.281 1 97.25 108 LEU B C 1
ATOM 2778 O O . LEU B 1 108 ? -0.275 -28.797 6.137 1 97.25 108 LEU B O 1
ATOM 2782 N N . LEU B 1 109 ? 0.633 -26.766 6.086 1 97.75 109 LEU B N 1
ATOM 2783 C CA . LEU B 1 109 ? 1.929 -27.219 5.594 1 97.75 109 LEU B CA 1
ATOM 2784 C C . LEU B 1 109 ? 2.631 -28.094 6.629 1 97.75 109 LEU B C 1
ATOM 2786 O O . LEU B 1 109 ? 3.535 -28.859 6.289 1 97.75 109 LEU B O 1
ATOM 2790 N N . LEU B 1 110 ? 2.178 -28.031 7.875 1 97.12 110 LEU B N 1
ATOM 2791 C CA . LEU B 1 110 ? 2.775 -28.797 8.961 1 97.12 110 LEU B CA 1
ATOM 2792 C C . LEU B 1 110 ? 2.047 -30.125 9.148 1 97.12 110 LEU B C 1
ATOM 2794 O O . LEU B 1 110 ? 2.494 -30.984 9.914 1 97.12 110 LEU B O 1
ATOM 2798 N N . LEU B 1 111 ? 0.99 -30.281 8.469 1 96.56 111 LEU B N 1
ATOM 2799 C CA . LEU B 1 111 ? 0.231 -31.531 8.602 1 96.56 111 LEU B CA 1
ATOM 2800 C C . LEU B 1 111 ? 1.076 -32.719 8.195 1 96.56 111 LEU B C 1
ATOM 2802 O O . LEU B 1 111 ? 1.765 -32.688 7.172 1 96.56 111 LEU B O 1
ATOM 2806 N N . PRO B 1 112 ? 1.026 -33.75 8.977 1 95.88 112 PRO B N 1
ATOM 2807 C CA . PRO B 1 112 ? 1.66 -34.969 8.516 1 95.88 112 PRO B CA 1
ATOM 2808 C C . PRO B 1 112 ? 1 -35.531 7.258 1 95.88 112 PRO B C 1
ATOM 2810 O O . PRO B 1 112 ? -0.176 -35.281 7 1 95.88 112 PRO B O 1
ATOM 2813 N N . ASN B 1 113 ? 1.712 -36.344 6.512 1 93.12 113 ASN B N 1
ATOM 2814 C CA . ASN B 1 113 ? 1.253 -36.875 5.23 1 93.12 113 ASN B CA 1
ATOM 2815 C C . ASN B 1 113 ? -0.054 -37.656 5.379 1 93.12 113 ASN B C 1
ATOM 2817 O O . ASN B 1 113 ? -0.931 -37.562 4.516 1 93.12 113 ASN B O 1
ATOM 2821 N N . ASN B 1 114 ? -0.163 -38.312 6.41 1 91.06 114 ASN B N 1
ATOM 2822 C CA . ASN B 1 114 ? -1.317 -39.188 6.594 1 91.06 114 ASN B CA 1
ATOM 2823 C C . ASN B 1 114 ? -2.582 -38.406 6.895 1 91.06 114 ASN B C 1
ATOM 2825 O O . ASN B 1 114 ? -3.689 -38.938 6.852 1 91.06 114 ASN B O 1
ATOM 2829 N N . GLU B 1 115 ? -2.439 -37.094 7.145 1 93.69 115 GLU B N 1
ATOM 2830 C CA . GLU B 1 115 ? -3.59 -36.281 7.461 1 93.69 115 GLU B CA 1
ATOM 2831 C C . GLU B 1 115 ? -4.016 -35.438 6.258 1 93.69 115 GLU B C 1
ATOM 2833 O O . GLU B 1 115 ? -5.02 -34.719 6.312 1 93.69 115 GLU B O 1
ATOM 2838 N N . ILE B 1 116 ? -3.268 -35.562 5.207 1 94.44 116 ILE B N 1
ATOM 2839 C CA . ILE B 1 116 ? -3.656 -34.875 3.977 1 94.44 116 ILE B CA 1
ATOM 2840 C C . ILE B 1 116 ? -4.711 -35.719 3.238 1 94.44 116 ILE B C 1
ATOM 2842 O O . ILE B 1 116 ? -4.492 -36.906 2.951 1 94.44 116 ILE B O 1
ATOM 2846 N N . GLU B 1 117 ? -5.777 -35.062 3.018 1 89.69 117 GLU B N 1
ATOM 2847 C CA . GLU B 1 117 ? -6.914 -35.75 2.398 1 89.69 117 GLU B CA 1
ATOM 2848 C C . GLU B 1 117 ? -6.574 -36.219 0.993 1 89.69 117 GLU B C 1
ATOM 2850 O O . GLU B 1 117 ? -5.914 -35.531 0.23 1 89.69 117 GLU B O 1
ATOM 2855 N N . ASP B 1 118 ? -7.109 -37.375 0.68 1 87 118 ASP B N 1
ATOM 2856 C CA . ASP B 1 118 ? -6.992 -37.906 -0.679 1 87 118 ASP B CA 1
ATOM 2857 C C . ASP B 1 118 ? -8.086 -37.344 -1.579 1 87 118 ASP B C 1
ATOM 2859 O O . ASP B 1 118 ? -9.273 -37.562 -1.332 1 87 118 ASP B O 1
ATOM 2863 N N . ILE B 1 119 ? -7.684 -36.656 -2.609 1 87.06 119 ILE B N 1
ATOM 2864 C CA . ILE B 1 119 ? -8.68 -36 -3.438 1 87.06 119 ILE B CA 1
ATOM 2865 C C . ILE B 1 119 ? -8.68 -36.594 -4.84 1 87.06 119 ILE B C 1
ATOM 2867 O O . ILE B 1 119 ? -9.508 -36.25 -5.68 1 87.06 119 ILE B O 1
ATOM 2871 N N . GLY B 1 120 ? -7.867 -37.5 -5.16 1 88.44 120 GLY B N 1
ATOM 2872 C CA . GLY B 1 120 ? -7.805 -38.094 -6.484 1 88.44 120 GLY B CA 1
ATOM 2873 C C . GLY B 1 120 ? -8.797 -39.219 -6.684 1 88.44 120 GLY B C 1
ATOM 2874 O O . GLY B 1 120 ? -9.477 -39.656 -5.738 1 88.44 120 GLY B O 1
ATOM 2875 N N . PRO B 1 121 ? -9.016 -39.531 -7.902 1 92 121 PRO B N 1
ATOM 2876 C CA . PRO B 1 121 ? -9.883 -40.688 -8.188 1 92 121 PRO B CA 1
ATOM 2877 C C . PRO B 1 121 ? -9.406 -41.969 -7.512 1 92 121 PRO B C 1
ATOM 2879 O O . PRO B 1 121 ? -8.336 -42 -6.898 1 92 121 PRO B O 1
ATOM 2882 N N . ASP B 1 122 ? -10.156 -43 -7.66 1 93.5 122 ASP B N 1
ATOM 2883 C CA . ASP B 1 122 ? -9.805 -44.312 -7.109 1 93.5 122 ASP B CA 1
ATOM 2884 C C . ASP B 1 122 ? -8.445 -44.781 -7.625 1 93.5 122 ASP B C 1
ATOM 2886 O O . ASP B 1 122 ? -8.227 -44.812 -8.836 1 93.5 122 ASP B O 1
ATOM 2890 N N . ILE B 1 123 ? -7.598 -45.125 -6.641 1 93.81 123 ILE B N 1
ATOM 2891 C CA . ILE B 1 123 ? -6.207 -45.438 -6.941 1 93.81 123 ILE B CA 1
ATOM 2892 C C . ILE B 1 123 ? -6.141 -46.656 -7.852 1 93.81 123 ILE B C 1
ATOM 2894 O O . ILE B 1 123 ? -5.211 -46.812 -8.648 1 93.81 123 ILE B O 1
ATOM 2898 N N . MET B 1 124 ? -7.137 -47.531 -7.84 1 93.56 124 MET B N 1
ATOM 2899 C CA . MET B 1 124 ? -7.137 -48.781 -8.602 1 93.56 124 MET B CA 1
ATOM 2900 C C . MET B 1 124 ? -7.449 -48.5 -10.07 1 93.56 124 MET B C 1
ATOM 2902 O O . MET B 1 124 ? -7.219 -49.375 -10.922 1 93.56 124 MET B O 1
ATOM 2906 N N . GLN B 1 125 ? -7.938 -47.344 -10.312 1 91.12 125 GLN B N 1
ATOM 2907 C CA . GLN B 1 125 ? -8.344 -47.031 -11.68 1 91.12 125 GLN B CA 1
ATOM 2908 C C . GLN B 1 125 ? -7.41 -46 -12.305 1 91.12 125 GLN B C 1
ATOM 2910 O O . GLN B 1 125 ? -7.613 -45.594 -13.445 1 91.12 125 GLN B O 1
ATOM 2915 N N . ARG B 1 126 ? -6.41 -45.625 -11.648 1 92.25 126 ARG B N 1
ATOM 2916 C CA . ARG B 1 126 ? -5.535 -44.531 -12.109 1 92.25 126 ARG B CA 1
ATOM 2917 C C . ARG B 1 126 ? -4.523 -45.062 -13.125 1 92.25 126 ARG B C 1
ATOM 2919 O O . ARG B 1 126 ? -4.133 -46.219 -13.086 1 92.25 126 ARG B O 1
ATOM 2926 N N . GLY B 1 127 ? -4.172 -44.156 -13.945 1 86.81 127 GLY B N 1
ATOM 2927 C CA . GLY B 1 127 ? -3.158 -44.438 -14.945 1 86.81 127 GLY B CA 1
ATOM 2928 C C . GLY B 1 127 ? -3.727 -45.094 -16.203 1 86.81 127 GLY B C 1
ATOM 2929 O O . GLY B 1 127 ? -3.012 -45.281 -17.188 1 86.81 127 GLY B O 1
ATOM 2930 N N . ARG B 1 128 ? -4.992 -45.375 -16.141 1 88.44 128 ARG B N 1
ATOM 2931 C CA . ARG B 1 128 ? -5.602 -46.062 -17.266 1 88.44 128 ARG B CA 1
ATOM 2932 C C . ARG B 1 128 ? -6.094 -45.094 -18.328 1 88.44 128 ARG B C 1
ATOM 2934 O O . ARG B 1 128 ? -6.523 -44 -18 1 88.44 128 ARG B O 1
ATOM 2941 N N . GLY B 1 129 ? -6.016 -45.594 -19.609 1 87.5 129 GLY B N 1
ATOM 2942 C CA . GLY B 1 129 ? -6.5 -44.75 -20.703 1 87.5 129 GLY B CA 1
ATOM 2943 C C . GLY B 1 129 ? -5.863 -45.094 -22.031 1 87.5 129 GLY B C 1
ATOM 2944 O O . GLY B 1 129 ? -5.102 -46.062 -22.125 1 87.5 129 GLY B O 1
ATOM 2945 N N . LEU B 1 130 ? -6.297 -44.344 -22.969 1 88 130 LEU B N 1
ATOM 2946 C CA . LEU B 1 130 ? -5.688 -44.531 -24.281 1 88 130 LEU B CA 1
ATOM 2947 C C . LEU B 1 130 ? -4.203 -44.156 -24.25 1 88 130 LEU B C 1
ATOM 2949 O O . LEU B 1 130 ? -3.803 -43.219 -23.594 1 88 130 LEU B O 1
ATOM 2953 N N . GLN B 1 131 ? -3.5 -45 -24.969 1 90.25 131 GLN B N 1
ATOM 2954 C CA . GLN B 1 131 ? -2.076 -44.719 -25.078 1 90.25 131 GLN B CA 1
ATOM 2955 C C . GLN B 1 131 ? -1.847 -43.312 -25.641 1 90.25 131 GLN B C 1
ATOM 2957 O O . GLN B 1 131 ? -2.494 -42.906 -26.609 1 90.25 131 GLN B O 1
ATOM 2962 N N . GLN B 1 132 ? -0.948 -42.562 -24.922 1 90.88 132 GLN B N 1
ATOM 2963 C CA . GLN B 1 132 ? -0.567 -41.219 -25.359 1 90.88 132 GLN B CA 1
ATOM 2964 C C . GLN B 1 132 ? 0.819 -41.219 -26 1 90.88 132 GLN B C 1
ATOM 2966 O O . GLN B 1 132 ? 1.73 -41.906 -25.516 1 90.88 132 GLN B O 1
ATOM 2971 N N . VAL B 1 133 ? 0.865 -40.469 -27.125 1 90.25 133 VAL B N 1
ATOM 2972 C CA . VAL B 1 133 ? 2.154 -40.406 -27.812 1 90.25 133 VAL B CA 1
ATOM 2973 C C . VAL B 1 133 ? 2.555 -38.938 -28.031 1 90.25 133 VAL B C 1
ATOM 2975 O O . VAL B 1 133 ? 1.697 -38.094 -28.25 1 90.25 133 VAL B O 1
ATOM 2978 N N . LEU B 1 134 ? 3.834 -38.75 -27.828 1 90.5 134 LEU B N 1
ATOM 2979 C CA . LEU B 1 134 ? 4.469 -37.438 -28.047 1 90.5 134 LEU B CA 1
ATOM 2980 C C . LEU B 1 134 ? 4.969 -37.312 -29.484 1 90.5 134 LEU B C 1
ATOM 2982 O O . LEU B 1 134 ? 5.707 -38.156 -29.969 1 90.5 134 LEU B O 1
ATOM 2986 N N . TYR B 1 135 ? 4.426 -36.25 -30.094 1 85.56 135 TYR B N 1
ATOM 2987 C CA . TYR B 1 135 ? 4.883 -35.969 -31.453 1 85.56 135 TYR B CA 1
ATOM 2988 C C . TYR B 1 135 ? 5.93 -34.844 -31.453 1 85.56 135 TYR B C 1
ATOM 2990 O O . TYR B 1 135 ? 5.633 -33.719 -31.078 1 85.56 135 TYR B O 1
ATOM 2998 N N . LEU B 1 136 ? 7.047 -35.25 -31.594 1 82.94 136 LEU B N 1
ATOM 2999 C CA . LEU B 1 136 ? 8.148 -34.281 -31.562 1 82.94 136 LEU B CA 1
ATOM 3000 C C . LEU B 1 136 ? 8.445 -33.75 -32.969 1 82.94 136 LEU B C 1
ATOM 3002 O O . LEU B 1 136 ? 7.93 -34.281 -33.938 1 82.94 136 LEU B O 1
ATOM 3006 N N . HIS B 1 137 ? 9.289 -32.656 -33.344 1 66.38 137 HIS B N 1
ATOM 3007 C CA . HIS B 1 137 ? 9.586 -31.953 -34.562 1 66.38 137 HIS B CA 1
ATOM 3008 C C . HIS B 1 137 ? 9.469 -32.844 -35.781 1 66.38 137 HIS B C 1
ATOM 3010 O O . HIS B 1 137 ? 9.523 -34.094 -35.656 1 66.38 137 HIS B O 1
ATOM 3016 N N . PRO B 1 138 ? 9.234 -32.219 -37.094 1 59.91 138 PRO B N 1
ATOM 3017 C CA . PRO B 1 138 ? 9.438 -33.062 -38.312 1 59.91 138 PRO B CA 1
ATOM 3018 C C . PRO B 1 138 ? 10.617 -34.031 -38.156 1 59.91 138 PRO B C 1
ATOM 3020 O O . PRO B 1 138 ? 11.594 -33.719 -37.469 1 59.91 138 PRO B O 1
ATOM 3023 N N . PRO B 1 139 ? 10.25 -35.312 -38.625 1 57.41 139 PRO B N 1
ATOM 3024 C CA . PRO B 1 139 ? 9.242 -35.812 -39.594 1 57.41 139 PRO B CA 1
ATOM 3025 C C . PRO B 1 139 ? 8.039 -36.438 -38.906 1 57.41 139 PRO B C 1
ATOM 3027 O O . PRO B 1 139 ? 7.246 -37.125 -39.562 1 57.41 139 PRO B O 1
ATOM 3030 N N . PHE B 1 140 ? 8 -36.25 -37.531 1 61.84 140 PHE B N 1
ATOM 3031 C CA . PHE B 1 140 ? 6.883 -36.969 -36.969 1 61.84 140 PHE B CA 1
ATOM 3032 C C . PHE B 1 140 ? 5.586 -36.188 -37.094 1 61.84 140 PHE B C 1
ATOM 3034 O O . PHE B 1 140 ? 5.461 -35.094 -36.531 1 61.84 140 PHE B O 1
ATOM 3041 N N . PRO B 1 141 ? 4.758 -36.656 -38.062 1 62.66 141 PRO B N 1
ATOM 3042 C CA . PRO B 1 141 ? 3.531 -35.906 -38.281 1 62.66 141 PRO B CA 1
ATOM 3043 C C . PRO B 1 141 ? 2.668 -35.75 -37.031 1 62.66 141 PRO B C 1
ATOM 3045 O O . PRO B 1 141 ? 2.525 -36.719 -36.281 1 62.66 141 PRO B O 1
ATOM 3048 N N . LEU B 1 142 ? 2.256 -34.562 -36.719 1 63.34 142 LEU B N 1
ATOM 3049 C CA . LEU B 1 142 ? 1.424 -34.25 -35.562 1 63.34 142 LEU B CA 1
ATOM 3050 C C . LEU B 1 142 ? 0.111 -35.031 -35.594 1 63.34 142 LEU B C 1
ATOM 3052 O O . LEU B 1 142 ? -0.406 -35.438 -34.562 1 63.34 142 LEU B O 1
ATOM 3056 N N . TYR B 1 143 ? -0.467 -35.156 -36.781 1 62.53 143 TYR B N 1
ATOM 3057 C CA . TYR B 1 143 ? -1.729 -35.844 -36.969 1 62.53 143 TYR B CA 1
ATOM 3058 C C . TYR B 1 143 ? -1.584 -37 -37.938 1 62.53 143 TYR B C 1
ATOM 3060 O O . TYR B 1 143 ? -1.743 -36.812 -39.156 1 62.53 143 TYR B O 1
ATOM 3068 N N . PRO B 1 144 ? -1.145 -38.125 -37.281 1 60.12 144 PRO B N 1
ATOM 3069 C CA . PRO B 1 144 ? -1.032 -39.188 -38.281 1 60.12 144 PRO B CA 1
ATOM 3070 C C . PRO B 1 144 ? -2.391 -39.688 -38.781 1 60.12 144 PRO B C 1
ATOM 3072 O O . PRO B 1 144 ? -3.291 -39.906 -37.969 1 60.12 144 PRO B O 1
ATOM 3075 N N . GLU B 1 145 ? -2.695 -39.562 -39.906 1 58.03 145 GLU B N 1
ATOM 3076 C CA . GLU B 1 145 ? -3.949 -39.906 -40.562 1 58.03 145 GLU B CA 1
ATOM 3077 C C . GLU B 1 145 ? -4.445 -41.281 -40.125 1 58.03 145 GLU B C 1
ATOM 3079 O O . GLU B 1 145 ? -5.648 -41.5 -39.969 1 58.03 145 GLU B O 1
ATOM 3084 N N . TYR B 1 146 ? -3.576 -42.094 -39.938 1 55.12 146 TYR B N 1
ATOM 3085 C CA . TYR B 1 146 ? -3.961 -43.5 -39.75 1 55.12 146 TYR B CA 1
ATOM 3086 C C . TYR B 1 146 ? -4.496 -43.75 -38.344 1 55.12 146 TYR B C 1
ATOM 3088 O O . TYR B 1 146 ? -5.117 -44.781 -38.094 1 55.12 146 TYR B O 1
ATOM 3096 N N . GLU B 1 147 ? -4.117 -42.844 -37.406 1 61.06 147 GLU B N 1
ATOM 3097 C CA . GLU B 1 147 ? -4.68 -43.031 -36.062 1 61.06 147 GLU B CA 1
ATOM 3098 C C . GLU B 1 147 ? -6.203 -43.031 -36.094 1 61.06 147 GLU B C 1
ATOM 3100 O O . GLU B 1 147 ? -6.852 -43.594 -35.219 1 61.06 147 GLU B O 1
ATOM 3105 N N . TYR B 1 148 ? -6.738 -42.469 -37.281 1 58.94 148 TYR B N 1
ATOM 3106 C CA . TYR B 1 148 ? -8.188 -42.312 -37.312 1 58.94 148 TYR B CA 1
ATOM 3107 C C . TYR B 1 148 ? -8.82 -43.25 -38.344 1 58.94 148 TYR B C 1
ATOM 3109 O O . TYR B 1 148 ? -9.992 -43.062 -38.688 1 58.94 148 TYR B O 1
ATOM 3117 N N . HIS B 1 149 ? -8.039 -44.125 -38.75 1 59.16 149 HIS B N 1
ATOM 3118 C CA . HIS B 1 149 ? -8.688 -44.906 -39.781 1 59.16 149 HIS B CA 1
ATOM 3119 C C . HIS B 1 149 ? -9.555 -46 -39.219 1 59.16 149 HIS B C 1
ATOM 3121 O O . HIS B 1 149 ? -9.273 -46.531 -38.125 1 59.16 149 HIS B O 1
ATOM 3127 N N . PRO B 1 150 ? -10.695 -46.188 -39.844 1 58.25 150 PRO B N 1
ATOM 3128 C CA . PRO B 1 150 ? -11.633 -47.219 -39.438 1 58.25 150 PRO B CA 1
ATOM 3129 C C . PRO B 1 150 ? -10.992 -48.594 -39.406 1 58.25 150 PRO B C 1
ATOM 3131 O O . PRO B 1 150 ? -9.977 -48.844 -40.062 1 58.25 150 PRO B O 1
ATOM 3134 N N . PRO B 1 151 ? -11.547 -49.625 -38.75 1 56.75 151 PRO B N 1
ATOM 3135 C CA . PRO B 1 151 ? -11.07 -51 -38.844 1 56.75 151 PRO B CA 1
ATOM 3136 C C . PRO B 1 151 ? -10.898 -51.469 -40.312 1 56.75 151 PRO B C 1
ATOM 3138 O O . PRO B 1 151 ? -11.586 -50.969 -41.188 1 56.75 151 PRO B O 1
ATOM 3141 N N . PRO B 1 152 ? -9.883 -52.438 -40.406 1 56.09 152 PRO B N 1
ATOM 3142 C CA . PRO B 1 152 ? -9.109 -53.219 -39.438 1 56.09 152 PRO B CA 1
ATOM 3143 C C . PRO B 1 152 ? -7.91 -52.469 -38.875 1 56.09 152 PRO B C 1
ATOM 3145 O O . PRO B 1 152 ? -6.957 -53.094 -38.406 1 56.09 152 PRO B O 1
ATOM 3148 N N . GLN B 1 153 ? -7.84 -51.375 -39.062 1 58.25 153 GLN B N 1
ATOM 3149 C CA . GLN B 1 153 ? -6.617 -50.688 -38.625 1 58.25 153 GLN B CA 1
ATOM 3150 C C . GLN B 1 153 ? -6.457 -50.719 -37.125 1 58.25 153 GLN B C 1
ATOM 3152 O O . GLN B 1 153 ? -7.449 -50.75 -36.375 1 58.25 153 GLN B O 1
ATOM 3157 N N . PRO B 1 154 ? -5.184 -50.875 -36.812 1 63.06 154 PRO B N 1
ATOM 3158 C CA . PRO B 1 154 ? -4.836 -51.156 -35.406 1 63.06 154 PRO B CA 1
ATOM 3159 C C . PRO B 1 154 ? -5.355 -50.094 -34.469 1 63.06 154 PRO B C 1
ATOM 3161 O O . PRO B 1 154 ? -5.312 -48.906 -34.75 1 63.06 154 PRO B O 1
ATOM 3164 N N . GLN B 1 155 ? -6.176 -50.5 -33.562 1 77.12 155 GLN B N 1
ATOM 3165 C CA . GLN B 1 155 ? -6.746 -49.688 -32.469 1 77.12 155 GLN B CA 1
ATOM 3166 C C . GLN B 1 155 ? -5.656 -49.125 -31.578 1 77.12 155 GLN B C 1
ATOM 3168 O O . GLN B 1 155 ? -4.594 -49.719 -31.422 1 77.12 155 GLN B O 1
ATOM 3173 N N . ILE B 1 156 ? -5.77 -47.781 -31.25 1 82.25 156 ILE B N 1
ATOM 3174 C CA . ILE B 1 156 ? -4.879 -47.188 -30.25 1 82.25 156 ILE B CA 1
ATOM 3175 C C . ILE B 1 156 ? -4.852 -48.062 -29.016 1 82.25 156 ILE B C 1
ATOM 3177 O O . ILE B 1 156 ? -5.902 -48.438 -28.469 1 82.25 156 ILE B O 1
ATOM 3181 N N . PRO B 1 157 ? -3.678 -48.5 -28.656 1 86.31 157 PRO B N 1
ATOM 3182 C CA . PRO B 1 157 ? -3.582 -49.344 -27.469 1 86.31 157 PRO B CA 1
ATOM 3183 C C . PRO B 1 157 ? -4.062 -48.656 -26.203 1 86.31 157 PRO B C 1
ATOM 3185 O O . PRO B 1 157 ? -4.039 -47.438 -26.109 1 86.31 157 PRO B O 1
ATOM 3188 N N . TYR B 1 158 ? -4.449 -49.531 -25.312 1 87.81 158 TYR B N 1
ATOM 3189 C CA . TYR B 1 158 ? -4.875 -49.094 -23.984 1 87.81 158 TYR B CA 1
ATOM 3190 C C . TYR B 1 158 ? -3.789 -49.312 -22.953 1 87.81 158 TYR B C 1
ATOM 3192 O O . TYR B 1 158 ? -3.133 -50.375 -22.953 1 87.81 158 TYR B O 1
ATOM 3200 N N . GLN B 1 159 ? -3.576 -48.25 -22.188 1 89.25 159 GLN B N 1
ATOM 3201 C CA . GLN B 1 159 ? -2.699 -48.406 -21.031 1 89.25 159 GLN B CA 1
ATOM 3202 C C . GLN B 1 159 ? -3.479 -48.844 -19.797 1 89.25 159 GLN B C 1
ATOM 3204 O O . GLN B 1 159 ? -4.516 -48.281 -19.469 1 89.25 159 GLN B O 1
ATOM 3209 N N . PRO B 1 160 ? -2.943 -49.906 -19.156 1 90.56 160 PRO B N 1
ATOM 3210 C CA . PRO B 1 160 ? -3.637 -50.375 -17.969 1 90.56 160 PRO B CA 1
ATOM 3211 C C . PRO B 1 160 ? -3.373 -49.5 -16.734 1 90.56 160 PRO B C 1
ATOM 3213 O O . PRO B 1 160 ? -2.479 -48.656 -16.766 1 90.56 160 PRO B O 1
ATOM 3216 N N . ALA B 1 161 ? -4.176 -49.812 -15.734 1 92.88 161 ALA B N 1
ATOM 3217 C CA . ALA B 1 161 ? -3.963 -49.156 -14.453 1 92.88 161 ALA B CA 1
ATOM 3218 C C . ALA B 1 161 ? -2.654 -49.594 -13.812 1 92.88 161 ALA B C 1
ATOM 3220 O O . ALA B 1 161 ? -1.996 -50.5 -14.312 1 92.88 161 ALA B O 1
ATOM 3221 N N . TYR B 1 162 ? -2.26 -48.781 -12.742 1 92.81 162 TYR B N 1
ATOM 3222 C CA . TYR B 1 162 ? -1.052 -49.156 -12.008 1 92.81 162 TYR B CA 1
ATOM 3223 C C . TYR B 1 162 ? -1.078 -50.625 -11.617 1 92.81 162 TYR B C 1
ATOM 3225 O O . TYR B 1 162 ? -2.047 -51.094 -11.023 1 92.81 162 TYR B O 1
ATOM 3233 N N . ALA B 1 163 ? -0.005 -51.281 -11.797 1 91.69 163 ALA B N 1
ATOM 3234 C CA . ALA B 1 163 ? 0.023 -52.719 -11.648 1 91.69 163 ALA B CA 1
ATOM 3235 C C . ALA B 1 163 ? 0.51 -53.125 -10.258 1 91.69 163 ALA B C 1
ATOM 3237 O O . ALA B 1 163 ? 0.064 -54.125 -9.703 1 91.69 163 ALA B O 1
ATOM 3238 N N . THR B 1 164 ? 1.387 -52.375 -9.75 1 94.31 164 THR B N 1
ATOM 3239 C CA . THR B 1 164 ? 2.035 -52.781 -8.508 1 94.31 164 THR B CA 1
ATOM 3240 C C . THR B 1 164 ? 1.621 -51.875 -7.352 1 94.31 164 THR B C 1
ATOM 3242 O O . THR B 1 164 ? 1.204 -50.75 -7.566 1 94.31 164 THR B O 1
ATOM 3245 N N . ALA B 1 165 ? 1.794 -52.5 -6.113 1 93.69 165 ALA B N 1
ATOM 3246 C CA . ALA B 1 165 ? 1.522 -51.719 -4.906 1 93.69 165 ALA B CA 1
ATOM 3247 C C . ALA B 1 165 ? 2.457 -50.5 -4.809 1 93.69 165 ALA B C 1
ATOM 3249 O O . ALA B 1 165 ? 2.055 -49.438 -4.352 1 93.69 165 ALA B O 1
ATOM 3250 N N . LYS B 1 166 ? 3.613 -50.688 -5.23 1 94.94 166 LYS B N 1
ATOM 3251 C CA . LYS B 1 166 ? 4.613 -49.625 -5.191 1 94.94 166 LYS B CA 1
ATOM 3252 C C . LYS B 1 166 ? 4.207 -48.438 -6.082 1 94.94 166 LYS B C 1
ATOM 3254 O O . LYS B 1 166 ? 4.332 -47.281 -5.688 1 94.94 166 LYS B O 1
ATOM 3259 N N . GLU B 1 167 ? 3.727 -48.75 -7.254 1 93.62 167 GLU B N 1
ATOM 3260 C CA . GLU B 1 167 ? 3.264 -47.719 -8.172 1 93.62 167 GLU B CA 1
ATOM 3261 C C . GLU B 1 167 ? 2.092 -46.938 -7.586 1 93.62 167 GLU B C 1
ATOM 3263 O O . GLU B 1 167 ? 2.029 -45.719 -7.711 1 93.62 167 GLU B O 1
ATOM 3268 N N . ARG B 1 168 ? 1.212 -47.594 -6.93 1 94.69 168 ARG B N 1
ATOM 3269 C CA . ARG B 1 168 ? 0.038 -47 -6.32 1 94.69 168 ARG B CA 1
ATOM 3270 C C . ARG B 1 168 ? 0.433 -46.094 -5.145 1 94.69 168 ARG B C 1
ATOM 3272 O O . ARG B 1 168 ? -0.093 -45 -4.984 1 94.69 168 ARG B O 1
ATOM 3279 N N . GLU B 1 169 ? 1.363 -46.625 -4.41 1 93.81 169 GLU B N 1
ATOM 3280 C CA . GLU B 1 169 ? 1.837 -45.812 -3.285 1 93.81 169 GLU B CA 1
ATOM 3281 C C . GLU B 1 169 ? 2.576 -44.562 -3.768 1 93.81 169 GLU B C 1
ATOM 3283 O O . GLU B 1 169 ? 2.445 -43.5 -3.174 1 93.81 169 GLU B O 1
ATOM 3288 N N . ASN B 1 170 ? 3.328 -44.719 -4.754 1 94.62 170 ASN B N 1
ATOM 3289 C CA . ASN B 1 170 ? 4.004 -43.562 -5.344 1 94.62 170 ASN B CA 1
ATOM 3290 C C . ASN B 1 170 ? 3.008 -42.5 -5.832 1 94.62 170 ASN B C 1
ATOM 3292 O O . ASN B 1 170 ? 3.23 -41.312 -5.672 1 94.62 170 ASN B O 1
ATOM 3296 N N . ALA B 1 171 ? 1.959 -42.969 -6.402 1 94.75 171 ALA B N 1
ATOM 3297 C CA . ALA B 1 171 ? 0.918 -42.062 -6.883 1 94.75 171 ALA B CA 1
ATOM 3298 C C . ALA B 1 171 ? 0.28 -41.312 -5.727 1 94.75 171 ALA B C 1
ATOM 3300 O O . ALA B 1 171 ? 0.072 -40.094 -5.816 1 94.75 171 ALA B O 1
ATOM 3301 N N . ARG B 1 172 ? 0.033 -41.969 -4.664 1 94.56 172 ARG B N 1
ATOM 3302 C CA . ARG B 1 172 ? -0.523 -41.312 -3.479 1 94.56 172 ARG B CA 1
ATOM 3303 C C . ARG B 1 172 ? 0.443 -40.281 -2.912 1 94.56 172 ARG B C 1
ATOM 3305 O O . ARG B 1 172 ? 0.026 -39.219 -2.488 1 94.56 172 ARG B O 1
ATOM 3312 N N . SER B 1 173 ? 1.642 -40.688 -2.875 1 95.62 173 SER B N 1
ATOM 3313 C CA . SER B 1 173 ? 2.67 -39.781 -2.377 1 95.62 173 SER B CA 1
ATOM 3314 C C . SER B 1 173 ? 2.752 -38.5 -3.227 1 95.62 173 SER B C 1
ATOM 3316 O O . SER B 1 173 ? 2.924 -37.406 -2.695 1 95.62 173 SER B O 1
ATOM 3318 N N . ARG B 1 174 ? 2.617 -38.625 -4.516 1 96.19 174 ARG B N 1
ATOM 3319 C CA . ARG B 1 174 ? 2.637 -37.469 -5.414 1 96.19 174 ARG B CA 1
ATOM 3320 C C . ARG B 1 174 ? 1.469 -36.531 -5.133 1 96.19 174 ARG B C 1
ATOM 3322 O O . ARG B 1 174 ? 1.618 -35.312 -5.191 1 96.19 174 ARG B O 1
ATOM 3329 N N . ASP B 1 175 ? 0.35 -37.125 -4.82 1 97 175 ASP B N 1
ATOM 3330 C CA . ASP B 1 175 ? -0.802 -36.312 -4.473 1 97 175 ASP B CA 1
ATOM 3331 C C . ASP B 1 175 ? -0.503 -35.438 -3.26 1 97 175 ASP B C 1
ATOM 3333 O O . ASP B 1 175 ? -0.793 -34.219 -3.268 1 97 175 ASP B O 1
ATOM 3337 N N . ARG B 1 176 ? 0.084 -36.031 -2.273 1 96.69 176 ARG B N 1
ATOM 3338 C CA . ARG B 1 176 ? 0.391 -35.312 -1.046 1 96.69 176 ARG B CA 1
ATOM 3339 C C . ARG B 1 176 ? 1.417 -34.219 -1.304 1 96.69 176 ARG B C 1
ATOM 3341 O O . ARG B 1 176 ? 1.275 -33.094 -0.805 1 96.69 176 ARG B O 1
ATOM 3348 N N . ARG B 1 177 ? 2.41 -34.5 -2.016 1 97.19 177 ARG B N 1
ATOM 3349 C CA . ARG B 1 177 ? 3.432 -33.5 -2.35 1 97.19 177 ARG B CA 1
ATOM 3350 C C . ARG B 1 177 ? 2.844 -32.375 -3.184 1 97.19 177 ARG B C 1
ATOM 3352 O O . ARG B 1 177 ? 3.186 -31.203 -2.982 1 97.19 177 ARG B O 1
ATOM 3359 N N . ALA B 1 178 ? 1.993 -32.781 -4.121 1 97.94 178 ALA B N 1
ATOM 3360 C CA . ALA B 1 178 ? 1.332 -31.766 -4.953 1 97.94 178 ALA B CA 1
ATOM 3361 C C . ALA B 1 178 ? 0.482 -30.828 -4.102 1 97.94 178 ALA B C 1
ATOM 3363 O O . ALA B 1 178 ? 0.485 -29.609 -4.32 1 97.94 178 ALA B O 1
ATOM 3364 N N . GLN B 1 179 ? -0.23 -31.391 -3.184 1 97.88 179 GLN B N 1
ATOM 3365 C CA . GLN B 1 179 ? -1.062 -30.578 -2.301 1 97.88 179 G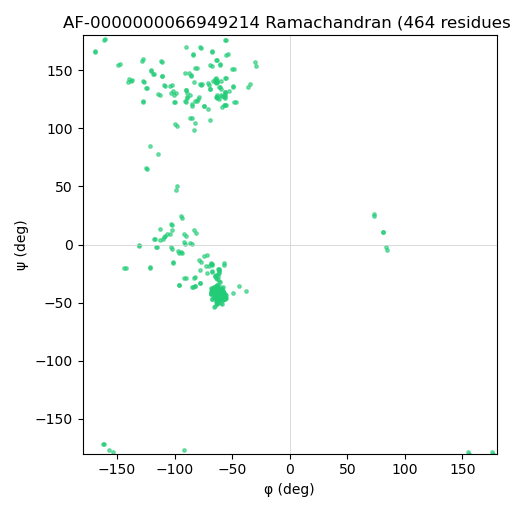LN B CA 1
ATOM 3366 C C . GLN B 1 179 ? -0.215 -29.609 -1.488 1 97.88 179 GLN B C 1
ATOM 3368 O O . GLN B 1 179 ? -0.555 -28.422 -1.372 1 97.88 179 GLN B O 1
ATOM 3373 N N . ARG B 1 180 ? 0.862 -30.078 -0.973 1 97.94 180 ARG B N 1
ATOM 3374 C CA . ARG B 1 180 ? 1.749 -29.219 -0.196 1 97.94 180 ARG B CA 1
ATOM 3375 C C . ARG B 1 180 ? 2.34 -28.125 -1.065 1 97.94 180 ARG B C 1
ATOM 3377 O O . ARG B 1 180 ? 2.471 -26.984 -0.622 1 97.94 180 ARG B O 1
ATOM 3384 N N . ALA B 1 181 ? 2.691 -28.484 -2.254 1 98.19 181 ALA B N 1
ATOM 3385 C CA . ALA B 1 181 ? 3.232 -27.484 -3.18 1 98.19 181 ALA B CA 1
ATOM 3386 C C . ALA B 1 181 ? 2.199 -26.406 -3.496 1 98.19 181 ALA B C 1
ATOM 3388 O O . ALA B 1 181 ? 2.541 -25.234 -3.627 1 98.19 181 ALA B O 1
ATOM 3389 N N . TRP B 1 182 ? 0.95 -26.844 -3.627 1 98.25 182 TRP B N 1
ATOM 3390 C CA . TRP B 1 182 ? -0.132 -25.891 -3.873 1 98.25 182 TRP B CA 1
ATOM 3391 C C . TRP B 1 182 ? -0.281 -24.922 -2.707 1 98.25 182 TRP B C 1
ATOM 3393 O O . TRP B 1 182 ? -0.357 -23.719 -2.906 1 98.25 182 TRP B O 1
ATOM 3403 N N . TRP B 1 183 ? -0.28 -25.469 -1.52 1 98.12 183 TRP B N 1
ATOM 3404 C CA . TRP B 1 183 ? -0.343 -24.625 -0.333 1 98.12 183 TRP B CA 1
ATOM 3405 C C . TRP B 1 183 ? 0.843 -23.672 -0.283 1 98.12 183 TRP B C 1
ATOM 3407 O O . TRP B 1 183 ? 0.688 -22.5 0.065 1 98.12 183 TRP B O 1
ATOM 3417 N N . HIS B 1 184 ? 2.018 -24.203 -0.636 1 98.25 184 HIS B N 1
ATOM 3418 C CA . HIS B 1 184 ? 3.229 -23.391 -0.596 1 98.25 184 HIS B CA 1
ATOM 3419 C C . HIS B 1 184 ? 3.158 -22.25 -1.597 1 98.25 184 HIS B C 1
ATOM 3421 O O . HIS B 1 184 ? 3.578 -21.125 -1.294 1 98.25 184 HIS B O 1
ATOM 3427 N N . ALA B 1 185 ? 2.664 -22.5 -2.768 1 98.25 185 ALA B N 1
ATOM 3428 C CA . ALA B 1 185 ? 2.506 -21.453 -3.764 1 98.25 185 ALA B CA 1
ATOM 3429 C C . ALA B 1 185 ? 1.557 -20.359 -3.266 1 98.25 185 ALA B C 1
ATOM 3431 O O . ALA B 1 185 ? 1.84 -19.172 -3.404 1 98.25 185 ALA B O 1
ATOM 3432 N N . ASN B 1 186 ? 0.464 -20.812 -2.742 1 98.31 186 ASN B N 1
ATOM 3433 C CA . ASN B 1 186 ? -0.488 -19.875 -2.164 1 98.31 186 ASN B CA 1
ATOM 3434 C C . ASN B 1 186 ? 0.153 -19.031 -1.064 1 98.31 186 ASN B C 1
ATOM 3436 O O . ASN B 1 186 ? 0.025 -17.812 -1.06 1 98.31 186 ASN B O 1
ATOM 3440 N N . LEU B 1 187 ? 0.866 -19.719 -0.165 1 98.44 187 LEU B N 1
ATOM 3441 C CA . LEU B 1 187 ? 1.529 -19.047 0.948 1 98.44 187 LEU B CA 1
ATOM 3442 C C . LEU B 1 187 ? 2.521 -18 0.442 1 98.44 187 LEU B C 1
ATOM 3444 O O . LEU B 1 187 ? 2.555 -16.875 0.94 1 98.44 187 LEU B O 1
ATOM 3448 N N . THR B 1 188 ? 3.262 -18.359 -0.569 1 98.38 188 THR B N 1
ATOM 3449 C CA . THR B 1 188 ? 4.277 -17.469 -1.114 1 98.38 188 THR B CA 1
ATOM 3450 C C . THR B 1 188 ? 3.641 -16.203 -1.683 1 98.38 188 THR B C 1
ATOM 3452 O O . THR B 1 188 ? 4.141 -15.094 -1.465 1 98.38 188 THR B O 1
ATOM 3455 N N . LEU B 1 189 ? 2.564 -16.359 -2.363 1 98.44 189 LEU B N 1
ATOM 3456 C CA . LEU B 1 189 ? 1.867 -15.219 -2.932 1 98.44 189 LEU B CA 1
ATOM 3457 C C . LEU B 1 189 ? 1.302 -14.32 -1.831 1 98.44 189 LEU B C 1
ATOM 3459 O O . LEU B 1 189 ? 1.415 -13.102 -1.899 1 98.44 189 LEU B O 1
ATOM 3463 N N . LEU B 1 190 ? 0.731 -14.938 -0.799 1 98.31 190 LEU B N 1
ATOM 3464 C CA . LEU B 1 190 ? 0.148 -14.172 0.297 1 98.31 190 LEU B CA 1
ATOM 3465 C C . LEU B 1 190 ? 1.232 -13.453 1.097 1 98.31 190 LEU B C 1
ATOM 3467 O O . LEU B 1 190 ? 1.042 -12.312 1.525 1 98.31 190 LEU B O 1
ATOM 3471 N N . GLU B 1 191 ? 2.361 -14.156 1.312 1 98.38 191 GLU B N 1
ATOM 3472 C CA . GLU B 1 191 ? 3.463 -13.531 2.037 1 98.38 191 GLU B CA 1
ATOM 3473 C C . GLU B 1 191 ? 4.039 -12.352 1.259 1 98.38 191 GLU B C 1
ATOM 3475 O O . GLU B 1 191 ? 4.445 -11.344 1.851 1 98.38 191 GLU B O 1
ATOM 3480 N N . THR B 1 192 ? 4.094 -12.508 -0.04 1 98.38 192 THR B N 1
ATOM 3481 C CA . THR B 1 192 ? 4.523 -11.391 -0.878 1 98.38 192 THR B CA 1
ATOM 3482 C C . THR B 1 192 ? 3.572 -10.211 -0.738 1 98.38 192 THR B C 1
ATOM 3484 O O . THR B 1 192 ? 4.008 -9.07 -0.557 1 98.38 192 THR B O 1
ATOM 3487 N N . LYS B 1 193 ? 2.293 -10.422 -0.808 1 98.19 193 LYS B N 1
ATOM 3488 C CA . LYS B 1 193 ? 1.281 -9.383 -0.617 1 98.19 193 LYS B CA 1
ATOM 3489 C C . LYS B 1 193 ? 1.418 -8.727 0.753 1 98.19 193 LYS B C 1
ATOM 3491 O O . LYS B 1 193 ? 1.386 -7.504 0.866 1 98.19 193 LYS B O 1
ATOM 3496 N N . LYS B 1 194 ? 1.616 -9.547 1.78 1 98.06 194 LYS B N 1
ATOM 3497 C CA . LYS B 1 194 ? 1.745 -9.039 3.145 1 98.06 194 LYS B CA 1
ATOM 3498 C C . LYS B 1 194 ? 2.936 -8.094 3.27 1 98.06 194 LYS B C 1
ATOM 3500 O O . LYS B 1 194 ? 2.816 -7.012 3.846 1 98.06 194 LYS B O 1
ATOM 3505 N N . LYS B 1 195 ? 3.998 -8.594 2.699 1 98.5 195 LYS B N 1
ATOM 3506 C CA . LYS B 1 195 ? 5.211 -7.785 2.768 1 98.5 195 LYS B CA 1
ATOM 3507 C C . LYS B 1 195 ? 4.996 -6.41 2.137 1 98.5 195 LYS B C 1
ATOM 3509 O O . LYS B 1 195 ? 5.438 -5.395 2.678 1 98.5 195 LYS B O 1
ATOM 3514 N N . ILE B 1 196 ? 4.328 -6.359 1.051 1 98.31 196 ILE B N 1
ATOM 3515 C CA . ILE B 1 196 ? 4.082 -5.109 0.34 1 98.31 196 ILE B CA 1
ATOM 3516 C C . ILE B 1 196 ? 3.133 -4.23 1.154 1 98.31 196 ILE B C 1
ATOM 3518 O O . ILE B 1 196 ? 3.352 -3.023 1.285 1 98.31 196 ILE B O 1
ATOM 3522 N N . LEU B 1 197 ? 2.09 -4.82 1.725 1 97.94 197 LEU B N 1
ATOM 3523 C CA . LEU B 1 197 ? 1.116 -4.07 2.51 1 97.94 197 LEU B CA 1
ATOM 3524 C C . LEU B 1 197 ? 1.75 -3.525 3.787 1 97.94 197 LEU B C 1
ATOM 3526 O O . LEU B 1 197 ? 1.438 -2.412 4.215 1 97.94 197 LEU B O 1
ATOM 3530 N N . GLU B 1 198 ? 2.637 -4.312 4.414 1 98.19 198 GLU B N 1
ATOM 3531 C CA . GLU B 1 198 ? 3.385 -3.826 5.57 1 98.19 198 GLU B CA 1
ATOM 3532 C C . GLU B 1 198 ? 4.277 -2.646 5.191 1 98.19 198 GLU B C 1
ATOM 3534 O O . GLU B 1 198 ? 4.406 -1.688 5.961 1 98.19 198 GLU B O 1
ATOM 3539 N N . GLY B 1 199 ? 4.875 -2.752 4.039 1 98.06 199 GLY B N 1
ATOM 3540 C CA . GLY B 1 199 ? 5.664 -1.636 3.543 1 98.06 199 GLY B CA 1
ATOM 3541 C C . GLY B 1 199 ? 4.852 -0.37 3.35 1 98.06 199 GLY B C 1
ATOM 3542 O O . GLY B 1 199 ? 5.289 0.72 3.721 1 98.06 199 GLY B O 1
ATOM 3543 N N . LYS B 1 200 ? 3.684 -0.499 2.77 1 97.88 200 LYS B N 1
ATOM 3544 C CA . LYS B 1 200 ? 2.777 0.632 2.586 1 97.88 200 LYS B CA 1
ATOM 3545 C C . LYS B 1 200 ? 2.447 1.293 3.92 1 97.88 200 LYS B C 1
ATOM 3547 O O . LYS B 1 200 ? 2.422 2.521 4.02 1 97.88 200 LYS B O 1
ATOM 3552 N N . ARG B 1 201 ? 2.16 0.485 4.949 1 97.94 201 ARG B N 1
ATOM 3553 C CA . ARG B 1 201 ? 1.834 1.007 6.27 1 97.94 201 ARG B CA 1
ATOM 3554 C C . ARG B 1 201 ? 2.977 1.853 6.824 1 97.94 201 ARG B C 1
ATOM 3556 O O . ARG B 1 201 ? 2.754 2.961 7.312 1 97.94 201 ARG B O 1
ATOM 3563 N N . ILE B 1 202 ? 4.141 1.384 6.734 1 98.31 202 ILE B N 1
ATOM 3564 C CA . ILE B 1 202 ? 5.324 2.07 7.23 1 98.31 202 ILE B CA 1
ATOM 3565 C C . ILE B 1 202 ? 5.531 3.371 6.457 1 98.31 202 ILE B C 1
ATOM 3567 O O . ILE B 1 202 ? 5.805 4.418 7.051 1 98.31 202 ILE B O 1
ATOM 3571 N N . ASP B 1 203 ? 5.398 3.291 5.168 1 98.25 203 ASP B N 1
ATOM 3572 C CA . ASP B 1 203 ? 5.59 4.465 4.32 1 98.25 203 ASP B CA 1
ATOM 3573 C C . ASP B 1 203 ? 4.547 5.535 4.621 1 98.25 203 ASP B C 1
ATOM 3575 O O . ASP B 1 203 ? 4.859 6.727 4.645 1 98.25 203 ASP B O 1
ATOM 3579 N N . LEU B 1 204 ? 3.307 5.113 4.832 1 98.12 204 LEU B N 1
ATOM 3580 C CA . LEU B 1 204 ? 2.248 6.055 5.18 1 98.12 204 LEU B CA 1
ATOM 3581 C C . LEU B 1 204 ? 2.551 6.754 6.496 1 98.12 204 LEU B C 1
ATOM 3583 O O . LEU B 1 204 ? 2.449 7.98 6.594 1 98.12 204 LEU B O 1
ATOM 3587 N N . GLU B 1 205 ? 2.922 5.988 7.48 1 98.06 205 GLU B N 1
ATOM 3588 C CA . GLU B 1 205 ? 3.232 6.547 8.789 1 98.06 205 GLU B CA 1
ATOM 3589 C C . GLU B 1 205 ? 4.371 7.559 8.703 1 98.06 205 GLU B C 1
ATOM 3591 O O . GLU B 1 205 ? 4.238 8.688 9.18 1 98.06 205 GLU B O 1
ATOM 3596 N N . ARG B 1 206 ? 5.43 7.18 8.086 1 98.25 206 ARG B N 1
ATOM 3597 C CA . ARG B 1 206 ? 6.613 8.031 7.98 1 98.25 206 ARG B CA 1
ATOM 3598 C C . ARG B 1 206 ? 6.34 9.25 7.109 1 98.25 206 ARG B C 1
ATOM 3600 O O . ARG B 1 206 ? 6.684 10.375 7.477 1 98.25 206 ARG B O 1
ATOM 3607 N N . GLY B 1 207 ? 5.727 8.984 5.957 1 98.19 207 GLY B N 1
ATOM 3608 C CA . GLY B 1 207 ? 5.469 10.055 5.004 1 98.19 207 GLY B CA 1
ATOM 3609 C C . GLY B 1 207 ? 4.531 11.117 5.539 1 98.19 207 GLY B C 1
ATOM 3610 O O . GLY B 1 207 ? 4.824 12.312 5.461 1 98.19 207 GLY B O 1
ATOM 3611 N N . LEU B 1 208 ? 3.432 10.719 6.066 1 98.19 208 LEU B N 1
ATOM 3612 C CA . LEU B 1 208 ? 2.445 11.664 6.578 1 98.19 208 LEU B CA 1
ATOM 3613 C C . LEU B 1 208 ? 2.986 12.414 7.793 1 98.19 208 LEU B C 1
ATOM 3615 O O . LEU B 1 208 ? 2.773 13.617 7.93 1 98.19 208 LEU B O 1
ATOM 3619 N N . ARG B 1 209 ? 3.75 11.711 8.656 1 98.19 209 ARG B N 1
ATOM 3620 C CA . ARG B 1 209 ? 4.348 12.359 9.82 1 98.19 209 ARG B CA 1
ATOM 3621 C C . ARG B 1 209 ? 5.363 13.414 9.398 1 98.19 209 ARG B C 1
ATOM 3623 O O . ARG B 1 209 ? 5.418 14.5 9.984 1 98.19 209 ARG B O 1
ATOM 3630 N N . SER B 1 210 ? 6.094 13.102 8.477 1 98.44 210 SER B N 1
ATOM 3631 C CA . SER B 1 210 ? 7.105 14.023 7.977 1 98.44 210 SER B CA 1
ATOM 3632 C C . SER B 1 210 ? 6.465 15.289 7.41 1 98.44 210 SER B C 1
ATOM 3634 O O . SER B 1 210 ? 6.902 16.406 7.711 1 98.44 210 SER B O 1
ATOM 3636 N N . GLU B 1 211 ? 5.438 15.117 6.633 1 98.38 211 GLU B N 1
ATOM 3637 C CA . GLU B 1 211 ? 4.762 16.266 6.027 1 98.38 211 GLU B CA 1
ATOM 3638 C C . GLU B 1 211 ? 4.062 17.109 7.086 1 98.38 211 GLU B C 1
ATOM 3640 O O . GLU B 1 211 ? 4.066 18.344 7.004 1 98.38 211 GLU B O 1
ATOM 3645 N N . MET B 1 212 ? 3.475 16.484 8.039 1 98.44 212 MET B N 1
ATOM 3646 C CA . MET B 1 212 ? 2.828 17.219 9.125 1 98.44 212 MET B CA 1
ATOM 3647 C C . MET B 1 212 ? 3.848 18.031 9.914 1 98.44 212 MET B C 1
ATOM 3649 O O . MET B 1 212 ? 3.605 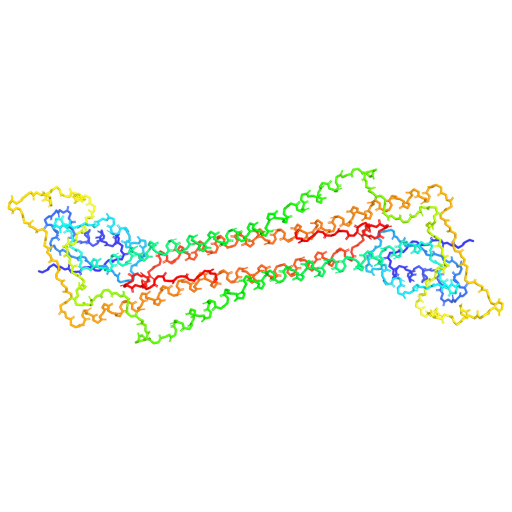19.203 10.227 1 98.44 212 MET B O 1
ATOM 3653 N N . ARG B 1 213 ? 4.98 17.422 10.172 1 98.19 213 ARG B N 1
ATOM 3654 C CA . ARG B 1 213 ? 6.039 18.125 10.883 1 98.19 213 ARG B CA 1
ATOM 3655 C C . ARG B 1 213 ? 6.492 19.359 10.102 1 98.19 213 ARG B C 1
ATOM 3657 O O . ARG B 1 213 ? 6.641 20.453 10.68 1 98.19 213 ARG B O 1
ATOM 3664 N N . LYS B 1 214 ? 6.617 19.203 8.859 1 98.31 214 LYS B N 1
ATOM 3665 C CA . LYS B 1 214 ? 7.012 20.328 8.016 1 98.31 214 LYS B CA 1
ATOM 3666 C C . LYS B 1 214 ? 5.973 21.453 8.062 1 98.31 214 LYS B C 1
ATOM 3668 O O . LYS B 1 214 ? 6.32 22.625 8.172 1 98.31 214 LYS B O 1
ATOM 3673 N N . ALA B 1 215 ? 4.727 21.047 7.988 1 98.31 215 ALA B N 1
ATOM 3674 C CA . ALA B 1 215 ? 3.641 22.031 8.008 1 98.31 215 ALA B CA 1
ATOM 3675 C C . ALA B 1 215 ? 3.627 22.812 9.328 1 98.31 215 ALA B C 1
ATOM 3677 O O . ALA B 1 215 ? 3.395 24.016 9.336 1 98.31 215 ALA B O 1
ATOM 3678 N N . LEU B 1 216 ? 3.912 22.203 10.406 1 98.31 216 LEU B N 1
ATOM 3679 C CA . LEU B 1 216 ? 3.846 22.797 11.734 1 98.31 216 LEU B CA 1
ATOM 3680 C C . LEU B 1 216 ? 5.059 23.688 12 1 98.31 216 LEU B C 1
ATOM 3682 O O . LEU B 1 216 ? 4.945 24.734 12.648 1 98.31 216 LEU B O 1
ATOM 3686 N N . GLU B 1 217 ? 6.188 23.312 11.445 1 98 217 GLU B N 1
ATOM 3687 C CA . GLU B 1 217 ? 7.449 23.938 11.852 1 98 217 GLU B CA 1
ATOM 3688 C C . GLU B 1 217 ? 7.906 24.984 10.844 1 98 217 GLU B C 1
ATOM 3690 O O . GLU B 1 217 ? 8.766 25.812 11.148 1 98 217 GLU B O 1
ATOM 3695 N N . SER B 1 218 ? 7.309 24.938 9.703 1 97.56 218 SER B N 1
ATOM 3696 C CA . SER B 1 218 ? 7.746 25.859 8.664 1 97.56 218 SER B CA 1
ATOM 3697 C C . SER B 1 218 ? 7.043 27.203 8.797 1 97.56 218 SER B C 1
ATOM 3699 O O . SER B 1 218 ? 5.895 27.266 9.234 1 97.56 218 SER B O 1
ATOM 3701 N N . GLN B 1 219 ? 7.809 28.25 8.445 1 97.69 219 GLN B N 1
ATOM 3702 C CA . GLN B 1 219 ? 7.164 29.547 8.25 1 97.69 219 GLN B CA 1
ATOM 3703 C C . GLN B 1 219 ? 6.18 29.5 7.086 1 97.69 219 GLN B C 1
ATOM 3705 O O . GLN B 1 219 ? 6.512 29.016 6.008 1 97.69 219 GLN B O 1
ATOM 3710 N N . SER B 1 220 ? 4.977 29.922 7.387 1 97.62 220 SER B N 1
ATOM 3711 C CA . SER B 1 220 ? 3.941 29.875 6.359 1 97.62 220 SER B CA 1
ATOM 3712 C C . SER B 1 220 ? 2.775 30.797 6.719 1 97.62 220 SER B C 1
ATOM 3714 O O . SER B 1 220 ? 2.752 31.391 7.797 1 97.62 220 SER B O 1
ATOM 3716 N N . ASP B 1 221 ? 1.862 30.859 5.82 1 98.38 221 ASP B N 1
ATOM 3717 C CA . ASP B 1 221 ? 0.664 31.656 6.043 1 98.38 221 ASP B CA 1
ATOM 3718 C C . ASP B 1 221 ? -0.395 30.859 6.809 1 98.38 221 ASP B C 1
ATOM 3720 O O . ASP B 1 221 ? -1.499 31.359 7.043 1 98.38 221 ASP B O 1
ATOM 3724 N N . LEU B 1 222 ? -0.084 29.609 7.152 1 98.38 222 LEU B N 1
ATOM 3725 C CA . LEU B 1 222 ? -1.011 28.844 7.98 1 98.38 222 LEU B CA 1
ATOM 3726 C C . LEU B 1 222 ? -1.321 29.594 9.273 1 98.38 222 LEU B C 1
ATOM 3728 O O . LEU B 1 222 ? -0.412 29.922 10.039 1 98.38 222 LEU B O 1
ATOM 3732 N N . GLY B 1 223 ? -2.576 29.891 9.453 1 97.94 223 GLY B N 1
ATOM 3733 C CA . GLY B 1 223 ? -2.996 30.547 10.68 1 97.94 223 GLY B CA 1
ATOM 3734 C C . GLY B 1 223 ? -2.758 32.031 10.656 1 97.94 223 GLY B C 1
ATOM 3735 O O . GLY B 1 223 ? -2.824 32.688 11.703 1 97.94 223 GLY B O 1
ATOM 3736 N N . ALA B 1 224 ? -2.416 32.562 9.445 1 97.75 224 ALA B N 1
ATOM 3737 C CA . ALA B 1 224 ? -2.195 34.031 9.344 1 97.75 224 ALA B CA 1
ATOM 3738 C C . ALA B 1 224 ? -3.498 34.781 9.555 1 97.75 224 ALA B C 1
ATOM 3740 O O . ALA B 1 224 ? -3.479 36 9.836 1 97.75 224 ALA B O 1
ATOM 3741 N N . GLY B 1 225 ? -4.574 34.156 9.438 1 96.94 225 GLY B N 1
ATOM 3742 C CA . GLY B 1 225 ? -5.91 34.719 9.602 1 96.94 225 GLY B CA 1
ATOM 3743 C C . GLY B 1 225 ? -6.965 33.656 9.844 1 96.94 225 GLY B C 1
ATOM 3744 O O . GLY B 1 225 ? -6.637 32.5 10.156 1 96.94 225 GLY B O 1
ATOM 3745 N N . TYR B 1 226 ? -8.172 34.094 9.828 1 96.69 226 TYR B N 1
ATOM 3746 C CA . TYR B 1 226 ? -9.281 33.156 10.023 1 96.69 226 TYR B CA 1
ATOM 3747 C C . TYR B 1 226 ? -9.453 32.25 8.812 1 96.69 226 TYR B C 1
ATOM 3749 O O . TYR B 1 226 ? -9.305 32.688 7.672 1 96.69 226 TYR B O 1
ATOM 3757 N N . THR B 1 227 ? -9.711 31.047 9.148 1 95.56 227 THR B N 1
ATOM 3758 C CA . THR B 1 227 ? -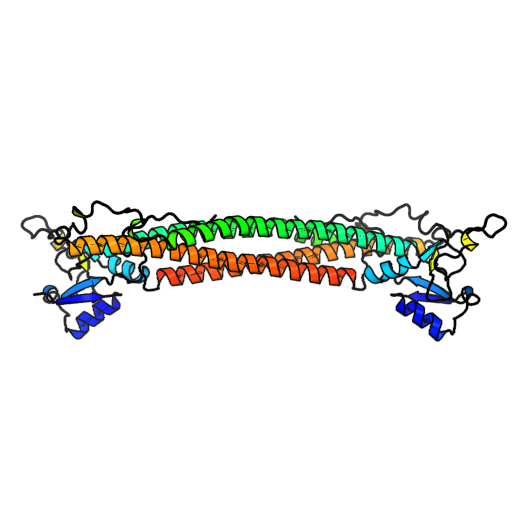9.711 30 8.133 1 95.56 227 THR B CA 1
ATOM 3759 C C . THR B 1 227 ? -10.891 29.047 8.328 1 95.56 227 THR B C 1
ATOM 3761 O O . THR B 1 227 ? -11.266 28.75 9.461 1 95.56 227 THR B O 1
ATOM 3764 N N . ASN B 1 228 ? -11.508 28.625 7.168 1 95.56 228 ASN B N 1
ATOM 3765 C CA . ASN B 1 228 ? -12.383 27.453 7.188 1 95.56 228 ASN B CA 1
ATOM 3766 C C . ASN B 1 228 ? -11.578 26.156 7.301 1 95.56 228 ASN B C 1
ATOM 3768 O O . ASN B 1 228 ? -10.836 25.797 6.387 1 95.56 228 ASN B O 1
ATOM 3772 N N . TYR B 1 229 ? -11.844 25.469 8.367 1 96.44 229 TYR B N 1
ATOM 3773 C CA . TYR B 1 229 ? -10.961 24.359 8.711 1 96.44 229 TYR B CA 1
ATOM 3774 C C . TYR B 1 229 ? -11.484 23.047 8.141 1 96.44 229 TYR B C 1
ATOM 3776 O O . TYR B 1 229 ? -11.219 21.969 8.688 1 96.44 229 TYR B O 1
ATOM 3784 N N . HIS B 1 230 ? -12.289 23.078 7.105 1 94.94 230 HIS B N 1
ATOM 3785 C CA . HIS B 1 230 ? -12.68 21.844 6.43 1 94.94 230 HIS B CA 1
ATOM 3786 C C . HIS B 1 230 ? -11.461 21.125 5.852 1 94.94 230 HIS B C 1
ATOM 3788 O O . HIS B 1 230 ? -10.656 21.734 5.137 1 94.94 230 HIS B O 1
ATOM 3794 N N . PHE B 1 231 ? -11.336 19.922 6.219 1 93.94 231 PHE B N 1
ATOM 3795 C CA . PHE B 1 231 ? -10.156 19.125 5.875 1 93.94 231 PHE B CA 1
ATOM 3796 C C . PHE B 1 231 ? -10.57 17.812 5.219 1 93.94 231 PHE B C 1
ATOM 3798 O O . PHE B 1 231 ? -11.297 17.016 5.809 1 93.94 231 PHE B O 1
ATOM 3805 N N . ARG B 1 232 ? -10.047 17.641 4.047 1 88 232 ARG B N 1
ATOM 3806 C CA . ARG B 1 232 ? -10.375 16.438 3.285 1 88 232 ARG B CA 1
ATOM 3807 C C . ARG B 1 232 ? -9.391 15.312 3.582 1 88 232 ARG B C 1
ATOM 3809 O O . ARG B 1 232 ? -8.18 15.547 3.658 1 88 232 ARG B O 1
ATOM 3816 N N . HIS B 1 233 ? -9.914 14.117 3.83 1 81 233 HIS B N 1
ATOM 3817 C CA . HIS B 1 233 ? -8.984 13.031 4.098 1 81 233 HIS B CA 1
ATOM 3818 C C . HIS B 1 233 ? -9.477 11.719 3.486 1 81 233 HIS B C 1
ATOM 3820 O O . HIS B 1 233 ? -8.734 10.734 3.443 1 81 233 HIS B O 1
ATOM 3826 N N . ARG B 1 234 ? -11.016 11.703 3.176 1 72.12 234 ARG B N 1
ATOM 3827 C CA . ARG B 1 234 ? -11.516 10.461 2.582 1 72.12 234 ARG B CA 1
ATOM 3828 C C . ARG B 1 234 ? -12.141 10.727 1.217 1 72.12 234 ARG B C 1
ATOM 3830 O O . ARG B 1 234 ? -12.781 11.758 1.009 1 72.12 234 ARG B O 1
#

Nearest PDB structures (foldseek):
  5o71-assembly1_A  TM=3.991E-01  e=5.068E+00  Homo sapiens
  6ly8-assembly1_G  TM=2.735E-01  e=3.621E+00  Thermus thermophilus HB8
  6xbw-assembly1_H  TM=2.761E-01  e=4.791E+00  Bos taurus
  6hel-assembly1_A-2  TM=4.317E-01  e=8.362E+00  Homo sapiens
  6ly8-assembly1_G  TM=2.393E-01  e=4.034E+00  Thermus thermophilus HB8

Organism: Oryza sativa subsp. japonica (NCBI:txid39947)